Protein AF-0000000078075005 (afdb_homodimer)

Organism: Fusarium culmorum (NCBI:txid5516)

Solvent-accessible surface area (backbone atoms only — not comparable to full-atom values): 29921 Å² total; per-residue (Å²): 139,88,71,86,72,85,80,78,83,69,87,80,81,88,77,91,73,82,90,80,89,78,88,80,86,82,79,78,79,84,73,87,83,86,69,77,79,78,70,73,72,72,64,64,71,66,61,61,72,65,68,69,58,61,65,51,47,58,47,45,40,50,48,48,48,46,29,58,58,62,46,56,75,44,48,50,48,72,52,12,61,65,68,66,74,65,85,45,70,68,32,40,52,51,50,50,53,53,72,67,32,68,67,46,53,53,53,71,68,37,84,66,40,47,62,26,18,69,56,50,17,43,43,66,81,56,21,60,34,12,27,82,48,22,55,44,45,32,88,44,23,29,43,48,86,40,42,33,32,37,32,71,55,5,54,28,25,42,31,43,39,43,38,22,46,24,34,8,66,47,72,55,26,40,20,68,27,54,53,45,24,51,47,48,52,51,40,49,59,18,34,20,57,58,29,63,73,53,39,67,43,71,40,32,45,37,38,40,46,69,41,89,40,59,34,71,34,48,36,33,36,39,28,30,43,79,46,75,60,81,47,35,34,36,24,39,37,36,36,24,45,65,54,56,91,93,50,81,58,53,64,29,32,36,36,42,33,36,32,31,32,60,70,72,58,69,74,44,78,77,80,120,138,90,78,92,79,91,77,88,88,73,95,75,88,80,90,88,78,84,89,84,78,88,82,77,84,77,88,86,86,87,80,83,86,79,77,78,78,80,72,71,73,76,66,64,74,70,62,63,73,64,68,69,60,62,66,52,48,58,48,45,38,49,48,46,50,47,28,59,58,62,46,58,76,43,49,50,48,72,52,12,62,65,68,65,74,66,84,46,71,67,32,40,52,51,51,51,52,52,71,67,32,68,68,47,53,53,53,70,69,36,84,67,41,46,62,27,18,69,55,52,17,42,42,67,81,57,21,59,35,12,26,82,49,22,56,45,46,32,85,43,23,31,43,49,85,41,42,33,33,37,31,70,56,5,55,28,27,42,32,42,38,44,38,22,46,24,34,7,67,44,74,57,26,40,20,68,25,54,53,46,24,52,47,48,52,51,40,48,58,20,34,19,58,58,27,63,76,54,39,66,43,71,40,32,43,36,37,40,48,68,42,88,40,59,34,71,35,48,36,33,36,40,26,31,42,80,45,74,58,83,44,34,35,36,25,38,36,36,35,23,45,65,56,57,92,94,50,82,57,54,64,29,31,35,37,42,33,36,32,32,32,60,71,74,58,69,73,44,79,75,80,119

Nearest PDB structures (foldseek):
  4k02-assembly1_A  TM=8.778E-01  e=1.350E-07  Arabidopsis thaliana
  2h4u-assembly1_A  TM=8.210E-01  e=1.195E-07  Homo sapiens
  5hz4-assembly1_B  TM=8.860E-01  e=1.214E-06  Staphylococcus aureus subsp. aureus Mu50
  4ord-assembly1_A  TM=7.905E-01  e=2.641E-07  Danio rerio
  3f5o-assembly1_B  TM=7.876E-01  e=7.009E-07  Homo sapiens

Sequence (544 aa):
MFSQQVGRSGRIAAQSFRRFARSTQSRGYATGAASAAAGSAFKRAAGMLVAGVGASTAGGVGTWYTMHSNGMGFHSDEESLRRFVANHEEAKMVEETINNHPLIAELRANPELTESRPHMKMPASYRSRSLTGGALIGEGKVTVPPYAWVAPEGKQLVSVAYVGEDLCGHPGIVHGGFLATMLDEGLGRCSFGALPHNIAVTANLNVDYRKPTPAGSFLVLRAETYKVEGRKAWVRGHIELLANPGEKPTILAEAEALFISPKYAAAMPKIGMFSQQVGRSGRIAAQSFRRFARSTQSRGYATGAASAAAGSAFKRAAGMLVAGVGASTAGGVGTWYTMHSNGMGFHSDEESLRRFVANHEEAKMVEETINNHPLIAELRANPELTESRPHMKMPASYRSRSLTGGALIGEGKVTVPPYAWVAPEGKQLVSVAYVGEDLCGHPGIVHGGFLATMLDEGLGRCSFGALPHNIAVTANLNVDYRKPTPAGSFLVLRAETYKVEGRKAWVRGHIELLANPGEKPTILAEAEALFISPKYAAAMPKIG

Radius of gyration: 35.67 Å; Cα contacts (8 Å, |Δi|>4): 1037; chains: 2; bounding box: 64×106×126 Å

InterPro domains:
  IPR006683 Thioesterase domain [PF03061] (172-239)
  IPR029069 HotDog domain superfamily [SSF54637] (85-260)
  IPR052061 Post-transcriptional expression and antimicrobial biosynthesis protein [PTHR47260] (55-268)

pLDDT: mean 76.67, std 31.15, range [14.01, 98.94]

Structure (mmCIF, N/CA/C/O backbone):
data_AF-0000000078075005-model_v1
#
loop_
_entity.id
_entity.type
_entity.pdbx_description
1 polymer 'UPF0644 protein PB2B4.06'
#
loop_
_atom_site.group_PDB
_atom_site.id
_atom_site.type_symbol
_atom_site.label_atom_id
_atom_site.label_alt_id
_atom_site.label_comp_id
_atom_site.label_asym_id
_atom_site.label_entity_id
_atom_site.label_seq_id
_atom_site.pdbx_PDB_ins_code
_atom_site.Cartn_x
_atom_site.Cartn_y
_atom_site.Cartn_z
_atom_site.occupancy
_atom_site.B_iso_or_equiv
_atom_site.auth_seq_id
_atom_site.auth_comp_id
_atom_site.auth_asym_id
_atom_site.auth_atom_id
_atom_site.pdbx_PDB_model_num
ATOM 1 N N . MET A 1 1 ? 0.801 42 -72.125 1 18.59 1 MET A N 1
ATOM 2 C CA . MET A 1 1 ? 0.531 43.406 -72.375 1 18.59 1 MET A CA 1
ATOM 3 C C . MET A 1 1 ? 0.188 44.125 -71.062 1 18.59 1 MET A C 1
ATOM 5 O O . MET A 1 1 ? -0.645 43.625 -70.312 1 18.59 1 MET A O 1
ATOM 9 N N . PHE A 1 2 ? 1.109 45.031 -70.438 1 20.64 2 PHE A N 1
ATOM 10 C CA . PHE A 1 2 ? 1.596 45.5 -69.188 1 20.64 2 PHE A CA 1
ATOM 11 C C . PHE A 1 2 ? 0.56 46.406 -68.5 1 20.64 2 PHE A C 1
ATOM 13 O O . PHE A 1 2 ? 0.513 46.531 -67.312 1 20.64 2 PHE A O 1
ATOM 20 N N . SER A 1 3 ? -0.264 47.156 -69.312 1 16.5 3 SER A N 1
ATOM 21 C CA . SER A 1 3 ? -0.286 48.594 -69.062 1 16.5 3 SER A CA 1
ATOM 22 C C . SER A 1 3 ? -1.293 48.969 -68 1 16.5 3 SER A C 1
ATOM 24 O O . SER A 1 3 ? -1.152 50 -67.312 1 16.5 3 SER A O 1
ATOM 26 N N . GLN A 1 4 ? -2.428 48.375 -68 1 18.22 4 GLN A N 1
ATOM 27 C CA . GLN A 1 4 ? -3.551 49.312 -67.875 1 18.22 4 GLN A CA 1
ATOM 28 C C . GLN A 1 4 ? -3.629 49.875 -66.438 1 18.22 4 GLN A C 1
ATOM 30 O O . GLN A 1 4 ? -3.422 49.125 -65.5 1 18.22 4 GLN A O 1
ATOM 35 N N . GLN A 1 5 ? -3.896 51.188 -66.312 1 17.23 5 GLN A N 1
ATOM 36 C CA . GLN A 1 5 ? -3.668 52.406 -65.562 1 17.23 5 GLN A CA 1
ATOM 37 C C . GLN A 1 5 ? -4.664 52.562 -64.438 1 17.23 5 GLN A C 1
ATOM 39 O O . GLN A 1 5 ? -4.578 53.5 -63.625 1 17.23 5 GLN A O 1
ATOM 44 N N . VAL A 1 6 ? -5.559 51.625 -64.188 1 20.28 6 VAL A N 1
ATOM 45 C CA . VAL A 1 6 ? -6.855 52.188 -63.781 1 20.28 6 VAL A CA 1
ATOM 46 C C . VAL A 1 6 ? -6.723 53 -62.5 1 20.28 6 VAL A C 1
ATOM 48 O O . VAL A 1 6 ? -6.105 52.562 -61.531 1 20.28 6 VAL A O 1
ATOM 51 N N . GLY A 1 7 ? -7.199 54.25 -62.531 1 16.39 7 GLY A N 1
ATOM 52 C CA . GLY A 1 7 ? -7.195 55.562 -61.938 1 16.39 7 GLY A CA 1
ATOM 53 C C . GLY A 1 7 ? -7.746 55.562 -60.5 1 16.39 7 GLY A C 1
ATOM 54 O O . GLY A 1 7 ? -8.547 54.688 -60.156 1 16.39 7 GLY A O 1
ATOM 55 N N . ARG A 1 8 ? -7.109 56.375 -59.531 1 17.59 8 ARG A N 1
ATOM 56 C CA . ARG A 1 8 ? -6.785 56.719 -58.156 1 17.59 8 ARG A CA 1
ATOM 57 C C . ARG A 1 8 ? -7.918 57.5 -57.5 1 17.59 8 ARG A C 1
ATOM 59 O O . ARG A 1 8 ? -7.766 58.031 -56.406 1 17.59 8 ARG A O 1
ATOM 66 N N . SER A 1 9 ? -9.219 57.375 -58.094 1 16.38 9 SER A N 1
ATOM 67 C CA . SER A 1 9 ? -9.977 58.562 -57.781 1 16.38 9 SER A CA 1
ATOM 68 C C . SER A 1 9 ? -10.039 58.812 -56.281 1 16.38 9 SER A C 1
ATOM 70 O O . SER A 1 9 ? -10.117 57.875 -55.5 1 16.38 9 SER A O 1
ATOM 72 N N . GLY A 1 10 ? -9.875 60.156 -55.844 1 15.93 10 GLY A N 1
ATOM 73 C CA . GLY A 1 10 ? -9.5 61.125 -54.844 1 15.93 10 GLY A CA 1
ATOM 74 C C . GLY A 1 10 ? -10.594 61.375 -53.812 1 15.93 10 GLY A C 1
ATOM 75 O O . GLY A 1 10 ? -10.492 62.281 -53 1 15.93 10 GLY A O 1
ATOM 76 N N . ARG A 1 11 ? -11.68 60.562 -53.812 1 17.25 11 ARG A N 1
ATOM 77 C CA . ARG A 1 11 ? -12.82 61.25 -53.219 1 17.25 11 ARG A CA 1
ATOM 78 C C . ARG A 1 11 ? -12.469 61.844 -51.875 1 17.25 11 ARG A C 1
ATOM 80 O O . ARG A 1 11 ? -12.016 61.125 -50.969 1 17.25 11 ARG A O 1
ATOM 87 N N . ILE A 1 12 ? -12.508 63.188 -51.781 1 15.89 12 ILE A N 1
ATOM 88 C CA . ILE A 1 12 ? -12.102 64.312 -50.969 1 15.89 12 ILE A CA 1
ATOM 89 C C . ILE A 1 12 ? -12.75 64.25 -49.594 1 15.89 12 ILE A C 1
ATOM 91 O O . ILE A 1 12 ? -13.727 63.5 -49.406 1 15.89 12 ILE A O 1
ATOM 95 N N . ALA A 1 13 ? -13.172 65.5 -49.031 1 15.76 13 ALA A N 1
ATOM 96 C CA . ALA A 1 13 ? -12.688 66.375 -48 1 15.76 13 ALA A CA 1
ATOM 97 C C . ALA A 1 13 ? -13.617 66.375 -46.781 1 15.76 13 ALA A C 1
ATOM 99 O O . ALA A 1 13 ? -13.148 66.375 -45.625 1 15.76 13 ALA A O 1
ATOM 100 N N . ALA A 1 14 ? -15.023 66.562 -46.969 1 15.59 14 ALA A N 1
ATOM 101 C CA . ALA A 1 14 ? -15.492 67.75 -46.312 1 15.59 14 ALA A CA 1
ATOM 102 C C . ALA A 1 14 ? -15.523 67.562 -44.781 1 15.59 14 ALA A C 1
ATOM 104 O O . ALA A 1 14 ? -15.633 66.438 -44.312 1 15.59 14 ALA A O 1
ATOM 105 N N . GLN A 1 15 ? -15.891 68.812 -44 1 15.19 15 GLN A N 1
ATOM 106 C CA . GLN A 1 15 ? -15.445 69.688 -42.938 1 15.19 15 GLN A CA 1
ATOM 107 C C . GLN A 1 15 ? -16.141 69.375 -41.625 1 15.19 15 GLN A C 1
ATOM 109 O O . GLN A 1 15 ? -15.523 69.375 -40.562 1 15.19 15 GLN A O 1
ATOM 114 N N . SER A 1 16 ? -17.547 69.188 -41.562 1 16.09 16 SER A N 1
ATOM 115 C CA . SER A 1 16 ? -18.156 70.188 -40.656 1 16.09 16 SER A CA 1
ATOM 116 C C . SER A 1 16 ? -17.969 69.75 -39.219 1 16.09 16 SER A C 1
ATOM 118 O O . SER A 1 16 ? -18.188 68.625 -38.844 1 16.09 16 SER A O 1
ATOM 120 N N . PHE A 1 17 ? -17.375 70.625 -38.344 1 15.95 17 PHE A N 1
ATOM 121 C CA . PHE A 1 17 ? -16.734 70.75 -37.031 1 15.95 17 PHE A CA 1
ATOM 122 C C . PHE A 1 17 ? -17.766 70.688 -35.938 1 15.95 17 PHE A C 1
ATOM 124 O O . PHE A 1 17 ? -17.438 70.438 -34.781 1 15.95 17 PHE A O 1
ATOM 131 N N . ARG A 1 18 ? -19.031 71.25 -36.156 1 16.08 18 ARG A N 1
ATOM 132 C CA . ARG A 1 18 ? -19.344 72.188 -35.125 1 16.08 18 ARG A CA 1
ATOM 133 C C . ARG A 1 18 ? -19.25 71.625 -33.719 1 16.08 18 ARG A C 1
ATOM 135 O O . ARG A 1 18 ? -19.375 70.375 -33.562 1 16.08 18 ARG A O 1
ATOM 142 N N . ARG A 1 19 ? -19.594 72.5 -32.625 1 16.06 19 ARG A N 1
ATOM 143 C CA . ARG A 1 19 ? -19.125 73.062 -31.359 1 16.06 19 ARG A CA 1
ATOM 144 C C . ARG A 1 19 ? -19.594 72.188 -30.188 1 16.06 19 ARG A C 1
ATOM 146 O O . ARG A 1 19 ? -20.453 71.375 -30.328 1 16.06 19 ARG A O 1
ATOM 153 N N . PHE A 1 20 ? -20.031 73 -29.047 1 16.3 20 PHE A N 1
ATOM 154 C CA . PHE A 1 20 ? -19.516 73.312 -27.734 1 16.3 20 PHE A CA 1
ATOM 155 C C . PHE A 1 20 ? -20.25 72.5 -26.656 1 16.3 20 PHE A C 1
ATOM 157 O O . PHE A 1 20 ? -19.609 71.938 -25.766 1 16.3 20 PHE A O 1
ATOM 164 N N . ALA A 1 21 ? -21.641 72.75 -26.438 1 18.16 21 ALA A N 1
ATOM 165 C CA . ALA A 1 21 ? -22 73.312 -25.156 1 18.16 21 ALA A CA 1
ATOM 166 C C . ALA A 1 21 ? -22.047 72.25 -24.062 1 18.16 21 ALA A C 1
ATOM 168 O O . ALA A 1 21 ? -22.359 71.125 -24.312 1 18.16 21 ALA A O 1
ATOM 169 N N . ARG A 1 22 ? -21.906 72.75 -22.75 1 17.3 22 ARG A N 1
ATOM 170 C CA . ARG A 1 22 ? -21.344 72.562 -21.422 1 17.3 22 ARG A CA 1
ATOM 171 C C . ARG A 1 22 ? -22.266 71.688 -20.562 1 17.3 22 ARG A C 1
ATOM 173 O O . ARG A 1 22 ? -21.797 70.938 -19.719 1 17.3 22 ARG A O 1
ATOM 180 N N . SER A 1 23 ? -23.656 71.812 -20.531 1 18.45 23 SER A N 1
ATOM 181 C CA . SER A 1 23 ? -24.156 72.125 -19.188 1 18.45 23 SER A CA 1
ATOM 182 C C . SER A 1 23 ? -24.125 70.875 -18.297 1 18.45 23 SER A C 1
ATOM 184 O O . SER A 1 23 ? -24.156 69.75 -18.781 1 18.45 23 SER A O 1
ATOM 186 N N . THR A 1 24 ? -24.141 71.125 -16.891 1 18 24 THR A N 1
ATOM 187 C CA . THR A 1 24 ? -23.672 70.688 -15.578 1 18 24 THR A CA 1
ATOM 188 C C . THR A 1 24 ? -24.562 69.562 -15.016 1 18 24 THR A C 1
ATOM 190 O O . THR A 1 24 ? -24.078 68.625 -14.352 1 18 24 THR A O 1
ATOM 193 N N . GLN A 1 25 ? -25.969 69.625 -15.047 1 18.25 25 GLN A N 1
ATOM 194 C CA . GLN A 1 25 ? -26.578 69.625 -13.727 1 18.25 25 GLN A CA 1
ATOM 195 C C . GLN A 1 25 ? -26.469 68.25 -13.07 1 18.25 25 GLN A C 1
ATOM 197 O O . GLN A 1 25 ? -26.188 67.25 -13.742 1 18.25 25 GLN A O 1
ATOM 202 N N . SER A 1 26 ? -27.562 68 -12.055 1 19.61 26 SER A N 1
ATOM 203 C CA . SER A 1 26 ? -27.844 67.688 -10.656 1 19.61 26 SER A CA 1
ATOM 204 C C . SER A 1 26 ? -28.094 66.188 -10.469 1 19.61 26 SER A C 1
ATOM 206 O O . SER A 1 26 ? -29.031 65.625 -11.047 1 19.61 26 SER A O 1
ATOM 208 N N . ARG A 1 27 ? -27.188 65.438 -10.391 1 20.86 27 ARG A N 1
ATOM 209 C CA . ARG A 1 27 ? -27.328 63.969 -10.336 1 20.86 27 ARG A CA 1
ATOM 210 C C . ARG A 1 27 ? -28.016 63.531 -9.047 1 20.86 27 ARG A C 1
ATOM 212 O O . ARG A 1 27 ? -27.5 63.75 -7.949 1 20.86 27 ARG A O 1
ATOM 219 N N . GLY A 1 28 ? -29.359 63.562 -9.016 1 20.48 28 GLY A N 1
ATOM 220 C CA . GLY A 1 28 ? -30.125 63.156 -7.848 1 20.48 28 GLY A CA 1
ATOM 221 C C . GLY A 1 28 ? -29.75 61.781 -7.34 1 20.48 28 GLY A C 1
ATOM 222 O O . GLY A 1 28 ? -29.453 60.875 -8.125 1 20.48 28 GLY A O 1
ATOM 223 N N . TYR A 1 29 ? -29.25 61.719 -6.031 1 19.3 29 TYR A N 1
ATOM 224 C CA . TYR A 1 29 ? -28.688 60.719 -5.133 1 19.3 29 TYR A CA 1
ATOM 225 C C . TYR A 1 29 ? -29.672 59.594 -4.879 1 19.3 29 TYR A C 1
ATOM 227 O O . TYR A 1 29 ? -30.703 59.781 -4.219 1 19.3 29 TYR A O 1
ATOM 235 N N . ALA A 1 30 ? -30 58.75 -5.871 1 19.36 30 ALA A N 1
ATOM 236 C CA . ALA A 1 30 ? -30.906 57.594 -5.672 1 19.36 30 ALA A CA 1
ATOM 237 C C . ALA A 1 30 ? -30.438 56.719 -4.504 1 19.36 30 ALA A C 1
ATOM 239 O O . ALA A 1 30 ? -29.359 56.156 -4.543 1 19.36 30 ALA A O 1
ATOM 240 N N . THR A 1 31 ? -30.953 56.906 -3.291 1 20.19 31 THR A N 1
ATOM 241 C CA . THR A 1 31 ? -30.734 56.438 -1.934 1 20.19 31 THR A CA 1
ATOM 242 C C . THR A 1 31 ? -31 54.938 -1.837 1 20.19 31 THR A C 1
ATOM 244 O O . THR A 1 31 ? -30.547 54.281 -0.899 1 20.19 31 THR A O 1
ATOM 247 N N . GLY A 1 32 ? -32 54.25 -2.523 1 21.48 32 GLY A N 1
ATOM 248 C CA . GLY A 1 32 ? -32.75 53.281 -1.733 1 21.48 32 GLY A CA 1
ATOM 249 C C . GLY A 1 32 ? -31.969 52.031 -1.398 1 21.48 32 GLY A C 1
ATOM 250 O O . GLY A 1 32 ? -31.094 51.625 -2.164 1 21.48 32 GLY A O 1
ATOM 251 N N . ALA A 1 33 ? -31.969 51.531 -0.013 1 21.91 33 ALA A N 1
ATOM 252 C CA . ALA A 1 33 ? -31.344 50.594 0.927 1 21.91 33 ALA A CA 1
ATOM 253 C C . ALA A 1 33 ? -31.562 49.156 0.496 1 21.91 33 ALA A C 1
ATOM 255 O O . ALA A 1 33 ? -32.688 48.688 0.432 1 21.91 33 ALA A O 1
ATOM 256 N N . ALA A 1 34 ? -30.672 48.469 -0.288 1 21.52 34 ALA A N 1
ATOM 257 C CA . ALA A 1 34 ? -30.531 47.094 -0.745 1 21.52 34 ALA A CA 1
ATOM 258 C C . ALA A 1 34 ? -30.297 46.125 0.431 1 21.52 34 ALA A C 1
ATOM 260 O O . ALA A 1 34 ? -29.172 45.688 0.658 1 21.52 34 ALA A O 1
ATOM 261 N N . SER A 1 35 ? -30.781 46.375 1.625 1 20.78 35 SER A N 1
ATOM 262 C CA . SER A 1 35 ? -30.25 45.594 2.752 1 20.78 35 SER A CA 1
ATOM 263 C C . SER A 1 35 ? -30.594 44.125 2.625 1 20.78 35 SER A C 1
ATOM 265 O O . SER A 1 35 ? -29.891 43.25 3.16 1 20.78 35 SER A O 1
ATOM 267 N N . ALA A 1 36 ? -31.922 43.688 2.549 1 23.86 36 ALA A N 1
ATOM 268 C CA . ALA A 1 36 ? -32.438 42.562 3.318 1 23.86 36 ALA A CA 1
ATOM 269 C C . ALA A 1 36 ? -31.891 41.219 2.822 1 23.86 36 ALA A C 1
ATOM 271 O O . ALA A 1 36 ? -32.125 40.188 3.426 1 23.86 36 ALA A O 1
ATOM 272 N N . ALA A 1 37 ? -31.719 40.938 1.554 1 23.03 37 ALA A N 1
ATOM 273 C CA . ALA A 1 37 ? -32.062 39.594 1.053 1 23.03 37 ALA A CA 1
ATOM 274 C C . ALA A 1 37 ? -30.938 38.594 1.297 1 23.03 37 ALA A C 1
ATOM 276 O O . ALA A 1 37 ? -30.812 37.625 0.565 1 23.03 37 ALA A O 1
ATOM 277 N N . ALA A 1 38 ? -29.844 38.875 1.973 1 25.58 38 ALA A N 1
ATOM 278 C CA . ALA A 1 38 ? -28.781 37.906 1.835 1 25.58 38 ALA A CA 1
ATOM 279 C C . ALA A 1 38 ? -29.062 36.656 2.684 1 25.58 38 ALA A C 1
ATOM 281 O O . ALA A 1 38 ? -28.172 35.844 2.902 1 25.58 38 ALA A O 1
ATOM 282 N N . GLY A 1 39 ? -30.219 36.594 3.4 1 24.41 39 GLY A N 1
ATOM 283 C CA . GLY A 1 39 ? -30.156 35.625 4.477 1 24.41 39 GLY A CA 1
ATOM 284 C C . GLY A 1 39 ? -30.094 34.188 3.979 1 24.41 39 GLY A C 1
ATOM 285 O O . GLY A 1 39 ? -29.391 33.344 4.559 1 24.41 39 GLY A O 1
ATOM 286 N N . SER A 1 40 ? -31.078 33.688 3.203 1 25.02 40 SER A N 1
ATOM 287 C CA . SER A 1 40 ? -31.641 32.344 3.297 1 25.02 40 SER A CA 1
ATOM 288 C C . SER A 1 40 ? -30.781 31.328 2.568 1 25.02 40 SER A C 1
ATOM 290 O O . SER A 1 40 ? -31.109 30.141 2.527 1 25.02 40 SER A O 1
ATOM 292 N N . ALA A 1 41 ? -29.906 31.656 1.733 1 26.12 41 ALA A N 1
ATOM 293 C CA . ALA A 1 41 ? -29.5 30.609 0.798 1 26.12 41 ALA A CA 1
ATOM 294 C C . ALA A 1 41 ? -28.578 29.594 1.477 1 26.12 41 ALA A C 1
ATOM 296 O O . ALA A 1 41 ? -28.094 28.656 0.833 1 26.12 41 ALA A O 1
ATOM 297 N N . PHE A 1 42 ? -28.062 29.844 2.67 1 25.92 42 PHE A N 1
ATOM 298 C CA . PHE A 1 42 ? -27.062 28.891 3.127 1 25.92 42 PHE A CA 1
ATOM 299 C C . PHE A 1 42 ? -27.703 27.562 3.496 1 25.92 42 PHE A C 1
ATOM 301 O O . PHE A 1 42 ? -27 26.594 3.834 1 25.92 42 PHE A O 1
ATOM 308 N N . LYS A 1 43 ? -29.094 27.484 3.744 1 29.19 43 LYS A N 1
ATOM 309 C CA . LYS A 1 43 ? -29.562 26.203 4.277 1 29.19 43 LYS A CA 1
ATOM 310 C C . LYS A 1 43 ? -29.375 25.078 3.258 1 29.19 43 LYS A C 1
ATOM 312 O O . LYS A 1 43 ? -29.484 23.906 3.602 1 29.19 43 LYS A O 1
ATOM 317 N N . ARG A 1 44 ? -29.688 25.312 2.055 1 28.28 44 ARG A N 1
ATOM 318 C CA . ARG A 1 44 ? -30.062 24.188 1.204 1 28.28 44 ARG A CA 1
ATOM 319 C C . ARG A 1 44 ? -28.828 23.359 0.843 1 28.28 44 ARG A C 1
ATOM 321 O O . ARG A 1 44 ? -28.953 22.203 0.423 1 28.28 44 ARG A O 1
ATOM 328 N N . ALA A 1 45 ? -27.672 24.078 0.604 1 28.61 45 ALA A N 1
ATOM 329 C CA . ALA A 1 45 ? -26.734 23.188 -0.089 1 28.61 45 ALA A CA 1
ATOM 330 C C . ALA A 1 45 ? -26.203 22.109 0.851 1 28.61 45 ALA A C 1
ATOM 332 O O . ALA A 1 45 ? -25.578 21.141 0.407 1 28.61 45 ALA A O 1
ATOM 333 N N . ALA A 1 46 ? -26.328 22.438 2.184 1 30.23 46 ALA A N 1
ATOM 334 C CA . ALA A 1 46 ? -25.562 21.453 2.961 1 30.23 46 ALA A CA 1
ATOM 335 C C . ALA A 1 46 ? -26.297 20.109 3.016 1 30.23 46 ALA A C 1
ATOM 337 O O . ALA A 1 46 ? -25.734 19.109 3.449 1 30.23 46 ALA A O 1
ATOM 338 N N . GLY A 1 47 ? -27.656 20.188 2.975 1 28.77 47 GLY A N 1
ATOM 339 C CA . GLY A 1 47 ? -28.328 18.969 3.371 1 28.77 47 GLY A CA 1
ATOM 340 C C . GLY A 1 47 ? -28.109 17.812 2.402 1 28.77 47 GLY A C 1
ATOM 341 O O . GLY A 1 47 ? -28.453 16.672 2.693 1 28.77 47 GLY A O 1
ATOM 342 N N . MET A 1 48 ? -28.047 18.125 1.111 1 28.11 48 MET A N 1
ATOM 343 C CA . MET A 1 48 ? -28.344 17.016 0.212 1 28.11 48 MET A CA 1
ATOM 344 C C . MET A 1 48 ? -27.266 15.93 0.306 1 28.11 48 MET A C 1
ATOM 346 O O . MET A 1 48 ? -27.531 14.758 0.05 1 28.11 48 MET A O 1
ATOM 350 N N . LEU A 1 49 ? -25.969 16.391 0.382 1 29.33 49 LEU A N 1
ATOM 351 C CA . LEU A 1 49 ? -25.078 15.344 -0.11 1 29.33 49 LEU A CA 1
ATOM 352 C C . LEU A 1 49 ? -24.953 14.203 0.9 1 29.33 49 LEU A C 1
ATOM 354 O O . LEU A 1 49 ? -24.359 13.172 0.611 1 29.33 49 LEU A O 1
ATOM 358 N N . VAL A 1 50 ? -25.344 14.477 2.143 1 31.17 50 VAL A N 1
ATOM 359 C CA . VAL A 1 50 ? -24.922 13.422 3.057 1 31.17 50 VAL A CA 1
ATOM 360 C C . VAL A 1 50 ? -25.844 12.211 2.922 1 31.17 50 VAL A C 1
ATOM 362 O O . VAL A 1 50 ? -25.469 11.102 3.312 1 31.17 50 VAL A O 1
ATOM 365 N N . ALA A 1 51 ? -27.156 12.383 2.73 1 31.25 51 ALA A N 1
ATOM 366 C CA . ALA A 1 51 ? -28.078 11.297 3.047 1 31.25 51 ALA A CA 1
ATOM 367 C C . ALA A 1 51 ? -27.922 10.133 2.074 1 31.25 51 ALA A C 1
ATOM 369 O O . ALA A 1 51 ? -28.297 9 2.377 1 31.25 51 ALA A O 1
ATOM 370 N N . GLY A 1 52 ? -27.812 10.375 0.757 1 31.7 52 GLY A N 1
ATOM 371 C CA . GLY A 1 52 ? -27.906 9.289 -0.207 1 31.7 52 GLY A CA 1
ATOM 372 C C . GLY A 1 52 ? -26.703 8.352 -0.166 1 31.7 52 GLY A C 1
ATOM 373 O O . GLY A 1 52 ? -26.672 7.352 -0.891 1 31.7 52 GLY A O 1
ATOM 374 N N . VAL A 1 53 ? -25.609 8.742 0.412 1 31.7 53 VAL A N 1
ATOM 375 C CA . VAL A 1 53 ? -24.359 7.98 0.302 1 31.7 53 VAL A CA 1
ATOM 376 C C . VAL A 1 53 ? -24.391 6.793 1.262 1 31.7 53 VAL A C 1
ATOM 378 O O . VAL A 1 53 ? -23.5 5.938 1.229 1 31.7 53 VAL A O 1
ATOM 381 N N . GLY A 1 54 ? -25.203 6.75 2.279 1 35.12 54 GLY A N 1
ATOM 382 C CA . GLY A 1 54 ? -25.172 5.613 3.188 1 35.12 54 GLY A CA 1
ATOM 383 C C . GLY A 1 54 ? -25.562 4.309 2.525 1 35.12 54 GLY A C 1
ATOM 384 O O . GLY A 1 54 ? -24.969 3.26 2.809 1 35.12 54 GLY A O 1
ATOM 385 N N . ALA A 1 55 ? -26.812 4.164 1.93 1 35.78 55 ALA A N 1
ATOM 386 C CA . ALA A 1 55 ? -27.438 2.963 1.39 1 35.78 55 ALA A CA 1
ATOM 387 C C . ALA A 1 55 ? -26.75 2.506 0.111 1 35.78 55 ALA A C 1
ATOM 389 O O . ALA A 1 55 ? -26.734 1.315 -0.208 1 35.78 55 ALA A O 1
ATOM 390 N N . SER A 1 56 ? -26.172 3.348 -0.698 1 38.47 56 SER A N 1
ATOM 391 C CA . SER A 1 56 ? -25.625 2.951 -1.993 1 38.47 56 SER A CA 1
ATOM 392 C C . SER A 1 56 ? -24.281 2.264 -1.84 1 38.47 56 SER A C 1
ATOM 394 O O . SER A 1 56 ? -23.953 1.347 -2.598 1 38.47 56 SER A O 1
ATOM 396 N N . THR A 1 57 ? -23.469 2.662 -0.835 1 42.41 57 THR A N 1
ATOM 397 C CA . THR A 1 57 ? -22.172 2.01 -0.741 1 42.41 57 THR A CA 1
ATOM 398 C C . THR A 1 57 ? -22.312 0.586 -0.21 1 42.41 57 THR A C 1
ATOM 400 O O . THR A 1 57 ? -21.688 -0.34 -0.719 1 42.41 57 THR A O 1
ATOM 403 N N . ALA A 1 58 ? -23.219 0.472 0.872 1 44.22 58 ALA A N 1
ATOM 404 C CA . ALA A 1 58 ? -23.438 -0.881 1.375 1 44.22 58 ALA A CA 1
ATOM 405 C C . ALA A 1 58 ? -24.078 -1.766 0.305 1 44.22 58 ALA A C 1
ATOM 407 O O . ALA A 1 58 ? -23.703 -2.934 0.159 1 44.22 58 ALA A O 1
ATOM 408 N N . GLY A 1 59 ? -24.953 -1.091 -0.446 1 47.66 59 GLY A N 1
ATOM 409 C CA . GLY A 1 59 ? -25.594 -1.845 -1.515 1 47.66 59 GLY A CA 1
ATOM 410 C C . GLY A 1 59 ? -24.625 -2.244 -2.617 1 47.66 59 GLY A C 1
ATOM 411 O O . GLY A 1 59 ? -24.672 -3.369 -3.117 1 47.66 59 GLY A O 1
ATOM 412 N N . GLY A 1 60 ? -23.703 -1.354 -3 1 50.06 60 GLY A N 1
ATOM 413 C CA . GLY A 1 60 ? -22.75 -1.648 -4.055 1 50.06 60 GLY A CA 1
ATOM 414 C C . GLY A 1 60 ? -21.75 -2.725 -3.67 1 50.06 60 GLY A C 1
ATOM 415 O O . GLY A 1 60 ? -21.5 -3.65 -4.445 1 50.06 60 GLY A O 1
ATOM 416 N N . VAL A 1 61 ? -21.344 -2.584 -2.369 1 56.44 61 VAL A N 1
ATOM 417 C CA . VAL A 1 61 ? -20.406 -3.57 -1.851 1 56.44 61 VAL A CA 1
ATOM 418 C C . VAL A 1 61 ? -21.078 -4.938 -1.772 1 56.44 61 VAL A C 1
ATOM 420 O O . VAL A 1 61 ? -20.484 -5.953 -2.152 1 56.44 61 VAL A O 1
ATOM 423 N N . GLY A 1 62 ? -22.312 -4.816 -1.372 1 57.16 62 GLY A N 1
ATOM 424 C CA . GLY A 1 62 ? -23.047 -6.066 -1.323 1 57.16 62 GLY A CA 1
ATOM 425 C C . GLY A 1 62 ? -23.25 -6.699 -2.689 1 57.16 62 GLY A C 1
ATOM 426 O O . GLY A 1 62 ? -23.047 -7.902 -2.857 1 57.16 62 GLY A O 1
ATOM 427 N N . THR A 1 63 ? -23.578 -5.824 -3.674 1 54.09 63 THR A N 1
ATOM 428 C CA . THR A 1 63 ? -23.781 -6.312 -5.035 1 54.09 63 THR A CA 1
ATOM 429 C C . THR A 1 63 ? -22.484 -6.852 -5.617 1 54.09 63 THR A C 1
ATOM 431 O O . THR A 1 63 ? -22.469 -7.922 -6.23 1 54.09 63 THR A O 1
ATOM 434 N N . TRP A 1 64 ? -21.422 -6.199 -5.332 1 59.22 64 TRP A N 1
ATOM 435 C CA . TRP A 1 64 ? -20.109 -6.648 -5.824 1 59.22 64 TRP A CA 1
ATOM 436 C C . TRP A 1 64 ? -19.75 -8.008 -5.242 1 59.22 64 TRP A C 1
ATOM 438 O O . TRP A 1 64 ? -19.328 -8.906 -5.969 1 59.22 64 TRP A O 1
ATOM 448 N N . TYR A 1 65 ? -20 -8.016 -4.043 1 61.44 65 TYR A N 1
ATOM 449 C CA . TYR A 1 65 ? -19.672 -9.289 -3.393 1 61.44 65 TYR A CA 1
ATOM 450 C C . TYR A 1 65 ? -20.547 -10.414 -3.939 1 61.44 65 TYR A C 1
ATOM 452 O O . TYR A 1 65 ? -20.062 -11.523 -4.168 1 61.44 65 TYR A O 1
ATOM 460 N N . THR A 1 66 ? -21.734 -9.914 -4.215 1 56.5 66 THR A N 1
ATOM 461 C CA . THR A 1 66 ? -22.641 -10.906 -4.793 1 56.5 66 THR A CA 1
ATOM 462 C C . THR A 1 66 ? -22.172 -11.312 -6.188 1 56.5 66 THR A C 1
ATOM 464 O O . THR A 1 66 ? -22.156 -12.5 -6.52 1 56.5 66 THR A O 1
ATOM 467 N N . MET A 1 67 ? -21.844 -10.367 -6.902 1 58.91 67 MET A N 1
ATOM 468 C CA . MET A 1 67 ? -21.391 -10.656 -8.258 1 58.91 67 MET A CA 1
ATOM 469 C C . MET A 1 67 ? -20.094 -11.469 -8.234 1 58.91 67 MET A C 1
ATOM 471 O O . MET A 1 67 ? -19.953 -12.438 -8.984 1 58.91 67 MET A O 1
ATOM 475 N N . HIS A 1 68 ? -19.281 -11.117 -7.391 1 59.97 68 HIS A N 1
ATOM 476 C CA . HIS A 1 68 ? -18 -11.812 -7.25 1 59.97 68 HIS A CA 1
ATOM 477 C C . HIS A 1 68 ? -18.203 -13.25 -6.781 1 59.97 68 HIS A C 1
ATOM 479 O O . HIS A 1 68 ? -17.609 -14.18 -7.344 1 59.97 68 HIS A O 1
ATOM 485 N N . SER A 1 69 ? -19.047 -13.305 -5.824 1 57.06 69 SER A N 1
ATOM 486 C CA . SER A 1 69 ? -19.281 -14.625 -5.254 1 57.06 69 SER A CA 1
ATOM 487 C C . SER A 1 69 ? -19.984 -15.539 -6.246 1 57.06 69 SER A C 1
ATOM 489 O O . SER A 1 69 ? -19.797 -16.766 -6.207 1 57.06 69 SER A O 1
ATOM 491 N N . ASN A 1 70 ? -20.672 -14.805 -7.113 1 53.56 70 ASN A N 1
ATOM 492 C CA . ASN A 1 70 ? -21.422 -15.617 -8.07 1 53.56 70 ASN A CA 1
ATOM 493 C C . ASN A 1 70 ? -20.719 -15.672 -9.422 1 53.56 70 ASN A C 1
ATOM 495 O O . ASN A 1 70 ? -21.281 -16.188 -10.391 1 53.56 70 ASN A O 1
ATOM 499 N N . GLY A 1 71 ? -19.594 -15.227 -9.422 1 54.88 71 GLY A N 1
ATOM 500 C CA . GLY A 1 71 ? -18.812 -15.219 -10.648 1 54.88 71 GLY A CA 1
ATOM 501 C C . GLY A 1 71 ? -19.453 -14.406 -11.758 1 54.88 71 GLY A C 1
ATOM 502 O O . GLY A 1 71 ? -19.094 -14.547 -12.93 1 54.88 71 GLY A O 1
ATOM 503 N N . MET A 1 72 ? -20.484 -13.766 -11.492 1 59.16 72 MET A N 1
ATOM 504 C CA . MET A 1 72 ? -21.172 -13.031 -12.555 1 59.16 72 ME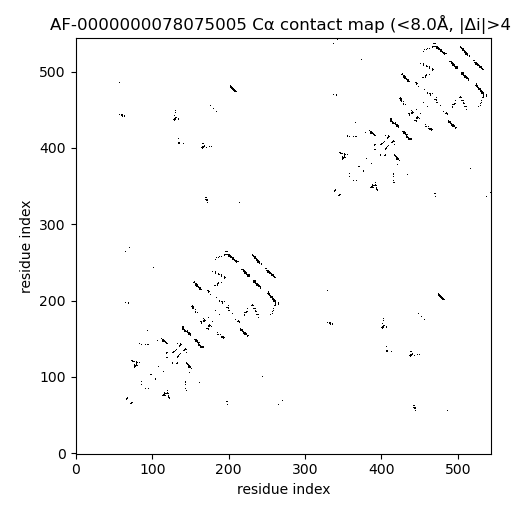T A CA 1
ATOM 505 C C . MET A 1 72 ? -20.344 -11.828 -12.992 1 59.16 72 MET A C 1
ATOM 507 O O . MET A 1 72 ? -19.953 -11 -12.164 1 59.16 72 MET A O 1
ATOM 511 N N . GLY A 1 73 ? -19.875 -11.984 -14.25 1 71.25 73 GLY A N 1
ATOM 512 C CA . GLY A 1 73 ? -19.141 -10.922 -14.938 1 71.25 73 GLY A CA 1
ATOM 513 C C . GLY A 1 73 ? -17.641 -11.094 -14.875 1 71.25 73 GLY A C 1
ATOM 514 O O . GLY A 1 73 ? -16.906 -10.414 -15.594 1 71.25 73 GLY A O 1
ATOM 515 N N . PHE A 1 74 ? -17.297 -12.133 -14.039 1 84.12 74 PHE A N 1
ATOM 516 C CA . PHE A 1 74 ? -15.852 -12.359 -13.977 1 84.12 74 PHE A CA 1
ATOM 517 C C . PHE A 1 74 ? -15.43 -13.422 -14.984 1 84.12 74 PHE A C 1
ATOM 519 O O . PHE A 1 74 ? -16.203 -14.336 -15.297 1 84.12 74 PHE A O 1
ATOM 526 N N . HIS A 1 75 ? -14.258 -13.281 -15.484 1 91.88 75 HIS A N 1
ATOM 527 C CA . HIS A 1 75 ? -13.664 -14.242 -16.406 1 91.88 75 HIS A CA 1
ATOM 528 C C . HIS A 1 75 ? -13.086 -15.438 -15.648 1 91.88 75 HIS A C 1
ATOM 530 O O . HIS A 1 75 ? -12.758 -15.328 -14.469 1 91.88 75 HIS A O 1
ATOM 536 N N . SER A 1 76 ? -13.023 -16.516 -16.328 1 93.75 76 SER A N 1
ATOM 537 C CA . SER A 1 76 ? -12.469 -17.734 -15.742 1 93.75 76 SER A CA 1
ATOM 538 C C . SER A 1 76 ? -10.969 -17.609 -15.523 1 93.75 76 SER A C 1
ATOM 540 O O . SER A 1 76 ? -10.336 -16.672 -16.031 1 93.75 76 SER A O 1
ATOM 542 N N . ASP A 1 77 ? -10.422 -18.562 -14.727 1 95.5 77 ASP A N 1
ATOM 543 C CA . ASP A 1 77 ? -8.977 -18.625 -14.531 1 95.5 77 ASP A CA 1
ATOM 544 C C . ASP A 1 77 ? -8.242 -18.719 -15.867 1 95.5 77 ASP A C 1
ATOM 546 O O . ASP A 1 77 ? -7.293 -17.969 -16.125 1 95.5 77 ASP A O 1
ATOM 550 N N . GLU A 1 78 ? -8.703 -19.562 -16.734 1 96.06 78 GLU A N 1
ATOM 551 C CA . GLU A 1 78 ? -8.078 -19.781 -18.047 1 96.06 78 GLU A CA 1
ATOM 552 C C . GLU A 1 78 ? -8.164 -18.516 -18.906 1 96.06 78 GLU A C 1
ATOM 554 O O . GLU A 1 78 ? -7.188 -18.141 -19.547 1 96.06 78 GLU A O 1
ATOM 559 N N . GLU A 1 79 ? -9.281 -17.891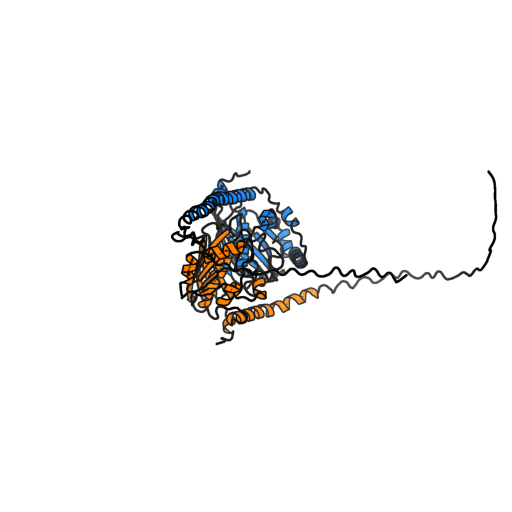 -18.891 1 95.88 79 GLU A N 1
ATOM 560 C CA . GLU A 1 79 ? -9.477 -16.672 -19.672 1 95.88 79 GLU A CA 1
ATOM 561 C C . GLU A 1 79 ? -8.57 -15.547 -19.188 1 95.88 79 GLU A C 1
ATOM 563 O O . GLU A 1 79 ? -8.07 -14.758 -19.984 1 95.88 79 GLU A O 1
ATOM 568 N N . SER A 1 80 ? -8.383 -15.484 -17.891 1 97 80 SER A N 1
ATOM 569 C CA . SER A 1 80 ? -7.57 -14.43 -17.312 1 97 80 SER A CA 1
ATOM 570 C C . SER A 1 80 ? -6.145 -14.453 -17.859 1 97 80 SER A C 1
ATOM 572 O O . SER A 1 80 ? -5.488 -13.414 -17.938 1 97 80 SER A O 1
ATOM 574 N N . LEU A 1 81 ? -5.668 -15.594 -18.266 1 97.06 81 LEU A N 1
ATOM 575 C CA . LEU A 1 81 ? -4.297 -15.781 -18.719 1 97.06 81 LEU A CA 1
ATOM 576 C C . LEU A 1 81 ? -4.117 -15.258 -20.141 1 97.06 81 LEU A C 1
ATOM 578 O O . LEU A 1 81 ? -2.998 -14.969 -20.562 1 97.06 81 LEU A O 1
ATOM 582 N N . ARG A 1 82 ? -5.195 -15.039 -20.828 1 95.25 82 ARG A N 1
ATOM 583 C CA . ARG A 1 82 ? -5.133 -14.664 -22.234 1 95.25 82 ARG A CA 1
ATOM 584 C C . ARG A 1 82 ? -5.523 -13.203 -22.438 1 95.25 82 ARG A C 1
ATOM 586 O O . ARG A 1 82 ? -5.336 -12.648 -23.516 1 95.25 82 ARG A O 1
ATOM 593 N N . ARG A 1 83 ? -5.984 -12.617 -21.406 1 94.56 83 ARG A N 1
ATOM 594 C CA . ARG A 1 83 ? -6.605 -11.305 -21.547 1 94.56 83 ARG A CA 1
ATOM 595 C C . ARG A 1 83 ? -5.559 -10.195 -21.516 1 94.56 83 ARG A C 1
ATOM 597 O O . ARG A 1 83 ? -5.836 -9.062 -21.906 1 94.56 83 ARG A O 1
ATOM 604 N N . PHE A 1 84 ? -4.426 -10.508 -21 1 94.75 84 PHE A N 1
ATOM 605 C CA . PHE A 1 84 ? -3.354 -9.516 -21.016 1 94.75 84 PHE A CA 1
ATOM 606 C C . PHE A 1 84 ? -2.439 -9.742 -22.219 1 94.75 84 PHE A C 1
ATOM 608 O O . PHE A 1 84 ? -2.006 -10.867 -22.484 1 94.75 84 PHE A O 1
ATOM 615 N N . VAL A 1 85 ? -2.213 -8.617 -22.891 1 92.56 85 VAL A N 1
ATOM 616 C CA . VAL 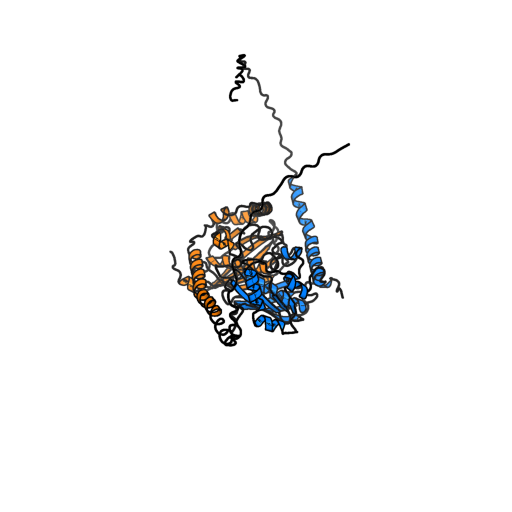A 1 85 ? -1.278 -8.633 -24.016 1 92.56 85 VAL A CA 1
ATOM 617 C C . VAL A 1 85 ? -0.12 -7.676 -23.734 1 92.56 85 VAL A C 1
ATOM 619 O O . VAL A 1 85 ? -0.332 -6.48 -23.516 1 92.56 85 VAL A O 1
ATOM 622 N N . ALA A 1 86 ? 1.074 -8.203 -23.734 1 93.56 86 ALA A N 1
ATOM 623 C CA . ALA A 1 86 ? 2.271 -7.391 -23.547 1 93.56 86 ALA A CA 1
ATOM 624 C C . ALA A 1 86 ? 2.592 -6.59 -24.812 1 93.56 86 ALA A C 1
ATOM 626 O O . ALA A 1 86 ? 3.217 -7.105 -25.734 1 93.56 86 ALA A O 1
ATOM 627 N N . ASN A 1 87 ? 2.32 -5.316 -24.75 1 90.56 87 ASN A N 1
ATOM 628 C CA . ASN A 1 87 ? 2.385 -4.539 -25.984 1 90.56 87 ASN A CA 1
ATOM 629 C C . ASN A 1 87 ? 3.588 -3.604 -26 1 90.56 87 ASN A C 1
ATOM 631 O O . ASN A 1 87 ? 3.76 -2.816 -26.938 1 90.56 87 ASN A O 1
ATOM 635 N N . HIS A 1 88 ? 4.402 -3.572 -24.984 1 91.88 88 HIS A N 1
ATOM 636 C CA . HIS A 1 88 ? 5.625 -2.775 -24.969 1 91.88 88 HIS A CA 1
ATOM 637 C C . HIS A 1 88 ? 6.816 -3.609 -24.516 1 91.88 88 HIS A C 1
ATOM 639 O O . HIS A 1 88 ? 6.648 -4.699 -23.969 1 91.88 88 HIS A O 1
ATOM 645 N N . GLU A 1 89 ? 7.969 -3.098 -24.797 1 93.94 89 GLU A N 1
ATOM 646 C CA . GLU A 1 89 ? 9.211 -3.855 -24.672 1 93.94 89 GLU A CA 1
ATOM 647 C C . GLU A 1 89 ? 9.406 -4.375 -23.25 1 93.94 89 GLU A C 1
ATOM 649 O O . GLU A 1 89 ? 9.75 -5.543 -23.062 1 93.94 89 GLU A O 1
ATOM 654 N N . GLU A 1 90 ? 9.18 -3.553 -22.297 1 94.81 90 GLU A N 1
ATOM 655 C CA . GLU A 1 90 ? 9.383 -3.971 -20.906 1 94.81 90 GLU A CA 1
ATOM 656 C C . GLU A 1 90 ? 8.422 -5.098 -20.531 1 94.81 90 GLU A C 1
ATOM 658 O O . GLU A 1 90 ? 8.828 -6.074 -19.891 1 94.81 90 GLU A O 1
ATOM 663 N N . ALA A 1 91 ? 7.25 -4.957 -20.922 1 97.31 91 ALA A N 1
ATOM 664 C CA . ALA A 1 91 ? 6.25 -5.977 -20.625 1 97.31 91 ALA A CA 1
ATOM 665 C C . ALA A 1 91 ? 6.602 -7.309 -21.281 1 97.31 91 ALA A C 1
ATOM 667 O O . ALA A 1 91 ? 6.445 -8.367 -20.672 1 97.31 91 ALA A O 1
ATOM 668 N N . LYS A 1 92 ? 7.031 -7.262 -22.484 1 97.38 92 LYS A N 1
ATOM 669 C CA . LYS A 1 92 ? 7.434 -8.477 -23.188 1 97.38 92 LYS A CA 1
ATOM 670 C C . LYS A 1 92 ? 8.594 -9.164 -22.469 1 97.38 92 LYS A C 1
ATOM 672 O O . LYS A 1 92 ? 8.586 -10.383 -22.297 1 97.38 92 LYS A O 1
ATOM 677 N N . MET A 1 93 ? 9.555 -8.312 -22.125 1 97.25 93 MET A N 1
ATOM 678 C CA . MET A 1 93 ? 10.703 -8.852 -21.406 1 97.25 93 MET A CA 1
ATOM 679 C C . MET A 1 93 ? 10.266 -9.531 -20.109 1 97.25 93 MET A C 1
ATOM 681 O O . MET A 1 93 ? 10.719 -10.641 -19.812 1 97.25 93 MET A O 1
ATOM 685 N N . VAL A 1 94 ? 9.391 -8.891 -19.375 1 98.12 94 VAL A N 1
ATOM 686 C CA . VAL A 1 94 ? 8.914 -9.398 -18.094 1 98.12 94 VAL A CA 1
ATOM 687 C C . VAL A 1 94 ? 8.156 -10.711 -18.312 1 98.12 94 VAL A C 1
ATOM 689 O O . VAL A 1 94 ? 8.398 -11.695 -17.625 1 98.12 94 VAL A O 1
ATOM 692 N N . GLU A 1 95 ? 7.266 -10.727 -19.297 1 98 95 GLU A N 1
ATOM 693 C CA . GLU A 1 95 ? 6.5 -11.93 -19.609 1 98 95 GLU A CA 1
ATOM 694 C C . GLU A 1 95 ? 7.422 -13.094 -19.969 1 98 95 GLU A C 1
ATOM 696 O O . GLU A 1 95 ? 7.25 -14.203 -19.453 1 98 95 GLU A O 1
ATOM 701 N N . GLU A 1 96 ? 8.328 -12.828 -20.781 1 97.75 96 GLU A N 1
ATOM 702 C CA . GLU A 1 96 ? 9.25 -13.867 -21.234 1 97.75 96 GLU A CA 1
ATOM 703 C C . GLU A 1 96 ? 10.07 -14.414 -20.062 1 97.75 96 GLU A C 1
ATOM 705 O O . GLU A 1 96 ? 10.242 -15.625 -19.938 1 97.75 96 GLU A O 1
ATOM 710 N N . THR A 1 97 ? 10.555 -13.492 -19.266 1 97.94 97 THR A N 1
ATOM 711 C CA . THR A 1 97 ? 11.375 -13.898 -18.125 1 97.94 97 THR A CA 1
ATOM 712 C C . THR A 1 97 ? 10.57 -14.773 -17.172 1 97.94 97 THR A C 1
ATOM 714 O O . THR A 1 97 ? 11.039 -15.828 -16.734 1 97.94 97 THR A O 1
ATOM 717 N N . ILE A 1 98 ? 9.328 -14.367 -16.844 1 98.12 98 ILE A N 1
ATOM 718 C CA . ILE A 1 98 ? 8.484 -15.141 -15.93 1 98.12 98 ILE A CA 1
ATOM 719 C C . ILE A 1 98 ? 8.188 -16.5 -16.547 1 98.12 98 ILE A C 1
ATOM 721 O O . ILE A 1 98 ? 8.383 -17.531 -15.898 1 98.12 98 ILE A O 1
ATOM 725 N N . ASN A 1 99 ? 7.789 -16.578 -17.797 1 97.75 99 ASN A N 1
ATOM 726 C CA . ASN A 1 99 ? 7.316 -17.797 -18.438 1 97.75 99 ASN A CA 1
ATOM 727 C C . ASN A 1 99 ? 8.453 -18.797 -18.641 1 97.75 99 ASN A C 1
ATOM 729 O O . ASN A 1 99 ? 8.219 -20 -18.719 1 97.75 99 ASN A O 1
ATOM 733 N N . ASN A 1 100 ? 9.656 -18.297 -18.641 1 97.88 100 ASN A N 1
ATOM 734 C CA . ASN A 1 100 ? 10.797 -19.172 -18.906 1 97.88 100 ASN A CA 1
ATOM 735 C C . ASN A 1 100 ? 11.484 -19.609 -17.609 1 97.88 100 ASN A C 1
ATOM 737 O O . ASN A 1 100 ? 12.406 -20.422 -17.641 1 97.88 100 ASN A O 1
ATOM 741 N N . HIS A 1 101 ? 11.102 -19.047 -16.531 1 98.19 101 HIS A N 1
ATOM 742 C CA . HIS A 1 101 ? 11.781 -19.359 -15.289 1 98.19 101 HIS A CA 1
ATOM 743 C C . HIS A 1 101 ? 11.422 -20.75 -14.805 1 98.19 101 HIS A C 1
ATOM 745 O O . HIS A 1 101 ? 10.258 -21.156 -14.828 1 98.19 101 HIS A O 1
ATOM 751 N N . PRO A 1 102 ? 12.375 -21.5 -14.242 1 98 102 PRO A N 1
ATOM 752 C CA . PRO A 1 102 ? 12.133 -22.875 -13.797 1 98 102 PRO A CA 1
ATOM 753 C C . PRO A 1 102 ? 11.078 -22.969 -12.695 1 98 102 PRO A C 1
ATOM 755 O O . PRO A 1 102 ? 10.32 -23.938 -12.648 1 98 102 PRO A O 1
ATOM 758 N N . LEU A 1 103 ? 10.992 -21.984 -11.859 1 97.94 103 LEU A N 1
ATOM 759 C CA . LEU A 1 103 ? 9.961 -21.984 -10.828 1 97.94 103 LEU A CA 1
ATOM 760 C C . LEU A 1 103 ? 8.57 -22.031 -11.445 1 97.94 103 LEU A C 1
ATOM 762 O O . LEU A 1 103 ? 7.691 -22.734 -10.93 1 97.94 103 LEU A O 1
ATOM 766 N N . ILE A 1 104 ? 8.398 -21.344 -12.492 1 98.5 104 ILE A N 1
ATOM 767 C CA . ILE A 1 104 ? 7.098 -21.281 -13.141 1 98.5 104 ILE A CA 1
ATOM 768 C C . ILE A 1 104 ? 6.758 -22.641 -13.75 1 98.5 104 ILE A C 1
ATOM 770 O O . ILE A 1 104 ? 5.621 -23.109 -13.648 1 98.5 104 ILE A O 1
ATOM 774 N N . ALA A 1 105 ? 7.688 -23.25 -14.352 1 98.12 105 ALA A N 1
ATOM 775 C CA . ALA A 1 105 ? 7.48 -24.609 -14.875 1 98.12 105 ALA A CA 1
ATOM 776 C C . ALA A 1 105 ? 7.074 -25.562 -13.766 1 98.12 105 ALA A C 1
ATOM 778 O O . ALA A 1 105 ? 6.184 -26.406 -13.945 1 98.12 105 ALA A O 1
ATOM 779 N N . GLU A 1 106 ? 7.727 -25.438 -12.664 1 97.62 106 GLU A N 1
ATOM 780 C CA . GLU A 1 106 ? 7.41 -26.281 -11.508 1 97.62 106 GLU A CA 1
ATOM 781 C C . GLU A 1 106 ? 5.984 -26.031 -11.023 1 97.62 106 GLU A C 1
ATOM 783 O O . GLU A 1 106 ? 5.254 -26.984 -10.734 1 97.62 106 GLU A O 1
ATOM 788 N N . LEU A 1 107 ? 5.598 -24.766 -10.906 1 98.25 107 LEU A N 1
ATOM 789 C CA . LEU A 1 107 ? 4.258 -24.406 -10.453 1 98.25 107 LEU A CA 1
ATOM 790 C C . LEU A 1 107 ? 3.201 -24.922 -11.422 1 98.25 107 LEU A C 1
ATOM 792 O O . LEU A 1 107 ? 2.16 -25.438 -11 1 98.25 107 LEU A O 1
ATOM 796 N N . ARG A 1 108 ? 3.488 -24.875 -12.695 1 98.44 108 ARG A N 1
ATOM 797 C CA . ARG A 1 108 ? 2.545 -25.281 -13.727 1 98.44 108 ARG A CA 1
ATOM 798 C C . ARG A 1 108 ? 2.455 -26.812 -13.797 1 98.44 108 ARG A C 1
ATOM 800 O O . ARG A 1 108 ? 1.438 -27.359 -14.227 1 98.44 108 ARG A O 1
ATOM 807 N N . ALA A 1 109 ? 3.441 -27.5 -13.344 1 98.19 109 ALA A N 1
ATOM 808 C CA . ALA A 1 109 ? 3.465 -28.969 -13.352 1 98.19 109 ALA A CA 1
ATOM 809 C C . ALA A 1 109 ? 2.709 -29.531 -12.156 1 98.19 109 ALA A C 1
ATOM 811 O O . ALA A 1 109 ? 2.4 -30.734 -12.117 1 98.19 109 ALA A O 1
ATOM 812 N N . ASN A 1 110 ? 2.41 -28.688 -11.148 1 97.5 110 ASN A N 1
ATOM 813 C CA . ASN A 1 110 ? 1.693 -29.141 -9.961 1 97.5 110 ASN A CA 1
ATOM 814 C C . ASN A 1 110 ? 0.184 -29.156 -10.188 1 97.5 110 ASN A C 1
ATOM 816 O O . ASN A 1 110 ? -0.443 -28.094 -10.273 1 97.5 110 ASN A O 1
ATOM 820 N N . PRO A 1 111 ? -0.454 -30.25 -10.234 1 96.81 111 PRO A N 1
ATOM 821 C CA . PRO A 1 111 ? -1.879 -30.328 -10.57 1 96.81 111 PRO A CA 1
ATOM 822 C C . PRO A 1 111 ? -2.773 -29.781 -9.461 1 96.81 111 PRO A C 1
ATOM 824 O O . PRO A 1 111 ? -3.965 -29.547 -9.68 1 96.81 111 PRO A O 1
ATOM 827 N N . GLU A 1 112 ? -2.281 -29.547 -8.344 1 96 112 GLU A N 1
ATOM 828 C CA . GLU A 1 112 ? -3.068 -29.016 -7.23 1 96 112 GLU A CA 1
ATOM 829 C C . GLU A 1 112 ? -3.225 -27.5 -7.332 1 96 112 GLU A C 1
ATOM 831 O O . GLU A 1 112 ? -4.051 -26.906 -6.637 1 96 112 GLU A O 1
ATOM 836 N N . LEU A 1 113 ? -2.395 -26.906 -8.117 1 97.94 113 LEU A N 1
ATOM 837 C CA . LEU A 1 113 ? -2.389 -25.453 -8.211 1 97.94 113 LEU A CA 1
ATOM 838 C C . LEU A 1 113 ? -3.137 -24.984 -9.453 1 97.94 113 LEU A C 1
ATOM 840 O O . LEU A 1 113 ? -3.01 -25.578 -10.523 1 97.94 113 LEU A O 1
ATOM 844 N N . THR A 1 114 ? -3.896 -23.984 -9.273 1 98 114 THR A N 1
ATOM 845 C CA . THR A 1 114 ? -4.598 -23.344 -10.383 1 98 114 THR A CA 1
ATOM 846 C C . THR A 1 114 ? -3.957 -22.016 -10.734 1 98 114 THR A C 1
ATOM 848 O O . THR A 1 114 ? -3.842 -21.125 -9.883 1 98 114 THR A O 1
ATOM 851 N N . GLU A 1 115 ? -3.574 -21.891 -11.961 1 98.5 115 GLU A N 1
ATOM 852 C CA . GLU A 1 115 ? -2.943 -20.672 -12.453 1 98.5 115 GLU A CA 1
ATOM 853 C C . GLU A 1 115 ? -3.986 -19.656 -12.914 1 98.5 115 GLU A C 1
ATOM 855 O O . GLU A 1 115 ? -4.977 -20.031 -13.555 1 98.5 115 GLU A O 1
ATOM 860 N N . SER A 1 116 ? -3.779 -18.453 -12.641 1 98.25 116 SER A N 1
ATOM 861 C CA . SER A 1 116 ? -4.59 -17.344 -13.148 1 98.25 116 SER A CA 1
ATOM 862 C C . SER A 1 116 ? -3.848 -16.016 -13.047 1 98.25 116 SER A C 1
ATOM 864 O O . SER A 1 116 ? -2.744 -15.961 -12.508 1 98.25 116 SER A O 1
ATOM 866 N N . ARG A 1 117 ? -4.32 -15.016 -13.688 1 98.06 117 ARG A N 1
ATOM 867 C CA . ARG A 1 117 ? -4.094 -13.609 -13.359 1 98.06 117 ARG A CA 1
ATOM 868 C C . ARG A 1 117 ? -5.312 -13.008 -12.68 1 98.06 117 ARG A C 1
ATOM 870 O O . ARG A 1 117 ? -6.215 -12.492 -13.352 1 98.06 117 ARG A O 1
ATOM 877 N N . PRO A 1 118 ? -5.266 -12.938 -11.422 1 96.25 118 PRO A N 1
ATOM 878 C CA . PRO A 1 118 ? -6.5 -12.633 -10.695 1 96.25 118 PRO A CA 1
ATOM 879 C C . PRO A 1 118 ? -7.125 -11.305 -11.117 1 96.25 118 PRO A C 1
ATOM 881 O O . PRO A 1 118 ? -8.344 -11.219 -11.273 1 96.25 118 PRO A O 1
ATOM 884 N N . HIS A 1 119 ? -6.383 -10.312 -11.367 1 95.19 119 HIS A N 1
ATOM 885 C CA . HIS A 1 119 ? -6.922 -9 -11.711 1 95.19 119 HIS A CA 1
ATOM 886 C C . HIS A 1 119 ? -7.539 -9.016 -13.109 1 95.19 119 HIS A C 1
ATOM 888 O O . HIS A 1 119 ? -8.43 -8.211 -13.406 1 95.19 119 HIS A O 1
ATOM 894 N N . MET A 1 120 ? -7.117 -9.914 -13.914 1 95.88 120 MET A N 1
ATOM 895 C CA . MET A 1 120 ? -7.633 -10.016 -15.273 1 95.88 120 MET A CA 1
ATOM 896 C C . MET A 1 120 ? -8.961 -10.766 -15.305 1 95.88 120 MET A C 1
ATOM 898 O O . MET A 1 120 ? -9.625 -10.82 -16.344 1 95.88 120 MET A O 1
ATOM 902 N N . LYS A 1 121 ? -9.305 -11.32 -14.18 1 94.38 121 LYS A N 1
ATOM 903 C CA . LYS A 1 121 ? -10.633 -11.93 -14.094 1 94.38 121 LYS A CA 1
ATOM 904 C C . LYS A 1 121 ? -11.719 -10.867 -13.945 1 94.38 121 LYS A C 1
ATOM 906 O O . LYS A 1 121 ? -12.891 -11.125 -14.219 1 94.38 121 LYS A O 1
ATOM 911 N N . MET A 1 122 ? -11.281 -9.734 -13.539 1 90.75 122 MET A N 1
ATOM 912 C CA . MET A 1 122 ? -12.219 -8.641 -13.312 1 90.75 122 MET A CA 1
ATOM 913 C C . MET A 1 122 ? -12.625 -7.984 -14.625 1 90.75 122 MET A C 1
ATOM 915 O O . MET A 1 122 ? -11.797 -7.805 -15.516 1 90.75 122 MET A O 1
ATOM 919 N N . PRO A 1 123 ? -13.891 -7.562 -14.695 1 89.25 123 PRO A N 1
ATOM 920 C CA . PRO A 1 123 ? -14.234 -6.688 -15.82 1 89.25 123 PRO A CA 1
ATOM 921 C C . PRO A 1 123 ? -13.398 -5.406 -15.852 1 89.25 123 PRO A C 1
ATOM 923 O O . PRO A 1 123 ? -13.031 -4.883 -14.797 1 89.25 123 PRO A O 1
ATOM 926 N N . ALA A 1 124 ? -13.172 -4.914 -17.078 1 88.62 124 ALA A N 1
ATOM 927 C CA . ALA A 1 124 ? -12.266 -3.785 -17.266 1 88.62 124 ALA A CA 1
ATOM 928 C C . ALA A 1 124 ? -12.75 -2.559 -16.5 1 88.62 124 ALA A C 1
ATOM 930 O O . ALA A 1 124 ? -11.938 -1.808 -15.953 1 88.62 124 ALA A O 1
ATOM 931 N N . SER A 1 125 ? -14.016 -2.299 -16.516 1 86.38 125 SER A N 1
ATOM 932 C CA . SER A 1 125 ? -14.578 -1.132 -15.844 1 86.38 125 SER A CA 1
ATOM 933 C C . SER A 1 125 ? -14.297 -1.166 -14.344 1 86.38 125 SER A C 1
ATOM 935 O O . SER A 1 125 ? -14.047 -0.126 -13.734 1 86.38 125 SER A O 1
ATOM 937 N N . TYR A 1 126 ? -14.266 -2.354 -13.797 1 87.56 126 TYR A N 1
ATOM 938 C CA . TYR A 1 126 ? -13.977 -2.535 -12.383 1 87.56 126 TYR A CA 1
ATOM 939 C C . TYR A 1 126 ? -12.477 -2.477 -12.117 1 87.56 126 TYR A C 1
ATOM 941 O O . TYR A 1 126 ? -12.023 -1.797 -11.195 1 87.56 126 TYR A O 1
ATOM 949 N N . ARG A 1 127 ? -11.781 -3.098 -12.922 1 90.25 127 ARG A N 1
ATOM 950 C CA . ARG A 1 127 ? -10.336 -3.195 -12.758 1 90.25 127 ARG A CA 1
ATOM 951 C C . ARG A 1 127 ? -9.688 -1.816 -12.805 1 90.25 127 ARG A C 1
ATOM 953 O O . ARG A 1 127 ? -8.781 -1.524 -12.016 1 90.25 127 ARG A O 1
ATOM 960 N N . SER A 1 128 ? -10.211 -0.966 -13.641 1 90.56 128 SER A N 1
ATOM 961 C CA . SER A 1 128 ? -9.617 0.349 -13.844 1 90.56 128 SER A CA 1
ATOM 962 C C . SER A 1 128 ? -9.805 1.241 -12.625 1 90.56 128 SER A C 1
ATOM 964 O O . SER A 1 128 ? -9.117 2.252 -12.469 1 90.56 128 SER A O 1
ATOM 966 N N . ARG A 1 129 ? -10.695 0.84 -11.781 1 92.5 129 ARG A N 1
ATOM 967 C CA . ARG A 1 129 ? -10.992 1.64 -10.602 1 92.5 129 ARG A CA 1
ATOM 968 C C . ARG A 1 129 ? -10.516 0.936 -9.328 1 92.5 129 ARG A C 1
ATOM 970 O O . ARG A 1 129 ? -11.18 1.007 -8.289 1 92.5 129 ARG A O 1
ATOM 977 N N . SER A 1 130 ? -9.484 0.206 -9.477 1 96.19 130 SER A N 1
ATOM 978 C CA . SER A 1 130 ? -8.945 -0.522 -8.336 1 96.19 130 SER A CA 1
ATOM 979 C C . SER A 1 130 ? -7.469 -0.21 -8.133 1 96.19 130 SER A C 1
ATOM 981 O O . SER A 1 130 ? -6.766 0.151 -9.078 1 96.19 130 SER A O 1
ATOM 983 N N . LEU A 1 131 ? -7.016 -0.358 -6.934 1 98.31 131 LEU A N 1
ATOM 984 C CA . LEU A 1 131 ? -5.621 -0.097 -6.582 1 98.31 131 LEU A CA 1
ATOM 985 C C . LEU A 1 131 ? -4.691 -1.088 -7.273 1 98.31 131 LEU A C 1
ATOM 987 O O . LEU A 1 131 ? -3.877 -0.699 -8.109 1 98.31 131 LEU A O 1
ATOM 991 N N . THR A 1 132 ? -4.879 -2.395 -7.062 1 97.94 132 THR A N 1
ATOM 992 C CA . THR A 1 132 ? -3.912 -3.402 -7.477 1 97.94 132 THR A CA 1
ATOM 993 C C . THR A 1 132 ? -4.184 -3.859 -8.906 1 97.94 132 THR A C 1
ATOM 995 O O . THR A 1 132 ? -3.309 -4.426 -9.562 1 97.94 132 THR A O 1
ATOM 998 N N . GLY A 1 133 ? -5.371 -3.607 -9.391 1 96.75 133 GLY A N 1
ATOM 999 C CA . GLY A 1 133 ? -5.695 -3.996 -10.758 1 96.75 133 GLY A CA 1
ATOM 1000 C C . GLY A 1 133 ? -5.609 -2.846 -11.742 1 96.75 133 GLY A C 1
ATOM 1001 O O . GLY A 1 133 ? -5.672 -3.053 -12.953 1 96.75 133 GLY A O 1
ATOM 1002 N N . GLY A 1 134 ? -5.434 -1.629 -11.242 1 96.62 134 GLY A N 1
ATOM 1003 C CA . GLY A 1 134 ? -5.441 -0.452 -12.094 1 96.62 134 GLY A CA 1
ATOM 1004 C C . GLY A 1 134 ? -4.348 0.542 -11.75 1 96.62 134 GLY A C 1
ATOM 1005 O O . GLY A 1 134 ? -3.326 0.611 -12.438 1 96.62 134 GLY A O 1
ATOM 1006 N N . ALA A 1 135 ? -4.449 1.158 -10.641 1 98 135 ALA A N 1
ATOM 1007 C CA . ALA A 1 135 ? -3.598 2.283 -10.258 1 98 135 ALA A CA 1
ATOM 1008 C C . ALA A 1 135 ? -2.129 1.874 -10.234 1 98 135 ALA A C 1
ATOM 1010 O O . ALA A 1 135 ? -1.25 2.672 -10.57 1 98 135 ALA A O 1
ATOM 1011 N N . LEU A 1 136 ? -1.879 0.608 -9.828 1 98.5 136 LEU A N 1
ATOM 1012 C CA . LEU A 1 136 ? -0.5 0.187 -9.609 1 98.5 136 LEU A CA 1
ATOM 1013 C C . LEU A 1 136 ? 0.018 -0.621 -10.797 1 98.5 136 LEU A C 1
ATOM 1015 O O . LEU A 1 136 ? 1.163 -1.077 -10.789 1 98.5 136 LEU A O 1
ATOM 1019 N N . ILE A 1 137 ? -0.786 -0.802 -11.812 1 97.31 137 ILE A N 1
ATOM 1020 C CA . ILE A 1 137 ? -0.396 -1.599 -12.969 1 97.31 137 ILE A CA 1
ATOM 1021 C C . ILE A 1 137 ? 0.09 -0.679 -14.086 1 97.31 137 ILE A C 1
ATOM 1023 O O . ILE A 1 137 ? -0.523 0.357 -14.359 1 97.31 137 ILE A O 1
ATOM 1027 N N . GLY A 1 138 ? 1.237 -1.04 -14.742 1 95.56 138 GLY A N 1
ATOM 1028 C CA . GLY A 1 138 ? 1.729 -0.301 -15.898 1 95.56 138 GLY A CA 1
ATOM 1029 C C . GLY A 1 138 ? 3.24 -0.191 -15.93 1 95.56 138 GLY A C 1
ATOM 1030 O O . GLY A 1 138 ? 3.926 -0.658 -15.023 1 95.56 138 GLY A O 1
ATOM 1031 N N . GLU A 1 139 ? 3.701 0.488 -16.969 1 95.06 139 GLU A N 1
ATOM 1032 C CA . GLU A 1 139 ? 5.141 0.695 -17.125 1 95.06 139 GLU A CA 1
ATOM 1033 C C . GLU A 1 139 ? 5.719 1.422 -15.906 1 95.06 139 GLU A C 1
ATOM 1035 O O . GLU A 1 139 ? 5.133 2.393 -15.422 1 95.06 139 GLU A O 1
ATOM 1040 N N . GLY A 1 140 ? 6.824 0.903 -15.367 1 96.25 140 GLY A N 1
ATOM 1041 C CA . GLY A 1 140 ? 7.484 1.495 -14.211 1 96.25 140 GLY A CA 1
ATOM 1042 C C . GLY A 1 140 ? 6.871 1.073 -12.891 1 96.25 140 GLY A C 1
ATOM 1043 O O . GLY A 1 140 ? 7.422 1.36 -11.828 1 96.25 140 GLY A O 1
ATOM 1044 N N . LYS A 1 141 ? 5.738 0.45 -12.914 1 98.12 141 LYS A N 1
ATOM 1045 C CA . LYS A 1 141 ? 5.043 -0.053 -11.734 1 98.12 141 LYS A CA 1
ATOM 1046 C C . LYS A 1 141 ? 4.984 -1.578 -11.742 1 98.12 141 LYS A C 1
ATOM 1048 O O . LYS A 1 141 ? 6.008 -2.242 -11.922 1 98.12 141 LYS A O 1
ATOM 1053 N N . VAL A 1 142 ? 3.848 -2.145 -11.438 1 98.56 142 VAL A N 1
ATOM 1054 C CA . VAL A 1 142 ? 3.66 -3.561 -11.742 1 98.56 142 VAL A CA 1
ATOM 1055 C C . VAL A 1 142 ? 3.418 -3.742 -13.234 1 98.56 142 VAL A C 1
ATOM 1057 O O . VAL A 1 142 ? 2.289 -3.588 -13.711 1 98.56 142 VAL A O 1
ATOM 1060 N N . THR A 1 143 ? 4.441 -4.059 -13.938 1 97.75 143 THR A N 1
ATOM 1061 C CA . THR A 1 143 ? 4.527 -3.896 -15.391 1 97.75 143 THR A CA 1
ATOM 1062 C C . THR A 1 143 ? 3.527 -4.805 -16.094 1 97.75 143 THR A C 1
ATOM 1064 O O . THR A 1 143 ? 2.992 -4.449 -17.141 1 97.75 143 THR A O 1
ATOM 1067 N N . VAL A 1 144 ? 3.338 -5.941 -15.562 1 97.88 144 VAL A N 1
ATOM 1068 C CA . VAL A 1 144 ? 2.371 -6.91 -16.062 1 97.88 144 VAL A CA 1
ATOM 1069 C C . VAL A 1 144 ? 1.484 -7.398 -14.922 1 97.88 144 VAL A C 1
ATOM 1071 O O . VAL A 1 144 ? 1.947 -7.551 -13.789 1 97.88 144 VAL A O 1
ATOM 1074 N N . PRO A 1 145 ? 0.176 -7.602 -15.242 1 98 145 PRO A N 1
ATOM 1075 C CA . PRO A 1 145 ? -0.63 -8.18 -14.164 1 98 145 PRO A CA 1
ATOM 1076 C C . PRO A 1 145 ? -0.021 -9.461 -13.586 1 98 145 PRO A C 1
ATOM 1078 O O . PRO A 1 145 ? 0.327 -10.375 -14.344 1 98 145 PRO A O 1
ATOM 1081 N N . PRO A 1 146 ? 0.102 -9.57 -12.312 1 98.62 146 PRO A N 1
ATOM 1082 C CA . PRO A 1 146 ? 0.795 -10.695 -11.688 1 98.62 146 PRO A CA 1
ATOM 1083 C C . PRO A 1 146 ? 0.11 -12.039 -11.953 1 98.62 146 PRO A C 1
ATOM 1085 O O . PRO A 1 146 ? -1.112 -12.086 -12.117 1 98.62 146 PRO A O 1
ATOM 1088 N N . TYR A 1 147 ? 0.917 -13.109 -11.992 1 98.69 147 TYR A N 1
ATOM 1089 C CA . TYR A 1 147 ? 0.429 -14.477 -11.961 1 98.69 147 TYR A CA 1
ATOM 1090 C C . TYR A 1 147 ? 0.163 -14.93 -10.531 1 98.69 147 TYR A C 1
ATOM 1092 O O . TYR A 1 147 ? 0.833 -14.484 -9.594 1 98.69 147 TYR A O 1
ATOM 1100 N N . ALA A 1 148 ? -0.763 -15.828 -10.438 1 98.75 148 ALA A N 1
ATOM 1101 C CA . ALA A 1 148 ? -0.997 -16.5 -9.164 1 98.75 148 ALA A CA 1
ATOM 1102 C C . ALA A 1 148 ? -1.3 -17.984 -9.375 1 98.75 148 ALA A C 1
ATOM 1104 O O . ALA A 1 148 ? -1.989 -18.344 -10.328 1 98.75 148 ALA A O 1
ATOM 1105 N N . TRP A 1 149 ? -0.78 -18.781 -8.57 1 98.81 149 TRP A N 1
ATOM 1106 C CA . TRP A 1 149 ? -1.101 -20.188 -8.422 1 98.81 149 TRP A CA 1
ATOM 1107 C C . TRP A 1 149 ? -1.706 -20.469 -7.051 1 98.81 149 TRP A C 1
ATOM 1109 O O . TRP A 1 149 ? -1.073 -20.219 -6.023 1 98.81 149 TRP A O 1
ATOM 1119 N N . VAL A 1 150 ? -2.891 -20.969 -7.055 1 98 150 VAL A N 1
ATOM 1120 C CA . VAL A 1 150 ? -3.629 -21.094 -5.801 1 98 150 VAL A CA 1
ATOM 1121 C C . VAL A 1 150 ? -4.059 -22.547 -5.602 1 98 150 VAL A C 1
ATOM 1123 O O . VAL A 1 150 ? -4.562 -23.188 -6.531 1 98 150 VAL A O 1
ATOM 1126 N N . ALA A 1 151 ? -3.844 -23.062 -4.402 1 97.75 151 ALA A N 1
ATOM 1127 C CA . ALA A 1 151 ? -4.34 -24.375 -4.012 1 97.75 151 ALA A CA 1
ATOM 1128 C C . ALA A 1 151 ? -5.758 -24.281 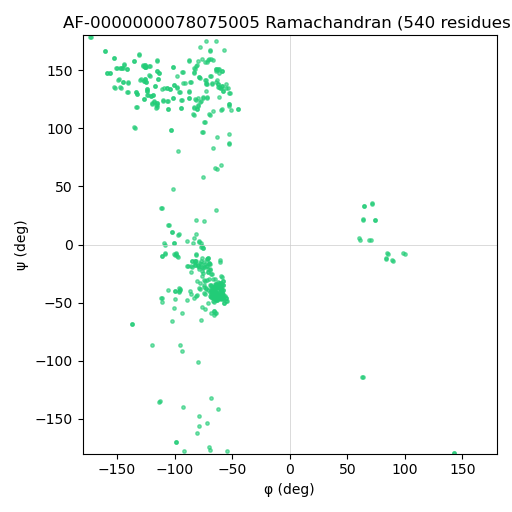-3.457 1 97.75 151 ALA A C 1
ATOM 1130 O O . ALA A 1 151 ? -6.195 -23.219 -3.029 1 97.75 151 ALA A O 1
ATOM 1131 N N . PRO A 1 152 ? -6.422 -25.391 -3.502 1 93.81 152 PRO A N 1
ATOM 1132 C CA . PRO A 1 152 ? -7.762 -25.391 -2.91 1 93.81 152 PRO A CA 1
ATOM 1133 C C . PRO A 1 152 ? -7.746 -25.094 -1.412 1 93.81 152 PRO A C 1
ATOM 1135 O O . PRO A 1 152 ? -6.734 -25.312 -0.745 1 93.81 152 PRO A O 1
ATOM 1138 N N . GLU A 1 153 ? -8.805 -24.516 -0.908 1 90.5 153 GLU A N 1
ATOM 1139 C CA . GLU A 1 153 ? -9.07 -24.312 0.511 1 90.5 153 GLU A CA 1
ATOM 1140 C C . GLU A 1 153 ? -8.031 -23.391 1.137 1 90.5 153 GLU A C 1
ATOM 1142 O O . GLU A 1 153 ? -7.77 -23.453 2.34 1 90.5 153 GLU A O 1
ATOM 1147 N N . GLY A 1 154 ? -7.391 -22.609 0.292 1 88.56 154 GLY A N 1
ATOM 1148 C CA . GLY A 1 154 ? -6.465 -21.625 0.826 1 88.56 154 GLY A CA 1
ATOM 1149 C C . GLY A 1 154 ? -5.172 -22.234 1.328 1 88.56 154 GLY A C 1
ATOM 1150 O O . GLY A 1 154 ? -4.441 -21.609 2.098 1 88.56 154 GLY A O 1
ATOM 1151 N N . LYS A 1 155 ? -4.828 -23.359 0.913 1 92.75 155 LYS A N 1
ATOM 1152 C CA . LYS A 1 155 ? -3.672 -24.078 1.441 1 92.75 155 LYS A CA 1
ATOM 1153 C C . LYS A 1 155 ? -2.369 -23.391 1.041 1 92.75 155 LYS A C 1
ATOM 1155 O O . LYS A 1 155 ? -1.382 -23.438 1.779 1 92.75 155 LYS A O 1
ATOM 1160 N N . GLN A 1 156 ? -2.465 -22.875 -0.125 1 97.69 156 GLN A N 1
ATOM 1161 C CA . GLN A 1 156 ? -1.245 -22.25 -0.624 1 97.69 156 GLN A CA 1
ATOM 1162 C C . GLN A 1 156 ? -1.556 -21.25 -1.729 1 97.69 156 GLN A C 1
ATOM 1164 O O . GLN A 1 156 ? -2.486 -21.438 -2.512 1 97.69 156 GLN A O 1
ATOM 1169 N N . LEU A 1 157 ? -0.767 -20.219 -1.785 1 98.69 157 LEU A N 1
ATOM 1170 C CA . LEU A 1 157 ? -0.746 -19.281 -2.904 1 98.69 157 LEU A CA 1
ATOM 1171 C C . LEU A 1 157 ? 0.682 -18.859 -3.232 1 98.69 157 LEU A C 1
ATOM 1173 O O . LEU A 1 157 ? 1.475 -18.578 -2.328 1 98.69 157 LEU A O 1
ATOM 1177 N N . VAL A 1 158 ? 1.047 -18.906 -4.473 1 98.88 158 VAL A N 1
ATOM 1178 C CA . VAL A 1 158 ? 2.279 -18.328 -4.992 1 98.88 158 VAL A CA 1
ATOM 1179 C C . VAL A 1 158 ? 1.951 -17.297 -6.066 1 98.88 158 VAL A C 1
ATOM 1181 O O . VAL A 1 158 ? 1.184 -17.578 -6.992 1 98.88 158 VAL A O 1
ATOM 1184 N N . SER A 1 159 ? 2.455 -16.156 -5.934 1 98.88 159 SER A N 1
ATOM 1185 C CA . SER A 1 159 ? 2.27 -15.102 -6.926 1 98.88 159 SER A CA 1
ATOM 1186 C C . SER A 1 159 ? 3.607 -14.539 -7.391 1 98.88 159 SER A C 1
ATOM 1188 O O . SER A 1 159 ? 4.539 -14.398 -6.598 1 98.88 159 SER A O 1
ATOM 1190 N N . VAL A 1 160 ? 3.742 -14.211 -8.641 1 98.88 160 VAL A N 1
ATOM 1191 C CA . VAL A 1 160 ? 4.969 -13.672 -9.227 1 98.88 160 VAL A CA 1
ATOM 1192 C C . VAL A 1 160 ? 4.676 -12.336 -9.906 1 98.88 160 VAL A C 1
ATOM 1194 O O . VAL A 1 160 ? 3.729 -12.219 -10.688 1 98.88 160 VAL A O 1
ATOM 1197 N N . ALA A 1 161 ? 5.492 -11.352 -9.625 1 98.81 161 ALA A N 1
ATOM 1198 C CA . ALA A 1 161 ? 5.336 -10.008 -10.172 1 98.81 161 ALA A CA 1
ATOM 1199 C C . ALA A 1 161 ? 6.695 -9.359 -10.43 1 98.81 161 ALA A C 1
ATOM 1201 O O . ALA A 1 161 ? 7.691 -9.719 -9.797 1 98.81 161 ALA A O 1
ATOM 1202 N N . TYR A 1 162 ? 6.715 -8.492 -11.383 1 98.81 162 TYR A N 1
ATOM 1203 C CA . TYR A 1 162 ? 7.824 -7.566 -11.594 1 98.81 162 TYR A CA 1
ATOM 1204 C C . TYR A 1 162 ? 7.465 -6.164 -11.125 1 98.81 162 TYR A C 1
ATOM 1206 O O . TYR A 1 162 ? 6.383 -5.66 -11.422 1 98.81 162 TYR A O 1
ATOM 1214 N N . VAL A 1 163 ? 8.383 -5.531 -10.383 1 98.75 163 VAL A N 1
ATOM 1215 C CA . VAL A 1 163 ? 8.07 -4.234 -9.797 1 98.75 163 VAL A CA 1
ATOM 1216 C C . VAL A 1 163 ? 9.109 -3.205 -10.242 1 98.75 163 VAL A C 1
ATOM 1218 O O . VAL A 1 163 ? 10.312 -3.42 -10.094 1 98.75 163 VAL A O 1
ATOM 1221 N N . GLY A 1 164 ? 8.617 -2.088 -10.75 1 97.94 164 GLY A N 1
ATOM 1222 C CA . GLY A 1 164 ? 9.477 -1.077 -11.344 1 97.94 164 GLY A CA 1
ATOM 1223 C C . GLY A 1 164 ? 9.781 0.074 -10.406 1 97.94 164 GLY A C 1
ATOM 1224 O O . GLY A 1 164 ? 9.461 0.013 -9.219 1 97.94 164 GLY A O 1
ATOM 1225 N N . GLU A 1 165 ? 10.375 1.095 -10.953 1 97.19 165 GLU A N 1
ATOM 1226 C CA . GLU A 1 165 ? 10.977 2.18 -10.188 1 97.19 165 GLU A CA 1
ATOM 1227 C C . GLU A 1 165 ? 9.922 3.168 -9.703 1 97.19 165 GLU A C 1
ATOM 1229 O O . GLU A 1 165 ? 10.172 3.955 -8.789 1 97.19 165 GLU A O 1
ATOM 1234 N N . ASP A 1 166 ? 8.773 3.139 -10.297 1 97.62 166 ASP A N 1
ATOM 1235 C CA . ASP A 1 166 ? 7.75 4.109 -9.922 1 97.62 166 ASP A CA 1
ATOM 1236 C C . ASP A 1 166 ? 7.086 3.725 -8.609 1 97.62 166 ASP A C 1
ATOM 1238 O O . ASP A 1 166 ? 6.238 4.461 -8.094 1 97.62 166 ASP A O 1
ATOM 1242 N N . LEU A 1 167 ? 7.488 2.58 -8.039 1 98.44 167 LEU A N 1
ATOM 1243 C CA . LEU A 1 167 ? 6.906 2.08 -6.797 1 98.44 167 LEU A CA 1
ATOM 1244 C C . LEU A 1 167 ? 7.859 2.295 -5.625 1 98.44 167 LEU A C 1
ATOM 1246 O O . LEU A 1 167 ? 7.68 1.707 -4.555 1 98.44 167 LEU A O 1
ATOM 1250 N N . CYS A 1 168 ? 8.836 3.158 -5.797 1 96.75 168 CYS A N 1
ATOM 1251 C CA . CYS A 1 168 ? 9.914 3.338 -4.836 1 96.75 168 CYS A CA 1
ATOM 1252 C C . CYS A 1 168 ? 9.492 4.273 -3.709 1 96.75 168 CYS A C 1
ATOM 1254 O O . CYS A 1 168 ? 8.633 5.133 -3.902 1 96.75 168 CYS A O 1
ATOM 1256 N N . GLY A 1 169 ? 10.023 4.016 -2.545 1 93.38 169 GLY A N 1
ATOM 1257 C CA . GLY A 1 169 ? 10.008 4.961 -1.439 1 93.38 169 GLY A CA 1
ATOM 1258 C C . GLY A 1 169 ? 11.273 5.797 -1.348 1 93.38 169 GLY A C 1
ATOM 1259 O O . GLY A 1 169 ? 11.227 6.965 -0.96 1 93.38 169 GLY A O 1
ATOM 1260 N N . HIS A 1 170 ? 12.312 5.191 -1.598 1 88.5 170 HIS A N 1
ATOM 1261 C CA . HIS A 1 170 ? 13.633 5.75 -1.835 1 88.5 170 HIS A CA 1
ATOM 1262 C C . HIS A 1 170 ? 14.164 5.352 -3.209 1 88.5 170 HIS A C 1
ATOM 1264 O O . HIS A 1 170 ? 13.727 4.352 -3.781 1 88.5 170 HIS A O 1
ATOM 1270 N N . PRO A 1 171 ? 14.992 6.125 -3.725 1 88.25 171 PRO A N 1
ATOM 1271 C CA . PRO A 1 171 ? 15.492 5.746 -5.047 1 88.25 171 PRO A CA 1
ATOM 1272 C C . PRO A 1 171 ? 16.047 4.32 -5.086 1 88.25 171 PRO A C 1
ATOM 1274 O O . PRO A 1 171 ? 16.938 3.98 -4.312 1 88.25 171 PRO A O 1
ATOM 1277 N N . GLY A 1 172 ? 15.414 3.566 -5.953 1 93.06 172 GLY A N 1
ATOM 1278 C CA . GLY A 1 172 ? 15.891 2.217 -6.195 1 93.06 172 GLY A CA 1
ATOM 1279 C C . GLY A 1 172 ? 15.352 1.202 -5.207 1 93.06 172 GLY A C 1
ATOM 1280 O O . GLY A 1 172 ? 15.586 0 -5.348 1 93.06 172 GLY A O 1
ATOM 1281 N N . ILE A 1 173 ? 14.68 1.685 -4.199 1 95.75 173 ILE A N 1
ATOM 1282 C CA . ILE A 1 173 ? 14.148 0.795 -3.176 1 95.75 173 ILE A CA 1
ATOM 1283 C C . ILE A 1 173 ? 12.625 0.898 -3.15 1 95.75 173 ILE A C 1
ATOM 1285 O O . ILE A 1 173 ? 12.07 1.978 -2.926 1 95.75 173 ILE A O 1
ATOM 1289 N N . VAL A 1 174 ? 11.977 -0.193 -3.326 1 97.94 174 VAL A N 1
ATOM 1290 C CA . VAL A 1 174 ? 10.523 -0.252 -3.354 1 97.94 174 VAL A CA 1
ATOM 1291 C C . VAL A 1 174 ? 9.961 0.186 -2.002 1 97.94 174 VAL A C 1
ATOM 1293 O O . VAL A 1 174 ? 10.5 -0.174 -0.953 1 97.94 174 VAL A O 1
ATOM 1296 N N . HIS A 1 175 ? 8.945 0.94 -2.043 1 98.19 175 HIS A N 1
ATOM 1297 C CA . HIS A 1 175 ? 8.312 1.464 -0.842 1 98.19 175 HIS A CA 1
ATOM 1298 C C . HIS A 1 175 ? 7.766 0.337 0.03 1 98.19 175 HIS A C 1
ATOM 1300 O O . HIS A 1 175 ? 7.117 -0.584 -0.471 1 98.19 175 HIS A O 1
ATOM 1306 N N . GLY A 1 176 ? 7.98 0.409 1.317 1 98.5 176 GLY A N 1
ATOM 1307 C CA . GLY A 1 176 ? 7.438 -0.59 2.225 1 98.5 176 GLY A CA 1
ATOM 1308 C C . GLY A 1 176 ? 5.926 -0.699 2.154 1 98.5 176 GLY A C 1
ATOM 1309 O O . GLY A 1 176 ? 5.367 -1.778 2.359 1 98.5 176 GLY A O 1
ATOM 1310 N N . GLY A 1 177 ? 5.262 0.374 1.947 1 98.81 177 GLY A N 1
ATOM 1311 C CA . GLY A 1 177 ? 3.818 0.37 1.78 1 98.81 177 GLY A CA 1
ATOM 1312 C C . GLY A 1 177 ? 3.357 -0.47 0.604 1 98.81 177 GLY A C 1
ATOM 1313 O O . GLY A 1 177 ? 2.305 -1.11 0.667 1 98.81 177 GLY A O 1
ATOM 1314 N N . PHE A 1 178 ? 4.121 -0.438 -0.491 1 98.88 178 PHE A N 1
ATOM 1315 C CA . PHE A 1 178 ? 3.787 -1.299 -1.619 1 98.88 178 PHE A CA 1
ATOM 1316 C C . PHE A 1 178 ? 3.885 -2.768 -1.227 1 98.88 178 PHE A C 1
ATOM 1318 O O . PHE A 1 178 ? 3.02 -3.57 -1.584 1 98.88 178 PHE A O 1
ATOM 1325 N N . LEU A 1 179 ? 4.926 -3.098 -0.49 1 98.94 179 LEU A N 1
ATOM 1326 C CA . LEU A 1 179 ? 5.082 -4.473 -0.033 1 98.94 179 LEU A CA 1
ATOM 1327 C C . LEU A 1 179 ? 3.922 -4.879 0.871 1 98.94 179 LEU A C 1
ATOM 1329 O O . LEU A 1 179 ? 3.42 -6.004 0.779 1 98.94 179 LEU A O 1
ATOM 1333 N N . ALA A 1 180 ? 3.52 -3.969 1.76 1 98.94 180 ALA A N 1
ATOM 1334 C CA . ALA A 1 180 ? 2.346 -4.234 2.586 1 98.94 180 ALA A CA 1
ATOM 1335 C C . ALA A 1 180 ? 1.111 -4.48 1.724 1 98.94 180 ALA A C 1
ATOM 1337 O O . ALA A 1 180 ? 0.3 -5.359 2.027 1 98.94 180 ALA A O 1
ATOM 1338 N N . THR A 1 181 ? 0.949 -3.701 0.682 1 98.88 181 THR A N 1
ATOM 1339 C CA . THR A 1 181 ? -0.167 -3.857 -0.245 1 98.88 181 THR A CA 1
ATOM 1340 C C . THR A 1 181 ? -0.135 -5.234 -0.903 1 98.88 181 THR A C 1
ATOM 1342 O O . THR A 1 181 ? -1.16 -5.914 -0.979 1 98.88 181 THR A O 1
ATOM 1345 N N . MET A 1 182 ? 1.065 -5.617 -1.36 1 98.81 182 MET A N 1
ATOM 1346 C CA . MET A 1 182 ? 1.224 -6.934 -1.979 1 98.81 182 MET A CA 1
ATOM 1347 C C . MET A 1 182 ? 0.847 -8.039 -1.002 1 98.81 182 MET A C 1
ATOM 1349 O O . MET A 1 182 ? 0.139 -8.984 -1.368 1 98.81 182 MET A O 1
ATOM 1353 N N . LEU A 1 183 ? 1.32 -7.898 0.186 1 98.94 183 LEU A N 1
ATOM 1354 C CA . LEU A 1 183 ? 1.056 -8.914 1.203 1 98.94 183 LEU A CA 1
ATOM 1355 C C . LEU A 1 183 ? -0.423 -8.93 1.575 1 98.94 183 LEU A C 1
ATOM 1357 O O . LEU A 1 183 ? -1.021 -10.008 1.696 1 98.94 183 LEU A O 1
ATOM 1361 N N . ASP A 1 184 ? -1.024 -7.789 1.758 1 98.88 184 ASP A N 1
ATOM 1362 C CA . ASP A 1 184 ? -2.455 -7.711 2.037 1 98.88 184 ASP A CA 1
ATOM 1363 C C . ASP A 1 184 ? -3.264 -8.43 0.963 1 98.88 184 ASP A C 1
ATOM 1365 O O . ASP A 1 184 ? -4.113 -9.273 1.276 1 98.88 184 ASP A O 1
ATOM 1369 N N . GLU A 1 185 ? -2.955 -8.133 -0.273 1 97.88 185 GLU A N 1
ATOM 1370 C CA . GLU A 1 185 ? -3.666 -8.703 -1.413 1 97.88 185 GLU A CA 1
ATOM 1371 C C . GLU A 1 185 ? -3.436 -10.211 -1.512 1 97.88 185 GLU A C 1
ATOM 1373 O O . GLU A 1 185 ? -4.387 -10.977 -1.655 1 97.88 185 GLU A O 1
ATOM 1378 N N . GLY A 1 186 ? -2.178 -10.617 -1.438 1 98.38 186 GLY A N 1
ATOM 1379 C CA . GLY A 1 186 ? -1.837 -12.016 -1.607 1 98.38 186 GLY A CA 1
ATOM 1380 C C . GLY A 1 186 ? -2.363 -12.898 -0.49 1 98.38 186 GLY A C 1
ATOM 1381 O O . GLY A 1 186 ? -2.924 -13.969 -0.748 1 98.38 186 GLY A O 1
ATOM 1382 N N . LEU A 1 187 ? -2.162 -12.438 0.753 1 98.75 187 LEU A N 1
ATOM 1383 C CA . LEU A 1 187 ? -2.654 -13.203 1.889 1 98.75 187 LEU A CA 1
ATOM 1384 C C . LEU A 1 187 ? -4.18 -13.258 1.893 1 98.75 187 LEU A C 1
ATOM 1386 O O . LEU A 1 187 ? -4.77 -14.281 2.227 1 98.75 187 LEU A O 1
ATOM 1390 N N . GLY A 1 188 ? -4.797 -12.133 1.57 1 97.69 188 GLY A N 1
ATOM 1391 C CA . GLY A 1 188 ? -6.246 -12.141 1.439 1 97.69 188 GLY A CA 1
ATOM 1392 C C . GLY A 1 188 ? -6.75 -13.148 0.427 1 97.69 188 GLY A C 1
ATOM 1393 O O . GLY A 1 188 ? -7.617 -13.969 0.74 1 97.69 188 GLY A O 1
ATOM 1394 N N . ARG A 1 189 ? -6.199 -13.133 -0.752 1 96.62 189 ARG A N 1
ATOM 1395 C CA . ARG A 1 189 ? -6.598 -14.055 -1.808 1 96.62 189 ARG A CA 1
ATOM 1396 C C . ARG A 1 189 ? -6.383 -15.5 -1.379 1 96.62 189 ARG A C 1
ATOM 1398 O O . ARG A 1 189 ? -7.191 -16.375 -1.692 1 96.62 189 ARG A O 1
ATOM 1405 N N . CYS A 1 190 ? -5.316 -15.742 -0.704 1 97.94 190 CYS A N 1
ATOM 1406 C CA . CYS A 1 190 ? -5.023 -17.094 -0.221 1 97.94 190 CYS A CA 1
ATOM 1407 C C . CYS A 1 190 ? -6.145 -17.609 0.674 1 97.94 190 CYS A C 1
ATOM 1409 O O . CYS A 1 190 ? -6.445 -18.797 0.674 1 97.94 190 CYS A O 1
ATOM 1411 N N . SER A 1 191 ? -6.777 -16.734 1.354 1 97.19 191 SER A N 1
ATOM 1412 C CA . SER A 1 191 ? -7.75 -17.141 2.365 1 97.19 191 SER A CA 1
ATOM 1413 C C . SER A 1 191 ? -9.117 -17.391 1.746 1 97.19 191 SER A C 1
ATOM 1415 O O . SER A 1 191 ? -10 -17.984 2.387 1 97.19 191 SER A O 1
ATOM 1417 N N . PHE A 1 192 ? -9.344 -16.969 0.523 1 92.94 192 PHE A N 1
ATOM 1418 C CA . PHE A 1 192 ? -10.672 -16.984 -0.076 1 92.94 192 PHE A CA 1
ATOM 1419 C C . PHE A 1 192 ? -11.258 -18.391 -0.05 1 92.94 192 PHE A C 1
ATOM 1421 O O . PHE A 1 192 ? -12.398 -18.594 0.376 1 92.94 192 PHE A O 1
ATOM 1428 N N . GLY A 1 193 ? -10.445 -19.359 -0.406 1 91.38 193 GLY A N 1
ATOM 1429 C CA . GLY A 1 193 ? -10.938 -20.719 -0.507 1 91.38 193 GLY A CA 1
ATOM 1430 C C . GLY A 1 193 ? -11.227 -21.359 0.842 1 91.38 193 GLY A C 1
ATOM 1431 O O . GLY A 1 193 ? -11.898 -22.391 0.921 1 91.38 193 GLY A O 1
ATOM 1432 N N . ALA A 1 194 ? -10.766 -20.734 1.881 1 94.12 194 ALA A N 1
ATOM 1433 C CA . ALA A 1 194 ? -10.914 -21.297 3.225 1 94.12 194 ALA A CA 1
ATOM 1434 C C . ALA A 1 194 ? -12.109 -20.672 3.941 1 94.12 194 ALA A C 1
ATOM 1436 O O . ALA A 1 194 ? -12.516 -21.141 5.004 1 94.12 194 ALA A O 1
ATOM 1437 N N . LEU A 1 195 ? -12.656 -19.641 3.369 1 93.31 195 LEU A N 1
ATOM 1438 C CA . LEU A 1 195 ? -13.688 -18.875 4.062 1 93.31 195 LEU A CA 1
ATOM 1439 C C . LEU A 1 195 ? -15.023 -18.969 3.334 1 93.31 195 LEU A C 1
ATOM 1441 O O . LEU A 1 195 ? -15.062 -19.234 2.131 1 93.31 195 LEU A O 1
ATOM 1445 N N . PRO A 1 196 ? -16.062 -18.703 4.086 1 86.75 196 PRO A N 1
ATOM 1446 C CA . PRO A 1 196 ? -17.375 -18.734 3.434 1 86.75 196 PRO A CA 1
ATOM 1447 C C . PRO A 1 196 ? -17.5 -17.719 2.295 1 86.75 196 PRO A C 1
ATOM 1449 O O . PRO A 1 196 ? -16.969 -16.609 2.398 1 86.75 196 PRO A O 1
ATOM 1452 N N . HIS A 1 197 ? -18.031 -18.109 1.161 1 81.5 197 HIS A N 1
ATOM 1453 C CA . HIS A 1 197 ? -18.406 -17.297 0.018 1 81.5 197 HIS A CA 1
ATOM 1454 C C . HIS A 1 197 ? -17.172 -16.734 -0.689 1 81.5 197 HIS A C 1
ATOM 1456 O O . HIS A 1 197 ? -17.297 -15.797 -1.489 1 81.5 197 HIS A O 1
ATOM 1462 N N . ASN A 1 198 ? -16.016 -17.094 -0.262 1 83.25 198 ASN A N 1
ATOM 1463 C CA . ASN A 1 198 ? -14.766 -16.719 -0.904 1 83.25 198 ASN A CA 1
ATOM 1464 C C . ASN A 1 198 ? -14.539 -15.211 -0.846 1 83.25 198 ASN A C 1
ATOM 1466 O O . ASN A 1 198 ? -14.109 -14.602 -1.829 1 83.25 198 ASN A O 1
ATOM 1470 N N . ILE A 1 199 ? -15 -14.633 0.224 1 83.88 199 ILE A N 1
ATOM 1471 C CA . ILE A 1 199 ? -14.812 -13.203 0.445 1 83.88 199 ILE A CA 1
ATOM 1472 C C . ILE A 1 199 ? -14.172 -12.969 1.812 1 83.88 199 ILE A C 1
ATOM 1474 O O . ILE A 1 199 ? -14.516 -13.641 2.789 1 83.88 199 ILE A O 1
ATOM 1478 N N . ALA A 1 200 ? -13.305 -12.062 1.845 1 91.38 200 ALA A N 1
ATOM 1479 C CA . ALA A 1 200 ? -12.609 -11.758 3.092 1 91.38 200 ALA A CA 1
ATOM 1480 C C . ALA A 1 200 ? -12.242 -10.281 3.172 1 91.38 200 ALA A C 1
ATOM 1482 O O . ALA A 1 200 ? -11.938 -9.656 2.154 1 91.38 200 ALA A O 1
ATOM 1483 N N . VAL A 1 201 ? -12.344 -9.742 4.316 1 93.62 201 VAL A N 1
ATOM 1484 C CA . VAL A 1 201 ? -11.812 -8.422 4.609 1 93.62 201 VAL A CA 1
ATOM 1485 C C . VAL A 1 201 ? -10.672 -8.531 5.613 1 93.62 201 VAL A C 1
ATOM 1487 O O . VAL A 1 201 ? -10.672 -9.422 6.469 1 93.62 201 VAL A O 1
ATOM 1490 N N . THR A 1 202 ? -9.742 -7.656 5.492 1 97.69 202 THR A N 1
ATOM 1491 C CA . THR A 1 202 ? -8.586 -7.68 6.387 1 97.69 202 THR A CA 1
ATOM 1492 C C . THR A 1 202 ? -8.953 -7.098 7.75 1 97.69 202 THR A C 1
ATOM 1494 O O . THR A 1 202 ? -9.453 -5.977 7.84 1 97.69 202 THR A O 1
ATOM 1497 N N . ALA A 1 203 ? -8.742 -7.871 8.758 1 98.62 203 ALA A N 1
ATOM 1498 C CA . ALA A 1 203 ? -8.938 -7.395 10.117 1 98.62 203 ALA A CA 1
ATOM 1499 C C . ALA A 1 203 ? -7.613 -6.934 10.734 1 98.62 203 ALA A C 1
ATOM 1501 O O . ALA A 1 203 ? -7.574 -5.934 11.453 1 98.62 203 ALA A O 1
ATOM 1502 N N . ASN A 1 204 ? -6.59 -7.66 10.469 1 98.88 204 ASN A N 1
ATOM 1503 C CA . ASN A 1 204 ? -5.25 -7.328 10.945 1 98.88 204 ASN A CA 1
ATOM 1504 C C . ASN A 1 204 ? -4.184 -7.719 9.922 1 98.88 204 ASN A C 1
ATOM 1506 O O . ASN A 1 204 ? -4.289 -8.766 9.273 1 98.88 204 ASN A O 1
ATOM 1510 N N . LEU A 1 205 ? -3.197 -6.91 9.75 1 98.94 205 LEU A N 1
ATOM 1511 C CA . LEU A 1 205 ? -2.01 -7.172 8.938 1 98.94 205 LEU A CA 1
ATOM 1512 C C . LEU A 1 205 ? -0.743 -6.793 9.703 1 98.94 205 LEU A C 1
ATOM 1514 O O . LEU A 1 205 ? -0.565 -5.633 10.086 1 98.94 205 LEU A O 1
ATOM 1518 N N . ASN A 1 206 ? 0.11 -7.754 9.953 1 98.94 206 ASN A N 1
ATOM 1519 C CA . ASN A 1 206 ? 1.394 -7.559 10.617 1 98.94 206 ASN A CA 1
ATOM 1520 C C . ASN A 1 206 ? 2.561 -7.891 9.695 1 98.94 206 ASN A C 1
ATOM 1522 O O . ASN A 1 206 ? 2.713 -9.031 9.258 1 98.94 206 ASN A O 1
ATOM 1526 N N . VAL A 1 207 ? 3.383 -6.906 9.406 1 98.94 207 VAL A N 1
ATOM 1527 C CA . VAL A 1 207 ? 4.457 -7.074 8.43 1 98.94 207 VAL A CA 1
ATOM 1528 C C . VAL A 1 207 ? 5.809 -6.855 9.109 1 98.94 207 VAL A C 1
ATOM 1530 O O . VAL A 1 207 ? 6.02 -5.84 9.773 1 98.94 207 VAL A O 1
ATOM 1533 N N . ASP A 1 208 ? 6.711 -7.785 8.93 1 98.94 208 ASP A N 1
ATOM 1534 C CA . ASP A 1 208 ? 8.117 -7.648 9.289 1 98.94 208 ASP A CA 1
ATOM 1535 C C . ASP A 1 208 ? 8.984 -7.453 8.055 1 98.94 208 ASP A C 1
ATOM 1537 O O . ASP A 1 208 ? 9.094 -8.352 7.215 1 98.94 208 ASP A O 1
ATOM 1541 N N . TYR A 1 209 ? 9.594 -6.305 8.008 1 98.75 209 TYR A N 1
ATOM 1542 C CA . TYR A 1 209 ? 10.484 -6.012 6.891 1 98.75 209 TYR A CA 1
ATOM 1543 C C . TYR A 1 209 ? 11.898 -6.508 7.176 1 98.75 209 TYR A C 1
ATOM 1545 O O . TYR A 1 209 ? 12.469 -6.207 8.227 1 98.75 209 TYR A O 1
ATOM 1553 N N . ARG A 1 210 ? 12.461 -7.207 6.199 1 98.44 210 ARG A N 1
ATOM 1554 C CA . ARG A 1 210 ? 13.711 -7.918 6.469 1 98.44 210 ARG A CA 1
ATOM 1555 C C . ARG A 1 210 ? 14.867 -7.297 5.707 1 98.44 210 ARG A C 1
ATOM 1557 O O . ARG A 1 210 ? 15.945 -7.086 6.266 1 98.44 210 ARG A O 1
ATOM 1564 N N . LYS A 1 211 ? 14.672 -7.012 4.426 1 97.31 211 LYS A N 1
ATOM 1565 C CA . LYS A 1 211 ? 15.695 -6.426 3.572 1 97.31 211 LYS A CA 1
ATOM 1566 C C . LYS A 1 211 ? 15.102 -5.395 2.623 1 97.31 211 LYS A C 1
ATOM 1568 O O . LYS A 1 211 ? 13.938 -5.496 2.238 1 97.31 211 LYS A O 1
ATOM 1573 N N . PRO A 1 212 ? 15.969 -4.387 2.258 1 96.12 212 PRO A N 1
ATOM 1574 C CA . PRO A 1 212 ? 15.477 -3.486 1.21 1 96.12 212 PRO A CA 1
ATOM 1575 C C . PRO A 1 212 ? 15.133 -4.219 -0.084 1 96.12 212 PRO A C 1
ATOM 1577 O O . PRO A 1 212 ? 15.852 -5.133 -0.492 1 96.12 212 PRO A O 1
ATOM 1580 N N . THR A 1 213 ? 14.023 -3.85 -0.644 1 97.94 213 THR A N 1
ATOM 1581 C CA . THR A 1 213 ? 13.586 -4.453 -1.897 1 97.94 213 THR A CA 1
ATOM 1582 C C . THR A 1 213 ? 14.031 -3.609 -3.088 1 97.94 213 THR A C 1
ATOM 1584 O O . THR A 1 213 ? 13.578 -2.477 -3.26 1 97.94 213 THR A O 1
ATOM 1587 N N . PRO A 1 214 ? 14.867 -4.156 -3.951 1 97.5 214 PRO A N 1
ATOM 1588 C CA . PRO A 1 214 ? 15.289 -3.371 -5.113 1 97.5 214 PRO A CA 1
ATOM 1589 C C . PRO A 1 214 ? 14.188 -3.205 -6.148 1 97.5 214 PRO A C 1
ATOM 1591 O O . PRO A 1 214 ? 13.43 -4.145 -6.406 1 97.5 214 PRO A O 1
ATOM 1594 N N . ALA A 1 215 ? 14.086 -2.039 -6.672 1 97.62 215 ALA A N 1
ATOM 1595 C CA . ALA A 1 215 ? 13.258 -1.868 -7.859 1 97.62 215 ALA A CA 1
ATOM 1596 C C . ALA A 1 215 ? 13.852 -2.598 -9.062 1 97.62 215 ALA A C 1
ATOM 1598 O O . ALA A 1 215 ? 15.039 -2.934 -9.062 1 97.62 215 ALA A O 1
ATOM 1599 N N . GLY A 1 216 ? 12.969 -2.844 -9.992 1 97.88 216 GLY A N 1
ATOM 1600 C CA . GLY A 1 216 ? 13.445 -3.609 -11.133 1 97.88 216 GLY A CA 1
ATOM 1601 C C . GLY A 1 216 ? 13.703 -5.066 -10.805 1 97.88 216 GLY A C 1
ATOM 1602 O O . GLY A 1 216 ? 14.688 -5.648 -11.273 1 97.88 216 GLY A O 1
ATOM 1603 N N . SER A 1 217 ? 12.898 -5.613 -9.961 1 98.19 217 SER A N 1
ATOM 1604 C CA . SER A 1 217 ? 13.102 -6.992 -9.531 1 98.19 217 SER A CA 1
ATOM 1605 C C . SER A 1 217 ? 11.844 -7.828 -9.742 1 98.19 217 SER A C 1
ATOM 1607 O O . SER A 1 217 ? 10.734 -7.293 -9.781 1 98.19 217 SER A O 1
ATOM 1609 N N . PHE A 1 218 ? 12.055 -9.086 -9.93 1 98.75 218 PHE A N 1
ATOM 1610 C CA . PHE A 1 218 ? 10.992 -10.086 -9.883 1 98.75 218 PHE A CA 1
ATOM 1611 C C . PHE A 1 218 ? 10.773 -10.586 -8.461 1 98.75 218 PHE A C 1
ATOM 1613 O O . PHE A 1 218 ? 11.719 -11.023 -7.797 1 98.75 218 PHE A O 1
ATOM 1620 N N . LEU A 1 219 ? 9.531 -10.5 -8.039 1 98.94 219 LEU A N 1
ATOM 1621 C CA . LEU A 1 219 ? 9.18 -10.883 -6.68 1 98.94 219 LEU A CA 1
ATOM 1622 C C . LEU A 1 219 ? 8.266 -12.109 -6.676 1 98.94 219 LEU A C 1
ATOM 1624 O O . LEU A 1 219 ? 7.395 -12.234 -7.535 1 98.94 219 LEU A O 1
ATOM 1628 N N . VAL A 1 220 ? 8.508 -12.961 -5.695 1 98.94 220 VAL A N 1
ATOM 1629 C CA . VAL A 1 220 ? 7.637 -14.102 -5.438 1 98.94 220 VAL A CA 1
ATOM 1630 C C . VAL A 1 220 ? 6.969 -13.938 -4.074 1 98.94 220 VAL A C 1
ATOM 1632 O O . VAL A 1 220 ? 7.648 -13.742 -3.061 1 98.94 220 VAL A O 1
ATOM 1635 N N . LEU A 1 221 ? 5.652 -13.938 -4.07 1 98.94 221 LEU A N 1
ATOM 1636 C CA . LEU A 1 221 ? 4.887 -13.961 -2.828 1 98.94 221 LEU A CA 1
ATOM 1637 C C . LEU A 1 221 ? 4.367 -15.367 -2.537 1 98.94 221 LEU A C 1
ATOM 1639 O O . LEU A 1 221 ? 3.736 -15.992 -3.393 1 98.94 221 LEU A O 1
ATOM 1643 N N . ARG A 1 222 ? 4.66 -15.867 -1.381 1 98.88 222 ARG A N 1
ATOM 1644 C CA . ARG A 1 222 ? 4.152 -17.156 -0.923 1 98.88 222 ARG A CA 1
ATOM 1645 C C . ARG A 1 222 ? 3.277 -16.984 0.316 1 98.88 222 ARG A C 1
ATOM 1647 O O . ARG A 1 222 ? 3.627 -16.25 1.234 1 98.88 222 ARG A O 1
ATOM 1654 N N . ALA A 1 223 ? 2.16 -17.688 0.303 1 98.88 223 ALA A N 1
ATOM 1655 C CA . ALA A 1 223 ? 1.227 -17.562 1.42 1 98.88 223 ALA A CA 1
ATOM 1656 C C . ALA A 1 223 ? 0.565 -18.906 1.734 1 98.88 223 ALA A C 1
ATOM 1658 O O . ALA A 1 223 ? 0.474 -19.766 0.867 1 98.88 223 ALA A O 1
ATOM 1659 N N . GLU A 1 224 ? 0.135 -19.047 2.969 1 98.75 224 GLU A N 1
ATOM 1660 C CA . GLU A 1 224 ? -0.631 -20.203 3.416 1 98.75 224 GLU A CA 1
ATOM 1661 C C . GLU A 1 224 ? -1.636 -19.828 4.5 1 98.75 224 GLU A C 1
ATOM 1663 O O . GLU A 1 224 ? -1.312 -19.062 5.41 1 98.75 224 GLU A O 1
ATOM 1668 N N . THR A 1 225 ? -2.832 -20.328 4.367 1 98.62 225 THR A N 1
ATOM 1669 C CA . THR A 1 225 ? -3.797 -20.266 5.457 1 98.62 225 THR A CA 1
ATOM 1670 C C . THR A 1 225 ? -3.535 -21.375 6.473 1 98.62 225 THR A C 1
ATOM 1672 O O . THR A 1 225 ? -3.742 -22.562 6.176 1 98.62 225 THR A O 1
ATOM 1675 N N . TYR A 1 226 ? -3.199 -21 7.695 1 98.31 226 TYR A N 1
ATOM 1676 C CA . TYR A 1 226 ? -2.713 -22.047 8.594 1 98.31 226 TYR A CA 1
ATOM 1677 C C . TYR A 1 226 ? -3.717 -22.312 9.711 1 98.31 226 TYR A C 1
ATOM 1679 O O . TYR A 1 226 ? -3.557 -23.266 10.477 1 98.31 226 TYR A O 1
ATOM 1687 N N . LYS A 1 227 ? -4.754 -21.453 9.844 1 98.31 227 LYS A N 1
ATOM 1688 C CA . LYS A 1 227 ? -5.797 -21.641 10.844 1 98.31 227 LYS A CA 1
ATOM 1689 C C . LYS A 1 227 ? -7.117 -21.016 10.383 1 98.31 227 LYS A C 1
ATOM 1691 O O . LYS A 1 227 ? -7.129 -19.938 9.797 1 98.31 227 LYS A O 1
ATOM 1696 N N . VAL A 1 228 ? -8.227 -21.766 10.578 1 97.69 228 VAL A N 1
ATOM 1697 C CA . VAL A 1 228 ? -9.562 -21.281 10.266 1 97.69 228 VAL A CA 1
ATOM 1698 C C . VAL A 1 228 ? -10.5 -21.562 11.43 1 97.69 228 VAL A C 1
ATOM 1700 O O . VAL A 1 228 ? -10.523 -22.688 11.961 1 97.69 228 VAL A O 1
ATOM 1703 N N . GLU A 1 229 ? -11.18 -20.609 11.852 1 97.62 229 GLU A N 1
ATOM 1704 C CA . GLU A 1 229 ? -12.219 -20.719 12.867 1 97.62 229 GLU A CA 1
ATOM 1705 C C . GLU A 1 229 ? -13.477 -19.953 12.461 1 97.62 229 GLU A C 1
ATOM 1707 O O . GLU A 1 229 ? -13.555 -18.734 12.648 1 97.62 229 GLU A O 1
ATOM 1712 N N . GLY A 1 230 ? -14.469 -20.688 11.961 1 94.69 230 GLY A N 1
ATOM 1713 C CA . GLY A 1 230 ? -15.664 -20.031 11.477 1 94.69 230 GLY A CA 1
ATOM 1714 C C . GLY A 1 230 ? -15.406 -19.109 10.297 1 94.69 230 GLY A C 1
ATOM 1715 O O . GLY A 1 230 ? -14.945 -19.562 9.25 1 94.69 230 GLY A O 1
ATOM 1716 N N . ARG A 1 231 ? -15.617 -17.844 10.562 1 95.75 231 ARG A N 1
ATOM 1717 C CA . ARG A 1 231 ? -15.469 -16.859 9.484 1 95.75 231 ARG A CA 1
ATOM 1718 C C . ARG A 1 231 ? -14.086 -16.219 9.516 1 95.75 231 ARG A C 1
ATOM 1720 O O . ARG A 1 231 ? -13.836 -15.234 8.82 1 95.75 231 ARG A O 1
ATOM 1727 N N . LYS A 1 232 ? -13.234 -16.766 10.344 1 97.56 232 LYS A N 1
ATOM 1728 C CA . LYS A 1 232 ? -11.906 -16.172 10.516 1 97.56 232 LYS A CA 1
ATOM 1729 C C . LYS A 1 232 ? -10.828 -17.078 9.922 1 97.56 232 LYS A C 1
ATOM 1731 O O . LYS A 1 232 ? -10.852 -18.297 10.125 1 97.56 232 LYS A O 1
ATOM 1736 N N . ALA A 1 233 ? -9.93 -16.469 9.18 1 98.38 233 ALA A N 1
ATOM 1737 C CA . ALA A 1 233 ? -8.781 -17.188 8.633 1 98.38 233 ALA A CA 1
ATOM 1738 C C . ALA A 1 233 ? -7.477 -16.484 9 1 98.38 233 ALA A C 1
ATOM 1740 O O . ALA A 1 233 ? -7.332 -15.281 8.789 1 98.38 233 ALA A O 1
ATOM 1741 N N . TRP A 1 234 ? -6.574 -17.234 9.617 1 98.81 234 TRP A N 1
ATOM 1742 C CA . TRP A 1 234 ? -5.215 -16.766 9.852 1 98.81 234 TRP A CA 1
ATOM 1743 C C . TRP A 1 234 ? -4.281 -17.219 8.727 1 98.81 234 TRP A C 1
ATOM 1745 O O . TRP A 1 234 ? -4.195 -18.406 8.422 1 98.81 234 TRP A O 1
ATOM 1755 N N . VAL A 1 235 ? -3.625 -16.234 8.141 1 98.88 235 VAL A N 1
ATOM 1756 C CA . VAL A 1 235 ? -2.785 -16.453 6.969 1 98.88 235 VAL A CA 1
ATOM 1757 C C . VAL A 1 235 ? -1.377 -15.93 7.23 1 98.88 235 VAL A C 1
ATOM 1759 O O . VAL A 1 235 ? -1.207 -14.891 7.867 1 98.88 235 VAL A O 1
ATOM 1762 N N . ARG A 1 236 ? -0.372 -16.609 6.816 1 98.88 236 ARG A N 1
ATOM 1763 C CA . ARG A 1 236 ? 1.005 -16.125 6.863 1 98.88 236 ARG A CA 1
ATOM 1764 C C . ARG A 1 236 ? 1.67 -16.25 5.496 1 98.88 236 ARG A C 1
ATOM 1766 O O . ARG A 1 236 ? 1.229 -17.016 4.645 1 98.88 236 ARG A O 1
ATOM 1773 N N . GLY A 1 237 ? 2.668 -15.414 5.234 1 98.88 237 GLY A N 1
ATOM 1774 C CA . GLY A 1 237 ? 3.383 -15.422 3.967 1 98.88 237 GLY A CA 1
ATOM 1775 C C . GLY A 1 237 ? 4.582 -14.492 3.951 1 98.88 237 GLY A C 1
ATOM 1776 O O . GLY A 1 237 ? 4.93 -13.906 4.977 1 98.88 237 GLY A O 1
ATOM 1777 N N . HIS A 1 238 ? 5.242 -14.516 2.826 1 98.94 238 HIS A N 1
ATOM 1778 C CA . HIS A 1 238 ? 6.406 -13.656 2.658 1 98.94 238 HIS A CA 1
ATOM 1779 C C . HIS A 1 238 ? 6.625 -13.305 1.19 1 98.94 238 HIS A C 1
ATOM 1781 O O . HIS A 1 238 ? 6.031 -13.93 0.305 1 98.94 238 HIS A O 1
ATOM 1787 N N . ILE A 1 239 ? 7.367 -12.258 0.991 1 98.94 239 ILE A N 1
ATOM 1788 C CA . ILE A 1 239 ? 7.863 -11.852 -0.32 1 98.94 239 ILE A CA 1
ATOM 1789 C C . ILE A 1 239 ? 9.359 -12.156 -0.422 1 98.94 239 ILE A C 1
ATOM 1791 O O . ILE A 1 239 ? 10.117 -11.859 0.5 1 98.94 239 ILE A O 1
ATOM 1795 N N . GLU A 1 240 ? 9.758 -12.719 -1.533 1 98.94 240 GLU A N 1
ATOM 1796 C CA . GLU A 1 240 ? 11.164 -13.023 -1.805 1 98.94 240 GLU A CA 1
ATOM 1797 C C . GLU A 1 240 ? 11.547 -12.609 -3.223 1 98.94 240 GLU A C 1
ATOM 1799 O O . GLU A 1 240 ? 10.688 -12.43 -4.082 1 98.94 240 GLU A O 1
ATOM 1804 N N . LEU A 1 241 ? 12.828 -12.414 -3.414 1 98.75 241 LEU A N 1
ATOM 1805 C CA . LEU A 1 241 ? 13.336 -12.258 -4.773 1 98.75 241 LEU A CA 1
ATOM 1806 C C . LEU A 1 241 ? 13.211 -13.57 -5.551 1 98.75 241 LEU A C 1
ATOM 1808 O O . LEU A 1 241 ? 13.445 -14.648 -4.996 1 98.75 241 LEU A O 1
ATOM 1812 N N . LEU A 1 242 ? 12.82 -13.477 -6.785 1 98.44 242 LEU A N 1
ATOM 1813 C CA . LEU A 1 242 ? 12.875 -14.656 -7.645 1 98.44 242 LEU A CA 1
ATOM 1814 C C . LEU A 1 242 ? 14.297 -15.172 -7.766 1 98.44 242 LEU A C 1
ATOM 1816 O O . LEU A 1 242 ? 15.164 -14.492 -8.32 1 98.44 242 LEU A O 1
ATOM 1820 N N . ALA A 1 243 ? 14.516 -16.344 -7.293 1 97.06 243 ALA A N 1
ATOM 1821 C CA . ALA A 1 243 ? 15.859 -16.906 -7.27 1 97.06 243 ALA A CA 1
ATOM 1822 C C . ALA A 1 243 ? 16.047 -17.891 -8.414 1 97.06 243 ALA A C 1
ATOM 1824 O O . ALA A 1 243 ? 15.086 -18.5 -8.898 1 97.06 243 ALA A O 1
ATOM 1825 N N . ASN A 1 244 ? 17.266 -17.984 -8.781 1 92.94 244 ASN A N 1
ATOM 1826 C CA . ASN A 1 244 ? 17.594 -19.047 -9.711 1 92.94 244 ASN A CA 1
ATOM 1827 C C . ASN A 1 244 ? 17.531 -20.422 -9.047 1 92.94 244 ASN A C 1
ATOM 1829 O O . ASN A 1 244 ? 17.641 -20.516 -7.824 1 92.94 244 ASN A O 1
ATOM 1833 N N . PRO A 1 245 ? 17.375 -21.359 -9.953 1 90.69 245 PRO A N 1
ATOM 1834 C CA . PRO A 1 245 ? 17.344 -22.703 -9.383 1 90.69 245 PRO A CA 1
ATOM 1835 C C . PRO A 1 245 ? 18.578 -23.016 -8.531 1 90.69 245 PRO A C 1
ATOM 1837 O O . PRO A 1 245 ? 19.688 -22.703 -8.93 1 90.69 245 PRO A O 1
ATOM 1840 N N . GLY A 1 246 ? 18.344 -23.594 -7.371 1 92.12 246 GLY A N 1
ATOM 1841 C CA . GLY A 1 246 ? 19.422 -24 -6.496 1 92.12 246 GLY A CA 1
ATOM 1842 C C . GLY A 1 246 ? 19.844 -22.906 -5.531 1 92.12 246 GLY A C 1
ATOM 1843 O O . GLY A 1 246 ? 20.578 -23.156 -4.578 1 92.12 246 GLY A O 1
ATOM 1844 N N . GLU A 1 247 ? 19.438 -21.672 -5.758 1 94.75 247 GLU A N 1
ATOM 1845 C CA . GLU A 1 247 ? 19.766 -20.562 -4.875 1 94.75 247 GLU A CA 1
ATOM 1846 C C . GLU A 1 247 ? 18.703 -20.359 -3.805 1 94.75 247 GLU A C 1
ATOM 1848 O O . GLU A 1 247 ? 17.516 -20.5 -4.078 1 94.75 247 GLU A O 1
ATOM 1853 N N . LYS A 1 248 ? 19.234 -20.094 -2.66 1 95.75 248 LYS A N 1
ATOM 1854 C CA . LYS A 1 248 ? 18.281 -19.734 -1.604 1 95.75 248 LYS A CA 1
ATOM 1855 C C . LYS A 1 248 ? 17.688 -18.344 -1.841 1 95.75 248 LYS A C 1
ATOM 1857 O O . LYS A 1 248 ? 18.438 -17.375 -2.01 1 95.75 248 LYS A O 1
ATOM 1862 N N . PRO A 1 249 ? 16.438 -18.219 -1.853 1 96.81 249 PRO A N 1
ATOM 1863 C CA . PRO A 1 249 ? 15.836 -16.922 -2.115 1 96.81 249 PRO A CA 1
ATOM 1864 C C . PRO A 1 249 ? 16.062 -15.922 -0.981 1 96.81 249 PRO A C 1
ATOM 1866 O O . PRO A 1 249 ? 16.109 -16.312 0.188 1 96.81 249 PRO A O 1
ATOM 1869 N N . THR A 1 250 ? 16.234 -14.664 -1.282 1 98.31 250 THR A N 1
ATOM 1870 C CA . THR A 1 250 ? 16.297 -13.57 -0.316 1 98.31 250 THR A CA 1
ATOM 1871 C C . THR A 1 250 ? 14.898 -13.164 0.139 1 98.31 250 THR A C 1
ATOM 1873 O O . THR A 1 250 ? 14.078 -12.742 -0.674 1 98.31 250 THR A O 1
ATOM 1876 N N . ILE A 1 251 ? 14.641 -13.297 1.474 1 98.81 251 ILE A N 1
ATOM 1877 C CA . ILE A 1 251 ? 13.359 -12.891 2.033 1 98.81 251 ILE A CA 1
ATOM 1878 C C . ILE A 1 251 ? 13.359 -11.383 2.271 1 98.81 251 ILE A C 1
ATOM 1880 O O . ILE A 1 251 ? 14.258 -10.852 2.932 1 98.81 251 ILE A O 1
ATOM 1884 N N . LEU A 1 252 ? 12.406 -10.703 1.719 1 98.88 252 LEU A N 1
ATOM 1885 C CA . LEU A 1 252 ? 12.352 -9.25 1.769 1 98.88 252 LEU A CA 1
ATOM 1886 C C . LEU A 1 252 ? 11.398 -8.773 2.857 1 98.88 252 LEU A C 1
ATOM 1888 O O . LEU A 1 252 ? 11.672 -7.785 3.541 1 98.88 252 LEU A O 1
ATOM 1892 N N . ALA A 1 253 ? 10.281 -9.398 3.037 1 98.94 253 ALA A N 1
ATOM 1893 C CA . ALA A 1 253 ? 9.273 -9.094 4.047 1 98.94 253 ALA A CA 1
ATOM 1894 C C . ALA A 1 253 ? 8.422 -10.32 4.359 1 98.94 253 ALA A C 1
ATOM 1896 O O . ALA A 1 253 ? 8.18 -11.156 3.486 1 98.94 253 ALA A O 1
ATOM 1897 N N . GLU A 1 254 ? 7.977 -10.422 5.609 1 98.88 254 GLU A N 1
ATOM 1898 C CA . GLU A 1 254 ? 7.09 -11.477 6.098 1 98.88 254 GLU A CA 1
ATOM 1899 C C . GLU A 1 254 ? 5.848 -10.883 6.762 1 98.88 254 GLU A C 1
ATOM 1901 O O . GLU A 1 254 ? 5.895 -9.789 7.32 1 98.88 254 GLU A O 1
ATOM 1906 N N . ALA A 1 255 ? 4.785 -11.688 6.707 1 98.94 255 ALA A N 1
ATOM 1907 C CA . ALA A 1 255 ? 3.57 -11.125 7.293 1 98.94 255 ALA A CA 1
ATOM 1908 C C . ALA A 1 255 ? 2.672 -12.227 7.848 1 98.94 255 ALA A C 1
ATOM 1910 O O . ALA A 1 255 ? 2.727 -13.375 7.391 1 98.94 255 ALA A O 1
ATOM 1911 N N . GLU A 1 256 ? 1.923 -11.898 8.82 1 98.94 256 GLU A N 1
ATOM 1912 C CA . GLU A 1 256 ? 0.734 -12.602 9.289 1 98.94 256 GLU A CA 1
ATOM 1913 C C . GLU A 1 256 ? -0.494 -11.695 9.258 1 98.94 256 GLU A C 1
ATOM 1915 O O . GLU A 1 256 ? -0.392 -10.492 9.516 1 98.94 256 GLU A O 1
ATOM 1920 N N . ALA A 1 257 ? -1.588 -12.312 8.969 1 98.94 257 ALA A N 1
ATOM 1921 C CA . ALA A 1 257 ? -2.805 -11.508 8.859 1 98.94 257 ALA A CA 1
ATOM 1922 C C . ALA A 1 257 ? -4.027 -12.305 9.32 1 98.94 257 ALA A C 1
ATOM 1924 O O . ALA A 1 257 ? -4.02 -13.539 9.289 1 98.94 257 ALA A O 1
ATOM 1925 N N . LEU A 1 258 ? -4.973 -11.586 9.781 1 98.88 258 LEU A N 1
ATOM 1926 C CA . LEU A 1 258 ? -6.297 -12.117 10.078 1 98.88 258 LEU A CA 1
ATOM 1927 C C . LEU A 1 258 ? -7.332 -11.586 9.094 1 98.88 258 LEU A C 1
ATOM 1929 O O . LEU A 1 258 ? -7.469 -10.375 8.922 1 98.88 258 LEU A O 1
ATOM 1933 N N . PHE A 1 259 ? -8.008 -12.461 8.453 1 98.06 259 PHE A N 1
ATOM 1934 C CA . PHE A 1 259 ? -9.086 -12.117 7.531 1 98.06 259 PHE A CA 1
ATOM 1935 C C . PHE A 1 259 ? -10.422 -12.641 8.039 1 98.06 259 PHE A C 1
ATOM 1937 O O . PHE A 1 259 ? -10.484 -13.703 8.664 1 98.06 259 PHE A O 1
ATOM 1944 N N . ILE A 1 260 ? -11.492 -11.898 7.695 1 96.81 260 ILE A N 1
ATOM 1945 C CA . ILE A 1 260 ? -12.82 -12.273 8.172 1 96.81 260 ILE A CA 1
ATOM 1946 C C . ILE A 1 260 ? -13.82 -12.219 7.012 1 96.81 260 ILE A C 1
ATOM 1948 O O . ILE A 1 260 ? -13.859 -11.234 6.266 1 96.81 260 ILE A O 1
ATOM 1952 N N . SER A 1 261 ? -14.562 -13.258 6.895 1 93.06 261 SER A N 1
ATOM 1953 C CA . SER A 1 261 ? -15.703 -13.195 5.98 1 93.06 261 SER A CA 1
ATOM 1954 C C . SER A 1 261 ? -16.844 -12.375 6.566 1 93.06 261 SER A C 1
ATOM 1956 O O . SER A 1 261 ? -17.281 -12.625 7.691 1 93.06 261 SER A O 1
ATOM 1958 N N . PRO A 1 262 ? -17.281 -11.391 5.812 1 86.12 262 PRO A N 1
ATOM 1959 C CA . PRO A 1 262 ? -18.344 -10.547 6.363 1 86.12 262 PRO A CA 1
ATOM 1960 C C . PRO A 1 262 ? -19.641 -11.32 6.602 1 86.12 262 PRO A C 1
ATOM 1962 O O . PRO A 1 262 ? -19.953 -12.258 5.855 1 86.12 262 PRO A O 1
ATOM 1965 N N . LYS A 1 263 ? -20.422 -10.852 7.617 1 76.75 263 LYS A N 1
ATOM 1966 C CA . LYS A 1 263 ? -21.656 -11.516 7.98 1 76.75 263 LYS A CA 1
ATOM 1967 C C . LYS A 1 263 ? -22.688 -11.422 6.855 1 76.75 263 LYS A C 1
ATOM 1969 O O . LYS A 1 263 ? -23.453 -12.367 6.613 1 76.75 263 LYS A O 1
ATOM 1974 N N . TYR A 1 264 ? -22.828 -10.219 6.258 1 63.94 264 TYR A N 1
ATOM 1975 C CA . TYR A 1 264 ? -23.828 -10.023 5.223 1 63.94 264 TYR A CA 1
ATOM 1976 C C . TYR A 1 264 ? -23.578 -10.953 4.039 1 63.94 264 TYR A C 1
ATOM 1978 O O . TYR A 1 264 ? -24.469 -11.156 3.213 1 63.94 264 TYR A O 1
ATOM 1986 N N . ALA A 1 265 ? -22.484 -11.516 4 1 57.81 265 ALA A N 1
ATOM 1987 C CA . ALA A 1 265 ? -22.172 -12.461 2.93 1 57.81 265 ALA A CA 1
ATOM 1988 C C . ALA A 1 265 ? -23.047 -13.703 3.029 1 57.81 265 ALA A C 1
ATOM 1990 O O . ALA A 1 265 ? -23.344 -14.336 2.016 1 57.81 265 ALA A O 1
ATOM 1991 N N . ALA A 1 266 ? -23.406 -13.984 4.312 1 52.06 266 ALA A N 1
ATOM 1992 C CA . ALA A 1 266 ? -24.281 -15.125 4.562 1 52.06 266 ALA A CA 1
ATOM 1993 C C . ALA A 1 266 ? -25.656 -14.914 3.924 1 52.06 266 ALA A C 1
ATOM 1995 O O . ALA A 1 266 ? -26.359 -15.875 3.615 1 52.06 266 ALA A O 1
ATOM 1996 N N . ALA A 1 267 ? -26.016 -13.719 3.943 1 49.47 267 ALA A N 1
ATOM 1997 C CA . ALA A 1 267 ? -27.344 -13.438 3.406 1 49.47 267 ALA A CA 1
ATOM 1998 C C . ALA A 1 267 ? -27.344 -13.5 1.881 1 49.47 267 ALA A C 1
ATOM 2000 O O . ALA A 1 267 ? -28.406 -13.414 1.249 1 49.47 267 ALA A O 1
ATOM 2001 N N . MET A 1 268 ? -26.25 -13.711 1.386 1 50.09 268 MET A N 1
ATOM 2002 C CA . MET A 1 268 ? -26.156 -13.758 -0.071 1 50.09 268 MET A CA 1
ATOM 2003 C C . MET A 1 268 ? -26.547 -15.133 -0.599 1 50.09 268 MET A C 1
ATOM 2005 O O . MET A 1 268 ? -26.266 -16.156 0.04 1 50.09 268 MET A O 1
ATOM 2009 N N . PRO A 1 269 ? -27.562 -15.227 -1.388 1 42.97 269 PRO A N 1
ATOM 2010 C CA . PRO A 1 269 ? -28 -16.531 -1.891 1 42.97 269 PRO A CA 1
ATOM 2011 C C . PRO A 1 269 ? -26.828 -17.391 -2.377 1 42.97 269 PRO A C 1
ATOM 2013 O O . PRO A 1 269 ? -25.875 -16.875 -2.961 1 42.97 269 PRO A O 1
ATOM 2016 N N . LYS A 1 270 ? -26.656 -18.578 -1.638 1 39.22 270 LYS A N 1
ATOM 2017 C CA . LYS A 1 270 ? -25.766 -19.594 -2.209 1 39.22 270 LYS A CA 1
ATOM 2018 C C . LYS A 1 270 ? -26.172 -19.922 -3.645 1 39.22 270 LYS A C 1
ATOM 2020 O O . LYS A 1 270 ? -27.328 -20.234 -3.916 1 39.22 270 LYS A O 1
ATOM 2025 N N . ILE A 1 271 ? -25.766 -19.281 -4.586 1 32.38 271 ILE A N 1
ATOM 2026 C CA . ILE A 1 271 ? -26.203 -19.859 -5.852 1 32.38 271 ILE A CA 1
ATOM 2027 C C . ILE A 1 271 ? -25.609 -21.25 -6.031 1 32.38 271 ILE A C 1
ATOM 2029 O O . ILE A 1 271 ? -24.391 -21.391 -6.172 1 32.38 271 ILE A O 1
ATOM 2033 N N . GLY A 1 272 ? -25.953 -22.172 -5.227 1 27.55 272 GLY A N 1
ATOM 2034 C CA . GLY A 1 272 ? -25.859 -23.547 -5.688 1 27.55 272 GLY A CA 1
ATOM 2035 C C . GLY A 1 272 ? -26.453 -23.766 -7.066 1 27.55 272 GLY A C 1
ATOM 2036 O O . GLY A 1 272 ? -27.328 -23 -7.496 1 27.55 272 GLY A O 1
ATOM 2037 N N . MET B 1 1 ? -20.844 6.809 -100.875 1 18.27 1 MET B N 1
ATOM 2038 C CA . MET B 1 1 ? -20.031 6.492 -102.062 1 18.27 1 MET B CA 1
ATOM 2039 C C . MET B 1 1 ? -18.641 6.012 -101.688 1 18.27 1 MET B C 1
ATOM 2041 O O . MET B 1 1 ? -18.234 6.199 -100.5 1 18.27 1 MET B O 1
ATOM 2045 N N . PHE B 1 2 ? -17.641 6.387 -102.688 1 17.25 2 PHE B N 1
ATOM 2046 C CA . PHE B 1 2 ? -16.5 5.656 -103.188 1 17.25 2 PHE B CA 1
ATOM 2047 C C . PHE B 1 2 ? -15.43 5.488 -102.125 1 17.25 2 PHE B C 1
ATOM 2049 O O . PHE B 1 2 ? -15.5 6.102 -101.062 1 17.25 2 PHE B O 1
ATOM 2056 N N . SER B 1 3 ? -14.141 5.777 -102.438 1 15.12 3 SER B N 1
ATOM 2057 C CA . SER B 1 3 ? -13.031 5.059 -103.062 1 15.12 3 SER B CA 1
ATOM 2058 C C . SER B 1 3 ? -11.844 4.965 -102.062 1 15.12 3 SER B C 1
ATOM 2060 O O . SER B 1 3 ? -11.258 3.891 -101.938 1 15.12 3 SER B O 1
ATOM 2062 N N . GLN B 1 4 ? -11.016 6.012 -102.062 1 16.62 4 GLN B N 1
ATOM 2063 C CA . GLN B 1 4 ? -9.641 5.848 -102.5 1 16.62 4 GLN B CA 1
ATOM 2064 C C . GLN B 1 4 ? -8.789 5.117 -101.5 1 16.62 4 GLN B C 1
ATOM 2066 O O . GLN B 1 4 ? -9.055 5.191 -100.312 1 16.62 4 GLN B O 1
ATOM 2071 N N . GLN B 1 5 ? -7.609 4.457 -101.938 1 15.32 5 GLN B N 1
ATOM 2072 C CA . GLN B 1 5 ? -6.656 3.355 -102 1 15.32 5 GLN B CA 1
ATOM 2073 C C . GLN B 1 5 ? -5.539 3.541 -101 1 15.32 5 GLN B C 1
ATOM 2075 O O . GLN B 1 5 ? -5.145 2.59 -100.312 1 15.32 5 GLN B O 1
ATOM 2080 N N . VAL B 1 6 ? -4.688 4.645 -101 1 16.91 6 VAL B N 1
ATOM 2081 C CA . VAL B 1 6 ? -3.312 4.453 -101.5 1 16.91 6 VAL B CA 1
ATOM 2082 C C . VAL B 1 6 ? -2.498 3.762 -100.375 1 16.91 6 VAL B C 1
ATOM 2084 O O . VAL B 1 6 ? -2.842 3.838 -99.188 1 16.91 6 VAL B O 1
ATOM 2087 N N . GLY B 1 7 ? -1.103 3.24 -100.688 1 14.38 7 GLY B N 1
ATOM 2088 C CA . GLY B 1 7 ? -0.033 2.258 -100.812 1 14.38 7 GLY B CA 1
ATOM 2089 C C . GLY B 1 7 ? 1.001 2.422 -99.688 1 14.38 7 GLY B C 1
ATOM 2090 O O . GLY B 1 7 ? 1.81 1.521 -99.438 1 14.38 7 GLY B O 1
ATOM 2091 N N . ARG B 1 8 ? 1.395 3.613 -99.25 1 15.3 8 ARG B N 1
ATOM 2092 C CA . ARG B 1 8 ? 2.838 3.779 -99.375 1 15.3 8 ARG B CA 1
ATOM 2093 C C . ARG B 1 8 ? 3.59 2.693 -98.625 1 15.3 8 ARG B C 1
ATOM 2095 O O . ARG B 1 8 ? 3.105 2.191 -97.562 1 15.3 8 ARG B O 1
ATOM 2102 N N . SER B 1 9 ? 4.953 2.629 -98.938 1 15.08 9 SER B N 1
ATOM 2103 C CA . SER B 1 9 ? 6.148 1.861 -99.25 1 15.08 9 SER B CA 1
ATOM 2104 C C . SER B 1 9 ? 6.785 1.264 -98 1 15.08 9 SER B C 1
ATOM 2106 O O . SER B 1 9 ? 6.434 1.639 -96.875 1 15.08 9 SER B O 1
ATOM 2108 N N . GLY B 1 10 ? 8.219 1.179 -98.125 1 14.01 10 GLY B N 1
ATOM 2109 C CA . GLY B 1 10 ? 9.266 0.189 -98.25 1 14.01 10 GLY B CA 1
ATOM 2110 C C . GLY B 1 10 ? 10.016 -0.129 -97 1 14.01 10 GLY B C 1
ATOM 2111 O O . GLY B 1 10 ? 10.562 -1.221 -96.875 1 14.01 10 GLY B O 1
ATOM 2112 N N . ARG B 1 11 ? 10.609 0.918 -96.312 1 15.81 11 ARG B N 1
ATOM 2113 C CA . ARG B 1 11 ? 12.055 0.723 -96.188 1 15.81 11 ARG B CA 1
ATOM 2114 C C . ARG B 1 11 ? 12.367 -0.519 -95.375 1 15.81 11 ARG B C 1
ATOM 2116 O O . ARG B 1 11 ? 11.703 -0.786 -94.312 1 15.81 11 ARG B O 1
ATOM 2123 N N . ILE B 1 12 ? 13.438 -1.27 -95.812 1 14.51 12 ILE B N 1
ATOM 2124 C CA . ILE B 1 12 ? 14.172 -2.527 -95.938 1 14.51 12 ILE B CA 1
ATOM 2125 C C . ILE B 1 12 ? 14.875 -2.828 -94.625 1 14.51 12 ILE B C 1
ATOM 2127 O O . ILE B 1 12 ? 14.781 -3.943 -94.062 1 14.51 12 ILE B O 1
ATOM 2131 N N . ALA B 1 13 ? 15.883 -1.971 -94.188 1 15.98 13 ALA B N 1
ATOM 2132 C CA . ALA B 1 13 ? 17.203 -2.602 -94.25 1 15.98 13 ALA B CA 1
ATOM 2133 C C . ALA B 1 13 ? 17.328 -3.686 -93.188 1 15.98 13 ALA B C 1
ATOM 2135 O O . ALA B 1 13 ? 16.625 -3.654 -92.188 1 15.98 13 ALA B O 1
ATOM 2136 N N . ALA B 1 14 ? 18.641 -4.234 -93.125 1 14.3 14 ALA B N 1
ATOM 2137 C CA . ALA B 1 14 ? 19.453 -5.441 -93.188 1 14.3 14 ALA B CA 1
ATOM 2138 C C . ALA B 1 14 ? 19.703 -6.035 -91.812 1 14.3 14 ALA B C 1
ATOM 2140 O O . ALA B 1 14 ? 19.5 -7.227 -91.625 1 14.3 14 ALA B O 1
ATOM 2141 N N . GLN B 1 15 ? 20.906 -5.602 -91.125 1 15.02 15 GLN B N 1
ATOM 2142 C CA . GLN B 1 15 ? 22.062 -6.484 -91.062 1 15.02 15 GLN B CA 1
ATOM 2143 C C . GLN B 1 15 ? 21.906 -7.551 -90 1 15.02 15 GLN B C 1
ATOM 2145 O O . GLN B 1 15 ? 21.062 -7.41 -89.062 1 15.02 15 GLN B O 1
ATOM 2150 N N . SER B 1 16 ? 23.172 -8.109 -89.5 1 15.34 16 SER B N 1
ATOM 2151 C CA . SER B 1 16 ? 23.953 -9.344 -89.375 1 15.34 16 SER B CA 1
ATOM 2152 C C . SER B 1 16 ? 23.703 -10.078 -88.062 1 15.34 16 SER B C 1
ATOM 2154 O O . SER B 1 16 ? 23.219 -9.484 -87.125 1 15.34 16 SER B O 1
ATOM 2156 N N . PHE B 1 17 ? 24.516 -11.258 -87.938 1 14.76 17 PHE B N 1
ATOM 2157 C CA . PHE B 1 17 ? 24.594 -12.688 -87.688 1 14.76 17 PHE B CA 1
ATOM 2158 C C . PHE B 1 17 ? 24.938 -12.945 -86.188 1 14.76 17 PHE B C 1
ATOM 2160 O O . PHE B 1 17 ? 24.641 -14.008 -85.688 1 14.76 17 PHE B O 1
ATOM 2167 N N . ARG B 1 18 ? 25.828 -12.125 -85.5 1 15.57 18 ARG B N 1
ATOM 2168 C CA . ARG B 1 18 ? 26.953 -12.93 -85.062 1 15.57 18 ARG B CA 1
ATOM 2169 C C . ARG B 1 18 ? 26.484 -13.984 -84.062 1 15.57 18 ARG B C 1
ATOM 2171 O O . ARG B 1 18 ? 25.484 -13.805 -83.375 1 15.57 18 ARG B O 1
ATOM 2178 N N . ARG B 1 19 ? 27.516 -14.875 -83.688 1 15.59 19 ARG B N 1
ATOM 2179 C CA . ARG B 1 19 ? 27.844 -16.281 -83.438 1 15.59 19 ARG B CA 1
ATOM 2180 C C . ARG B 1 19 ? 27.406 -16.719 -82.062 1 15.59 19 ARG B C 1
ATOM 2182 O O . ARG B 1 19 ? 27.156 -15.875 -81.188 1 15.59 19 ARG B O 1
ATOM 2189 N N . PHE B 1 20 ? 28.062 -17.891 -81.688 1 15.31 20 PHE B N 1
ATOM 2190 C CA . PHE B 1 20 ? 27.875 -19.281 -81.312 1 15.31 20 PHE B CA 1
ATOM 2191 C C . PHE B 1 20 ? 27.844 -19.438 -79.75 1 15.31 20 PHE B C 1
ATOM 2193 O O . PHE B 1 20 ? 26.922 -20.047 -79.188 1 15.31 20 PHE B O 1
ATOM 2200 N N . ALA B 1 21 ? 29.156 -19.594 -79.188 1 15.43 21 ALA B N 1
ATOM 2201 C CA . ALA B 1 21 ? 29.625 -20.906 -78.75 1 15.43 21 ALA B CA 1
ATOM 2202 C C . ALA B 1 21 ? 29.266 -21.172 -77.312 1 15.43 21 ALA B C 1
ATOM 2204 O O . ALA B 1 21 ? 29.016 -22.312 -76.875 1 15.43 21 ALA B O 1
ATOM 2205 N N . ARG B 1 22 ? 29.531 -20.156 -76.312 1 15.9 22 ARG B N 1
ATOM 2206 C CA . ARG B 1 22 ? 30.438 -20.672 -75.25 1 15.9 22 ARG B CA 1
ATOM 2207 C C . ARG B 1 22 ? 29.75 -21.703 -74.375 1 15.9 22 ARG B C 1
ATOM 2209 O O . ARG B 1 22 ? 28.562 -21.562 -74.062 1 15.9 22 ARG B O 1
ATOM 2216 N N . SER B 1 23 ? 30.688 -22.594 -73.625 1 16.58 23 SER B N 1
ATOM 2217 C CA . SER B 1 23 ? 30.906 -23.922 -73.062 1 16.58 23 SER B CA 1
ATOM 2218 C C . SER B 1 23 ? 30.172 -24.094 -71.75 1 16.58 23 SER B C 1
ATOM 2220 O O . SER B 1 23 ? 29.969 -23.125 -71 1 16.58 23 SER B O 1
ATOM 2222 N N . THR B 1 24 ? 29.656 -25.281 -71.5 1 17.3 24 THR B N 1
ATOM 2223 C CA . THR B 1 24 ? 28.781 -26.094 -70.688 1 17.3 24 THR B CA 1
ATOM 2224 C C . THR B 1 24 ? 29.422 -26.359 -69.312 1 17.3 24 THR B C 1
ATOM 2226 O O . THR B 1 24 ? 28.875 -27.125 -68.5 1 17.3 24 THR B O 1
ATOM 2229 N N . GLN B 1 25 ? 30.469 -25.547 -68.75 1 17.48 25 GLN B N 1
ATOM 2230 C CA . GLN B 1 25 ? 31.25 -26.375 -67.875 1 17.48 25 GLN B CA 1
ATOM 2231 C C . GLN B 1 25 ? 30.375 -26.891 -66.75 1 17.48 25 GLN B C 1
ATOM 2233 O O . GLN B 1 25 ? 29.438 -26.219 -66.312 1 17.48 25 GLN B O 1
ATOM 2238 N N . SER B 1 26 ? 30.656 -28.219 -66.188 1 17.22 26 SER B N 1
ATOM 2239 C CA . SER B 1 26 ? 30.109 -29.375 -65.5 1 17.22 26 SER B CA 1
ATOM 2240 C C . SER B 1 26 ? 30.125 -29.172 -64 1 17.22 26 SER B C 1
ATOM 2242 O O . SER B 1 26 ? 29.375 -29.844 -63.281 1 17.22 26 SER B O 1
ATOM 2244 N N . ARG B 1 27 ? 30.953 -28.312 -63.281 1 19.27 27 ARG B N 1
ATOM 2245 C CA . ARG B 1 27 ? 31.641 -29 -62.188 1 19.27 27 ARG B CA 1
ATOM 2246 C C . ARG B 1 27 ? 30.656 -29.406 -61.094 1 19.27 27 ARG B C 1
ATOM 2248 O O . ARG B 1 27 ? 29.578 -28.828 -60.969 1 19.27 27 ARG B O 1
ATOM 2255 N N . GLY B 1 28 ? 31.297 -30.078 -59.844 1 18.62 28 GLY B N 1
ATOM 2256 C CA . GLY B 1 28 ? 31.312 -31.172 -58.875 1 18.62 28 GLY B CA 1
ATOM 2257 C C . GLY B 1 28 ? 30.625 -30.828 -57.562 1 18.62 28 GLY B C 1
ATOM 2258 O O . GLY B 1 28 ? 30.484 -29.641 -57.219 1 18.62 28 GLY B O 1
ATOM 2259 N N . TYR B 1 29 ? 29.906 -31.812 -56.875 1 18.5 29 TYR B N 1
ATOM 2260 C CA . TYR B 1 29 ? 28.922 -32.094 -55.844 1 18.5 29 TYR B CA 1
ATOM 2261 C C . TYR B 1 29 ? 29.516 -31.922 -54.438 1 18.5 29 TYR B C 1
ATOM 2263 O O . TYR B 1 29 ? 30.234 -32.781 -53.969 1 18.5 29 TYR B O 1
ATOM 2271 N N . ALA B 1 30 ? 30.078 -30.734 -53.969 1 18.08 30 ALA B N 1
ATOM 2272 C CA . ALA B 1 30 ? 30.828 -30.719 -52.719 1 18.08 30 ALA B CA 1
ATOM 2273 C C . ALA B 1 30 ? 29.906 -31.016 -51.531 1 18.08 30 ALA B C 1
ATOM 2275 O O . ALA B 1 30 ? 28.906 -30.328 -51.344 1 18.08 30 ALA B O 1
ATOM 2276 N N . THR B 1 31 ? 30.062 -32.125 -50.812 1 19.47 31 THR B N 1
ATOM 2277 C CA . THR B 1 31 ? 29.391 -32.938 -49.781 1 19.47 31 THR B CA 1
ATOM 2278 C C . THR B 1 31 ? 29.484 -32.25 -48.438 1 19.47 31 THR B C 1
ATOM 2280 O O . THR B 1 31 ? 28.531 -32.312 -47.625 1 19.47 31 THR B O 1
ATOM 2283 N N . GLY B 1 32 ? 30.719 -31.812 -47.781 1 18.66 32 GLY B N 1
ATOM 2284 C CA . GLY B 1 32 ? 31.094 -32.312 -46.469 1 18.66 32 GLY B CA 1
ATOM 2285 C C . GLY B 1 32 ? 30.375 -31.625 -45.344 1 18.66 32 GLY B C 1
ATOM 2286 O O . GLY B 1 32 ? 29.781 -32.281 -44.469 1 18.66 32 GLY B O 1
ATOM 2287 N N . ALA B 1 33 ? 31.031 -30.562 -44.531 1 19.95 33 ALA B N 1
ATOM 2288 C CA . ALA B 1 33 ? 31.516 -30.406 -43.156 1 19.95 33 ALA B CA 1
ATOM 2289 C C . ALA B 1 33 ? 30.531 -29.609 -42.312 1 19.95 33 ALA B C 1
ATOM 2291 O O . ALA B 1 33 ? 30.625 -28.391 -42.25 1 19.95 33 ALA B O 1
ATOM 2292 N N . ALA B 1 34 ? 29.266 -29.797 -42.25 1 20.89 34 ALA B N 1
ATOM 2293 C CA . ALA B 1 34 ? 28.438 -28.781 -41.594 1 20.89 34 ALA B CA 1
ATOM 2294 C C . ALA B 1 34 ? 28.516 -28.906 -40.062 1 20.89 34 ALA B C 1
ATOM 2296 O O . ALA B 1 34 ? 27.719 -28.312 -39.344 1 20.89 34 ALA B O 1
ATOM 2297 N N . SER B 1 35 ? 29.281 -29.781 -39.406 1 19.77 35 SER B N 1
ATOM 2298 C CA . SER B 1 35 ? 28.781 -30.219 -38.125 1 19.77 35 SER B CA 1
ATOM 2299 C C . SER B 1 35 ? 28.984 -29.141 -37.062 1 19.77 35 SER B C 1
ATOM 2301 O O . SER B 1 35 ? 28.281 -29.125 -36.031 1 19.77 35 SER B O 1
ATOM 2303 N N . ALA B 1 36 ? 30.219 -28.547 -36.781 1 22.78 36 ALA B N 1
ATOM 2304 C CA . ALA B 1 36 ? 30.781 -28.297 -35.469 1 22.78 36 ALA B CA 1
ATOM 2305 C C . ALA B 1 36 ? 30.094 -27.125 -34.781 1 22.78 36 ALA B C 1
ATOM 2307 O O . ALA B 1 36 ? 30.391 -26.797 -33.625 1 22.78 36 ALA B O 1
ATOM 2308 N N . ALA B 1 37 ? 29.656 -26.031 -35.344 1 21.2 37 ALA B N 1
ATOM 2309 C CA . ALA B 1 37 ? 29.875 -24.719 -34.75 1 21.2 37 ALA B CA 1
ATOM 2310 C C . ALA B 1 37 ? 28.812 -24.406 -33.688 1 21.2 37 ALA B C 1
ATOM 2312 O O . ALA B 1 37 ? 28.672 -23.266 -33.25 1 21.2 37 ALA B O 1
ATOM 2313 N N . ALA B 1 38 ? 27.844 -25.234 -33.344 1 24.86 38 ALA B N 1
ATOM 2314 C CA . ALA B 1 38 ? 26.734 -24.578 -32.656 1 24.86 38 ALA B CA 1
ATOM 2315 C C . ALA B 1 38 ? 27.078 -24.328 -31.203 1 24.86 38 ALA B C 1
ATOM 2317 O O . ALA B 1 38 ? 26.188 -24.031 -30.391 1 24.86 38 ALA B O 1
ATOM 2318 N N . GLY B 1 39 ? 28.328 -24.672 -30.688 1 23.88 39 GLY B N 1
ATOM 2319 C CA . GLY B 1 39 ? 28.375 -24.797 -29.234 1 23.88 39 GLY B CA 1
ATOM 2320 C C . GLY B 1 39 ? 28.266 -23.484 -28.516 1 23.88 39 GLY B C 1
ATOM 2321 O O . GLY B 1 39 ? 27.797 -23.438 -27.359 1 23.88 39 GLY B O 1
ATOM 2322 N N . SER B 1 40 ? 29.031 -22.406 -28.828 1 24.28 40 SER B N 1
ATOM 2323 C CA . SER B 1 40 ? 29.625 -21.469 -27.875 1 24.28 40 SER B CA 1
ATOM 2324 C C . SER B 1 40 ? 28.625 -20.406 -27.438 1 24.28 40 SER B C 1
ATOM 2326 O O . SER B 1 40 ? 28.984 -19.484 -26.703 1 24.28 40 SER B O 1
ATOM 2328 N N . ALA B 1 41 ? 27.531 -20.172 -28.016 1 26.23 41 ALA B N 1
ATOM 2329 C CA . ALA B 1 41 ? 26.953 -18.844 -27.797 1 26.23 41 ALA B CA 1
ATOM 2330 C C . ALA B 1 41 ? 26.297 -18.75 -26.438 1 26.23 41 ALA B C 1
ATOM 2332 O O . ALA B 1 41 ? 25.719 -17.703 -26.078 1 26.23 41 ALA B O 1
ATOM 2333 N N . PHE B 1 42 ? 26.031 -19.844 -25.688 1 25.44 42 PHE B N 1
ATOM 2334 C CA . PHE B 1 42 ? 25.188 -19.672 -24.516 1 25.44 42 PHE B CA 1
ATOM 2335 C C . PHE B 1 42 ? 25.953 -18.984 -23.391 1 25.44 42 PHE B C 1
ATOM 2337 O O . PHE B 1 42 ? 25.391 -18.656 -22.344 1 25.44 42 PHE B O 1
ATOM 2344 N N . LYS B 1 43 ? 27.391 -18.969 -23.391 1 28.67 43 LYS B N 1
ATOM 2345 C CA . LYS B 1 43 ? 28.031 -18.5 -22.172 1 28.67 43 LYS B CA 1
ATOM 2346 C C . LYS B 1 43 ? 27.75 -17.016 -21.922 1 28.67 43 LYS B C 1
ATOM 2348 O O . LYS B 1 43 ? 28.016 -16.5 -20.844 1 28.67 43 LYS B O 1
ATOM 2353 N N . ARG B 1 44 ? 27.844 -16.219 -22.922 1 27.73 44 ARG B N 1
ATOM 2354 C CA . ARG B 1 44 ? 28.172 -14.812 -22.672 1 27.73 44 ARG B CA 1
ATOM 2355 C C . ARG B 1 44 ? 27 -14.07 -22.062 1 27.73 44 ARG B C 1
ATOM 2357 O O . ARG B 1 44 ? 27.172 -12.992 -21.484 1 27.73 44 ARG B O 1
ATOM 2364 N N . ALA B 1 45 ? 25.75 -14.391 -22.5 1 28.27 45 ALA B N 1
ATOM 2365 C CA . ALA B 1 45 ? 24.828 -13.328 -22.125 1 28.27 45 ALA B CA 1
ATOM 2366 C C . ALA B 1 45 ? 24.547 -13.352 -20.625 1 28.27 45 ALA B C 1
ATOM 2368 O O . ALA B 1 45 ? 23.922 -12.43 -20.094 1 28.27 45 ALA B O 1
ATOM 2369 N N . ALA B 1 46 ? 24.844 -14.531 -19.984 1 30.34 46 ALA B N 1
ATOM 2370 C CA . ALA B 1 46 ? 24.312 -14.539 -18.625 1 30.34 46 ALA B CA 1
ATOM 2371 C C . ALA B 1 46 ? 25.172 -13.672 -17.703 1 30.34 46 ALA B C 1
ATOM 2373 O O . ALA B 1 46 ? 24.781 -13.391 -16.562 1 30.34 46 ALA B O 1
ATOM 2374 N N . GLY B 1 47 ? 26.484 -13.539 -18.062 1 28.28 47 GLY B N 1
ATOM 2375 C CA . GLY B 1 47 ? 27.328 -13 -17 1 28.28 47 GLY B CA 1
ATOM 2376 C C . GLY B 1 47 ? 27.031 -11.555 -16.672 1 28.28 47 GLY B C 1
ATOM 2377 O O . GLY B 1 47 ? 27.562 -11.008 -15.703 1 28.28 47 GLY B O 1
ATOM 2378 N N . MET B 1 48 ? 26.688 -10.758 -17.672 1 28.33 48 MET B N 1
ATOM 2379 C CA . MET B 1 48 ? 26.906 -9.336 -17.422 1 28.33 48 MET B CA 1
ATOM 2380 C C . MET B 1 48 ? 25.953 -8.812 -16.359 1 28.33 48 MET B C 1
ATOM 2382 O O . MET B 1 48 ? 26.234 -7.805 -15.703 1 28.33 48 MET B O 1
ATOM 2386 N N . LEU B 1 49 ? 24.688 -9.289 -16.359 1 29.56 49 LEU B N 1
ATOM 2387 C CA . LEU B 1 49 ? 23.781 -8.359 -15.703 1 29.56 49 LEU B CA 1
ATOM 2388 C C . LEU B 1 49 ? 23.969 -8.391 -14.188 1 29.56 49 LEU B C 1
ATOM 2390 O O . LEU B 1 49 ? 23.375 -7.594 -13.461 1 29.56 49 LEU B O 1
ATOM 2394 N N . VAL B 1 50 ? 24.641 -9.422 -13.703 1 30.53 50 VAL B N 1
ATOM 2395 C CA . VAL B 1 50 ? 24.516 -9.492 -12.25 1 30.53 50 VAL B CA 1
ATOM 2396 C C . VAL B 1 50 ? 25.453 -8.484 -11.602 1 30.53 50 VAL B C 1
ATOM 2398 O O . VAL B 1 50 ? 25.266 -8.109 -10.438 1 30.53 50 VAL B O 1
ATOM 2401 N N . ALA B 1 51 ? 26.641 -8.25 -12.117 1 31.53 51 ALA B N 1
ATOM 2402 C CA . ALA B 1 51 ? 27.672 -7.629 -11.273 1 31.53 51 ALA B CA 1
ATOM 2403 C C . ALA B 1 51 ? 27.297 -6.184 -10.945 1 31.53 51 ALA B C 1
ATOM 2405 O O . ALA B 1 51 ? 27.812 -5.613 -9.984 1 31.53 51 ALA B O 1
ATOM 2406 N N . GLY B 1 52 ? 26.844 -5.363 -11.914 1 31.89 52 GLY B N 1
ATOM 2407 C CA . GLY B 1 52 ? 26.75 -3.928 -11.695 1 31.89 52 GLY B CA 1
ATOM 2408 C C . GLY B 1 52 ? 25.656 -3.551 -10.703 1 31.89 52 GLY B C 1
ATOM 2409 O O . GLY B 1 52 ? 25.5 -2.373 -10.375 1 31.89 52 GLY B O 1
ATOM 2410 N N . VAL B 1 53 ? 24.734 -4.414 -10.422 1 32.09 53 VAL B N 1
ATOM 2411 C CA . VAL B 1 53 ? 23.547 -4.031 -9.648 1 32.09 53 VAL B CA 1
ATOM 2412 C C . VAL B 1 53 ? 23.891 -3.971 -8.164 1 32.09 53 VAL B C 1
ATOM 2414 O O . VAL B 1 53 ? 23.109 -3.48 -7.355 1 32.09 53 VAL B O 1
ATOM 2417 N N . GLY B 1 54 ? 24.922 -4.598 -7.656 1 35.5 54 GLY B N 1
ATOM 2418 C CA . GLY B 1 54 ? 25.172 -4.559 -6.223 1 35.5 54 GLY B CA 1
ATOM 2419 C C . GLY B 1 54 ? 25.531 -3.174 -5.715 1 35.5 54 GLY B C 1
ATOM 2420 O O . GLY B 1 54 ? 25.094 -2.766 -4.641 1 35.5 54 GLY B O 1
ATOM 2421 N N . ALA B 1 55 ? 26.656 -2.516 -6.195 1 36.59 55 ALA B N 1
ATOM 2422 C CA . ALA B 1 55 ? 27.312 -1.3 -5.703 1 36.59 55 ALA B CA 1
ATOM 2423 C C . ALA B 1 55 ? 26.453 -0.068 -6.008 1 36.59 55 ALA B C 1
ATOM 2425 O O . ALA B 1 55 ? 26.5 0.922 -5.273 1 36.59 55 ALA B O 1
ATOM 2426 N N . SER B 1 56 ? 25.656 -0.001 -7.055 1 38.94 56 SER B N 1
ATOM 2427 C CA . SER B 1 56 ? 24.984 1.23 -7.445 1 38.94 56 SER B CA 1
ATOM 2428 C C . SER B 1 56 ? 23.734 1.475 -6.594 1 38.94 56 SER B C 1
ATOM 2430 O O . SER B 1 56 ? 23.406 2.621 -6.301 1 38.94 56 SER B O 1
ATOM 2432 N N . THR B 1 57 ? 23.062 0.407 -6.141 1 42.19 57 THR B N 1
ATOM 2433 C CA . THR B 1 57 ? 21.859 0.692 -5.379 1 42.19 57 THR B CA 1
ATOM 2434 C C . THR B 1 57 ? 22.203 1.197 -3.982 1 42.19 57 THR B C 1
ATOM 2436 O O . THR B 1 57 ? 21.609 2.162 -3.5 1 42.19 57 THR B O 1
ATOM 2439 N N . ALA B 1 58 ? 23.25 0.515 -3.367 1 44.94 58 ALA B N 1
ATOM 2440 C CA . ALA B 1 58 ? 23.641 0.989 -2.043 1 44.94 58 ALA B CA 1
ATOM 2441 C C . ALA B 1 58 ? 24.188 2.416 -2.111 1 44.94 58 ALA B C 1
ATOM 2443 O O . ALA B 1 58 ? 23.891 3.238 -1.241 1 44.94 58 ALA B O 1
ATOM 2444 N N . GLY B 1 59 ? 24.906 2.623 -3.225 1 47.34 59 GLY B N 1
ATOM 2445 C CA . GLY B 1 59 ? 25.438 3.969 -3.393 1 47.34 59 GLY B CA 1
ATOM 2446 C C . GLY B 1 59 ? 24.359 5.008 -3.619 1 47.34 59 GLY B C 1
ATOM 2447 O O . GLY B 1 59 ? 24.422 6.105 -3.062 1 47.34 59 GLY B O 1
ATOM 2448 N N . GLY B 1 60 ? 23.344 4.688 -4.41 1 50.03 60 GLY B N 1
ATOM 2449 C CA . GLY B 1 60 ? 22.281 5.633 -4.691 1 50.03 60 GLY B CA 1
ATOM 2450 C C . GLY B 1 60 ? 21.422 5.949 -3.475 1 50.03 60 GLY B C 1
ATOM 2451 O O . GLY B 1 60 ? 21.141 7.117 -3.201 1 50.03 60 GLY B O 1
ATOM 2452 N N . VAL B 1 61 ? 21.219 4.844 -2.709 1 56.19 61 VAL B N 1
ATOM 2453 C CA . VAL B 1 61 ? 20.422 5 -1.491 1 56.19 61 VAL B CA 1
ATOM 2454 C C . VAL B 1 61 ? 21.203 5.852 -0.481 1 56.19 61 VAL B C 1
ATOM 2456 O O . VAL B 1 61 ? 20.625 6.738 0.152 1 56.19 61 VAL B O 1
ATOM 2459 N N . GLY B 1 62 ? 22.453 5.555 -0.487 1 57.19 62 GLY B N 1
ATOM 2460 C CA . GLY B 1 62 ? 23.266 6.363 0.402 1 57.19 62 GLY B CA 1
ATOM 2461 C C . GLY B 1 62 ? 23.312 7.828 0.008 1 57.19 62 GLY B C 1
ATOM 2462 O O . GLY B 1 62 ? 23.172 8.711 0.859 1 57.19 62 GLY B O 1
ATOM 2463 N N . THR B 1 63 ? 23.422 8.047 -1.32 1 54.34 63 THR B N 1
ATOM 2464 C CA . THR B 1 63 ? 23.469 9.414 -1.818 1 54.34 63 THR B CA 1
ATOM 2465 C C . THR B 1 63 ? 22.141 10.117 -1.576 1 54.34 63 THR B C 1
ATOM 2467 O O . THR B 1 63 ? 22.109 11.273 -1.135 1 54.34 63 THR B O 1
ATOM 2470 N N . TRP B 1 64 ? 21.094 9.422 -1.779 1 59.19 64 TRP B N 1
ATOM 2471 C CA . TRP B 1 64 ? 19.766 9.992 -1.554 1 59.19 64 TRP B CA 1
ATOM 2472 C C . TRP B 1 64 ? 19.578 10.383 -0.091 1 59.19 64 TRP B C 1
ATOM 2474 O O . TRP B 1 64 ? 19.109 11.484 0.211 1 59.19 64 TRP B O 1
ATOM 2484 N N . TYR B 1 65 ? 19.984 9.484 0.64 1 61.81 65 TYR B N 1
ATOM 2485 C CA . TYR B 1 65 ? 19.859 9.758 2.066 1 61.81 65 TYR B CA 1
ATOM 2486 C C . TYR B 1 65 ? 20.703 10.961 2.469 1 61.81 65 TYR B C 1
ATOM 2488 O O . TYR B 1 65 ? 20.281 11.805 3.256 1 61.81 65 TYR B O 1
ATOM 2496 N N . THR B 1 66 ? 21.812 10.945 1.75 1 56.81 66 THR B N 1
ATOM 2497 C CA . THR B 1 66 ? 22.672 12.078 2.021 1 56.81 66 THR B CA 1
ATOM 2498 C C . THR B 1 66 ? 22.047 13.375 1.535 1 56.81 66 THR B C 1
ATOM 2500 O O . THR B 1 66 ? 22.062 14.391 2.244 1 56.81 66 THR B O 1
ATOM 2503 N N . MET B 1 67 ? 21.547 13.297 0.412 1 59.22 67 MET B N 1
ATOM 2504 C CA . MET B 1 67 ? 20.922 14.492 -0.141 1 59.22 67 MET B CA 1
ATOM 2505 C C . MET B 1 67 ? 19.703 14.898 0.688 1 59.22 67 MET B C 1
ATOM 2507 O O . MET B 1 67 ? 19.516 16.078 0.991 1 59.22 67 MET B O 1
ATOM 2511 N N . HIS B 1 68 ? 19 13.969 1.067 1 60.12 68 HIS B N 1
ATOM 2512 C CA . HIS B 1 68 ? 17.812 14.203 1.878 1 60.12 68 HIS B CA 1
ATOM 2513 C C . HIS B 1 68 ? 18.188 14.773 3.244 1 60.12 68 HIS B C 1
ATOM 2515 O O . HIS B 1 68 ? 17.594 15.758 3.693 1 60.12 68 HIS B O 1
ATOM 2521 N N . SER B 1 69 ? 19.156 14.141 3.756 1 57.62 69 SER B N 1
ATOM 2522 C CA . SER B 1 69 ? 19.562 14.555 5.094 1 57.62 69 SER B CA 1
ATOM 2523 C C . SER B 1 69 ? 20.188 15.953 5.082 1 57.62 69 SER B C 1
ATOM 2525 O O . SER B 1 69 ? 20.094 16.688 6.07 1 57.62 69 SER B O 1
ATOM 2527 N N . ASN B 1 70 ? 20.688 16.203 3.889 1 54.03 70 ASN B N 1
ATOM 2528 C CA . ASN B 1 70 ? 21.344 17.5 3.812 1 54.03 70 ASN B CA 1
ATOM 2529 C C . ASN B 1 70 ? 20.469 18.531 3.119 1 54.03 70 ASN B C 1
ATOM 2531 O O . ASN B 1 70 ? 20.906 19.656 2.854 1 54.03 70 ASN B O 1
ATOM 2535 N N . GLY B 1 71 ? 19.328 18.156 2.941 1 55.56 71 GLY B N 1
ATOM 2536 C CA . GLY B 1 71 ? 18.375 19.047 2.297 1 55.56 71 GLY B CA 1
ATOM 2537 C C . GLY B 1 71 ? 18.781 19.438 0.89 1 55.56 71 GLY B C 1
ATOM 2538 O O . GLY B 1 71 ? 18.266 20.422 0.335 1 55.56 71 GLY B O 1
ATOM 2539 N N . MET B 1 72 ? 19.812 18.906 0.413 1 59.34 72 MET B N 1
ATOM 2540 C CA . MET B 1 72 ? 20.266 19.297 -0.913 1 59.34 72 MET B CA 1
ATOM 2541 C C . MET B 1 72 ? 19.312 18.812 -1.993 1 59.34 72 MET B C 1
ATOM 2543 O O . MET B 1 72 ? 18.984 17.625 -2.055 1 59.34 72 MET B O 1
ATOM 2547 N N . GLY B 1 73 ? 18.656 19.844 -2.574 1 71.94 73 GLY B N 1
ATOM 2548 C CA . GLY B 1 73 ? 17.766 19.641 -3.705 1 71.94 73 GLY B CA 1
ATOM 2549 C C . GLY B 1 73 ? 16.297 19.609 -3.312 1 71.94 73 GLY B C 1
ATOM 2550 O O . GLY B 1 73 ? 15.422 19.688 -4.172 1 71.94 73 GLY B O 1
ATOM 2551 N N . PHE B 1 74 ? 16.156 19.594 -1.946 1 84.06 74 PHE B N 1
ATOM 2552 C CA . PHE B 1 74 ? 14.758 19.594 -1.517 1 84.06 74 PHE B CA 1
ATOM 2553 C C . PHE B 1 74 ? 14.266 21.016 -1.267 1 84.06 74 PHE B C 1
ATOM 2555 O O . PHE B 1 74 ? 15.047 21.875 -0.865 1 84.06 74 PHE B O 1
ATOM 2562 N N . HIS B 1 75 ? 13.031 21.219 -1.497 1 91.81 75 HIS B N 1
ATOM 2563 C CA . HIS B 1 75 ? 12.375 22.5 -1.23 1 91.81 75 HIS B CA 1
ATOM 2564 C C . HIS B 1 75 ? 12 22.625 0.241 1 91.81 75 HIS B C 1
ATOM 2566 O O . HIS B 1 75 ? 11.852 21.625 0.939 1 91.81 75 HIS B O 1
ATOM 2572 N N . SER B 1 76 ? 11.922 23.844 0.659 1 93.69 76 SER B N 1
ATOM 2573 C CA . SER B 1 76 ? 11.547 24.109 2.045 1 93.69 76 SER B CA 1
ATOM 2574 C C . SER B 1 76 ? 10.094 23.75 2.307 1 93.69 76 SER B C 1
ATOM 2576 O O . SER B 1 76 ? 9.328 23.516 1.368 1 93.69 76 SER B O 1
ATOM 2578 N N . ASP B 1 77 ? 9.742 23.703 3.609 1 95.5 77 ASP B N 1
ATOM 2579 C CA . ASP B 1 77 ? 8.344 23.484 3.994 1 95.5 77 ASP B CA 1
ATOM 2580 C C . ASP B 1 77 ? 7.438 24.531 3.354 1 95.5 77 ASP B C 1
ATOM 2582 O O . ASP B 1 77 ? 6.406 24.188 2.768 1 95.5 77 ASP B O 1
ATOM 2586 N N . GLU B 1 78 ? 7.816 25.766 3.408 1 96.06 78 GLU B N 1
ATOM 2587 C CA . GLU B 1 78 ? 7.027 26.859 2.859 1 96.06 78 GLU B CA 1
ATOM 2588 C C . GLU B 1 78 ? 6.898 26.75 1.344 1 96.06 78 GLU B C 1
ATOM 2590 O O . GLU B 1 78 ? 5.809 26.938 0.794 1 96.06 78 GLU B O 1
ATOM 2595 N N . GLU B 1 79 ? 7.953 26.406 0.698 1 95.88 79 GLU B N 1
ATOM 2596 C CA . GLU B 1 79 ? 7.941 26.266 -0.755 1 95.88 79 GLU B CA 1
ATOM 2597 C C . GLU B 1 79 ? 7.039 25.109 -1.188 1 95.88 79 GLU B C 1
ATOM 2599 O O . GLU B 1 79 ? 6.367 25.203 -2.219 1 95.88 79 GLU B O 1
ATOM 2604 N N . SER B 1 80 ? 7.043 24.062 -0.413 1 97 80 SER B N 1
ATOM 2605 C CA . SER B 1 80 ? 6.254 22.891 -0.747 1 97 80 SER B CA 1
ATOM 2606 C C . SER B 1 80 ? 4.77 23.219 -0.847 1 97 80 SER B C 1
ATOM 2608 O O . SER B 1 80 ? 4.035 22.578 -1.607 1 97 80 SER B O 1
ATOM 2610 N N . LEU B 1 81 ? 4.332 24.219 -0.141 1 97.06 81 LEU B N 1
ATOM 2611 C CA . LEU B 1 81 ? 2.922 24.594 -0.072 1 97.06 81 LEU B CA 1
ATOM 2612 C C . LEU B 1 81 ? 2.498 25.344 -1.329 1 97.06 81 LEU B C 1
ATOM 2614 O O . LEU B 1 81 ? 1.308 25.406 -1.648 1 97.06 81 LEU B O 1
ATOM 2618 N N . ARG B 1 82 ? 3.441 25.828 -2.082 1 95.25 82 ARG B N 1
ATOM 2619 C CA . ARG B 1 82 ? 3.141 26.672 -3.232 1 95.25 82 ARG B CA 1
ATOM 2620 C C . ARG B 1 82 ? 3.387 25.938 -4.539 1 95.25 82 ARG B C 1
ATOM 2622 O O . ARG B 1 82 ? 2.994 26.406 -5.609 1 95.25 82 ARG B O 1
ATOM 2629 N N . ARG B 1 83 ? 3.951 24.781 -4.43 1 94.5 83 ARG B N 1
ATOM 2630 C CA . ARG B 1 83 ? 4.445 24.109 -5.625 1 94.5 83 ARG B CA 1
ATOM 2631 C C . ARG B 1 83 ? 3.334 23.312 -6.309 1 94.5 83 ARG B C 1
ATOM 2633 O O . ARG B 1 83 ? 3.465 22.922 -7.473 1 94.5 83 ARG B O 1
ATOM 2640 N N . PHE B 1 84 ? 2.318 23.047 -5.586 1 94.75 84 PHE B N 1
ATOM 2641 C CA . PHE B 1 84 ? 1.187 22.359 -6.203 1 94.75 84 PHE B CA 1
ATOM 2642 C C . PHE B 1 84 ? 0.121 23.359 -6.633 1 94.75 84 PHE B C 1
ATOM 2644 O O . PHE B 1 84 ? -0.263 24.234 -5.855 1 94.75 84 PHE B O 1
ATOM 2651 N N . VAL B 1 85 ? -0.282 23.156 -7.879 1 92.44 85 VAL B N 1
ATOM 2652 C CA . VAL B 1 85 ? -1.37 23.969 -8.414 1 92.44 85 VAL B CA 1
ATOM 2653 C C . VAL B 1 85 ? -2.539 23.078 -8.812 1 92.44 85 VAL B C 1
ATOM 2655 O O . VAL B 1 85 ? -2.381 22.172 -9.633 1 92.44 85 VAL B O 1
ATOM 2658 N N . ALA B 1 86 ? -3.676 23.312 -8.227 1 93.62 86 ALA B N 1
ATOM 2659 C CA . ALA B 1 86 ? -4.887 22.578 -8.562 1 93.62 86 ALA B CA 1
ATOM 2660 C C . ALA B 1 86 ? -5.445 23.016 -9.914 1 93.62 86 ALA B C 1
ATOM 2662 O O . ALA B 1 86 ? -6.164 24.016 -9.992 1 93.62 86 ALA B O 1
ATOM 2663 N N . ASN B 1 87 ? -5.27 22.188 -10.898 1 90.62 87 ASN B N 1
ATOM 2664 C CA . ASN B 1 87 ? -5.57 22.656 -12.25 1 90.62 87 ASN B CA 1
ATOM 2665 C C . ASN B 1 87 ? -6.824 21.984 -12.805 1 90.62 87 ASN B C 1
ATOM 2667 O O . ASN B 1 87 ? -7.184 22.188 -13.969 1 90.62 87 ASN B O 1
ATOM 2671 N N . HIS B 1 88 ? -7.48 21.141 -12.094 1 91.75 88 HIS B N 1
ATOM 2672 C CA . HIS B 1 88 ? -8.742 20.531 -12.516 1 91.75 88 HIS B CA 1
ATOM 2673 C C . HIS B 1 88 ? -9.789 20.625 -11.414 1 91.75 88 HIS B C 1
ATOM 2675 O O . HIS B 1 88 ? -9.461 20.906 -10.266 1 91.75 88 HIS B O 1
ATOM 2681 N N . GLU B 1 89 ? -11 20.422 -11.805 1 93.94 89 GLU B N 1
ATOM 2682 C CA . GLU B 1 89 ? -12.156 20.734 -10.961 1 93.94 89 GLU B CA 1
ATOM 2683 C C . GLU B 1 89 ? -12.102 19.938 -9.648 1 93.94 89 GLU B C 1
ATOM 2685 O O . GLU B 1 89 ? -12.328 20.5 -8.578 1 93.94 89 GLU B O 1
ATOM 2690 N N . GLU B 1 90 ? -11.797 18.688 -9.727 1 94.75 90 GLU B N 1
ATOM 2691 C CA . GLU B 1 90 ? -11.75 17.875 -8.523 1 94.75 90 GLU B CA 1
ATOM 2692 C C . GLU B 1 90 ? -10.672 18.359 -7.559 1 94.75 90 GLU B C 1
ATOM 2694 O O . GLU B 1 90 ? -10.906 18.453 -6.352 1 94.75 90 GLU B O 1
ATOM 2699 N N . ALA B 1 91 ? -9.578 18.656 -8.086 1 97.25 91 ALA B N 1
ATOM 2700 C CA . ALA B 1 91 ? -8.477 19.125 -7.254 1 97.25 91 ALA B CA 1
ATOM 2701 C C . ALA B 1 91 ? -8.828 20.453 -6.578 1 97.25 91 ALA B C 1
ATOM 2703 O O . ALA B 1 91 ? -8.508 20.656 -5.406 1 97.25 91 ALA B O 1
ATOM 2704 N N . LYS B 1 92 ? -9.438 21.328 -7.293 1 97.38 92 LYS B N 1
ATOM 2705 C CA . LYS B 1 92 ? -9.852 22.594 -6.727 1 97.38 92 LYS B CA 1
ATOM 2706 C C . LYS B 1 92 ? -10.844 22.406 -5.582 1 97.38 92 LYS B C 1
ATOM 2708 O O . LYS B 1 92 ? -10.719 23.031 -4.531 1 97.38 92 LYS B O 1
ATOM 2713 N N . MET B 1 93 ? -11.797 21.531 -5.879 1 97.25 93 MET B N 1
ATOM 2714 C CA . MET B 1 93 ? -12.789 21.219 -4.848 1 97.25 93 MET B CA 1
ATOM 2715 C C . MET B 1 93 ? -12.109 20.688 -3.59 1 97.25 93 MET B C 1
ATOM 2717 O O . MET B 1 93 ? -12.43 21.109 -2.479 1 97.25 93 MET B O 1
ATOM 2721 N N . VAL B 1 94 ? -11.18 19.781 -3.775 1 98.12 94 VAL B N 1
ATOM 2722 C CA . VAL B 1 94 ? -10.477 19.141 -2.66 1 98.12 94 VAL B CA 1
ATOM 2723 C C . VAL B 1 94 ? -9.672 20.203 -1.898 1 98.12 94 VAL B C 1
ATOM 2725 O O . VAL B 1 94 ? -9.742 20.281 -0.67 1 98.12 94 VAL B O 1
ATOM 2728 N N . GLU B 1 95 ? -8.938 21.016 -2.613 1 98.06 95 GLU B N 1
ATOM 2729 C CA . GLU B 1 95 ? -8.141 22.078 -1.997 1 98.06 95 GLU B CA 1
ATOM 2730 C C . GLU B 1 95 ? -9.023 23.031 -1.183 1 98.06 95 GLU B C 1
ATOM 2732 O O . GLU B 1 95 ? -8.703 23.344 -0.037 1 98.06 95 GLU B O 1
ATOM 2737 N N . GLU B 1 96 ? -10.062 23.422 -1.76 1 97.75 96 GLU B N 1
ATOM 2738 C CA . GLU B 1 96 ? -10.969 24.359 -1.097 1 97.75 96 GLU B CA 1
ATOM 2739 C C . GLU B 1 96 ? -11.57 23.75 0.167 1 97.75 96 GLU B C 1
ATOM 2741 O O . GLU B 1 96 ? -11.633 24.406 1.209 1 97.75 96 GLU B O 1
ATOM 2746 N N . THR B 1 97 ? -11.984 22.5 0.028 1 98 97 THR B N 1
ATOM 2747 C CA . THR B 1 97 ? -12.594 21.828 1.168 1 98 97 THR B CA 1
ATOM 2748 C C . THR B 1 97 ? -11.594 21.703 2.314 1 98 97 THR B C 1
ATOM 2750 O O . THR B 1 97 ? -11.922 22 3.465 1 98 97 THR B O 1
ATOM 2753 N N . ILE B 1 98 ? -10.352 21.281 2.021 1 98.12 98 ILE B N 1
ATOM 2754 C CA . ILE B 1 98 ? -9.328 21.125 3.049 1 98.12 98 ILE B CA 1
ATOM 2755 C C . ILE B 1 98 ? -9.023 22.484 3.684 1 98.12 98 ILE B C 1
ATOM 2757 O O . ILE B 1 98 ? -9.055 22.609 4.91 1 98.12 98 ILE B O 1
ATOM 2761 N N . ASN B 1 99 ? -8.812 23.516 2.904 1 97.75 99 ASN B N 1
ATOM 2762 C CA . ASN B 1 99 ? -8.359 24.812 3.389 1 97.75 99 ASN B CA 1
ATOM 2763 C C . ASN B 1 99 ? -9.438 25.516 4.203 1 97.75 99 ASN B C 1
ATOM 2765 O O . ASN B 1 99 ? -9.133 26.359 5.055 1 97.75 99 ASN B O 1
ATOM 2769 N N . ASN B 1 100 ? -10.664 25.125 3.986 1 97.94 100 ASN B N 1
ATOM 2770 C CA . ASN B 1 100 ? -11.758 25.812 4.668 1 97.94 100 ASN B CA 1
ATOM 2771 C C . ASN B 1 100 ? -12.219 25.031 5.902 1 97.94 100 ASN B C 1
ATOM 2773 O O . ASN B 1 100 ? -13.07 25.5 6.656 1 97.94 100 ASN B O 1
ATOM 2777 N N . HIS B 1 101 ? -11.711 23.875 6.078 1 98.19 101 HIS B N 1
ATOM 2778 C CA . HIS B 1 101 ? -12.18 23.047 7.195 1 98.19 101 HIS B CA 1
ATOM 2779 C C . HIS B 1 101 ? -11.656 23.578 8.523 1 98.19 101 HIS B C 1
ATOM 2781 O O . HIS B 1 101 ? -10.477 23.938 8.641 1 98.19 101 HIS B O 1
ATOM 2787 N N . PRO B 1 102 ? -12.461 23.547 9.586 1 98 102 PRO B N 1
ATOM 2788 C CA . PRO B 1 102 ? -12.062 24.094 10.891 1 98 102 PRO B CA 1
ATOM 2789 C C . PRO B 1 102 ? -10.844 23.375 11.477 1 98 102 PRO B C 1
ATOM 2791 O O . PRO B 1 102 ? -10.023 24 12.148 1 98 102 PRO B O 1
ATOM 2794 N N . LEU B 1 103 ? -10.711 22.109 11.219 1 97.94 103 LEU B N 1
ATOM 2795 C CA . LEU B 1 103 ? -9.539 21.391 11.703 1 97.94 103 LEU B CA 1
ATOM 2796 C C . LEU B 1 103 ? -8.25 22 11.156 1 97.94 103 LEU B C 1
ATOM 2798 O O . LEU B 1 103 ? -7.262 22.109 11.883 1 97.94 103 LEU B O 1
ATOM 2802 N N . ILE B 1 104 ? -8.289 22.391 9.953 1 98.56 104 ILE B N 1
ATOM 2803 C CA . ILE B 1 104 ? -7.102 22.938 9.312 1 98.56 104 ILE B CA 1
ATOM 2804 C C . ILE B 1 104 ? -6.762 24.297 9.93 1 98.56 104 ILE B C 1
ATOM 2806 O O . ILE B 1 104 ? -5.59 24.594 10.188 1 98.56 104 ILE B O 1
ATOM 2810 N N . ALA B 1 105 ? -7.73 25.078 10.18 1 98.12 105 ALA B N 1
ATOM 2811 C CA . ALA B 1 105 ? -7.512 26.359 10.867 1 98.12 105 ALA B CA 1
ATOM 2812 C C . ALA B 1 105 ? -6.875 26.125 12.234 1 98.12 105 ALA B C 1
ATOM 2814 O O . ALA B 1 105 ? -5.965 26.859 12.633 1 98.12 105 ALA B O 1
ATOM 2815 N N . GLU B 1 106 ? -7.359 25.141 12.906 1 97.62 106 GLU B N 1
ATOM 2816 C CA . GLU B 1 106 ? -6.816 24.812 14.219 1 97.62 106 GLU B CA 1
ATOM 2817 C C . GLU B 1 106 ? -5.355 24.375 14.125 1 97.62 106 GLU B C 1
ATOM 2819 O O . GLU B 1 106 ? -4.523 24.812 14.922 1 97.62 106 GLU B O 1
ATOM 2824 N N . LEU B 1 107 ? -5.039 23.516 13.164 1 98.25 107 LEU B N 1
ATOM 2825 C CA . LEU B 1 107 ? -3.676 23.047 12.969 1 98.25 107 LEU B CA 1
ATOM 2826 C C . LEU B 1 107 ? -2.742 24.188 12.609 1 98.25 107 LEU B C 1
ATOM 2828 O O . LEU B 1 107 ? -1.617 24.266 13.109 1 98.25 107 LEU B O 1
ATOM 2832 N N . ARG B 1 108 ? -3.213 25.109 11.828 1 98.44 108 ARG B N 1
ATOM 2833 C CA . ARG B 1 108 ? -2.408 26.234 11.375 1 98.44 108 ARG B CA 1
ATOM 2834 C C . ARG B 1 108 ? -2.219 27.25 12.492 1 98.44 108 ARG B C 1
ATOM 2836 O O . ARG B 1 108 ? -1.239 28 12.492 1 98.44 108 ARG B O 1
ATOM 2843 N N . ALA B 1 109 ? -3.084 27.297 13.445 1 98.19 109 ALA B N 1
ATOM 2844 C CA . ALA B 1 109 ? -3.006 28.219 14.57 1 98.19 109 ALA B CA 1
ATOM 2845 C C . ALA B 1 109 ? -2.041 27.703 15.641 1 98.19 109 ALA B C 1
ATOM 2847 O O . ALA B 1 109 ? -1.645 28.453 16.531 1 98.19 109 ALA B O 1
ATOM 2848 N N . ASN B 1 110 ? -1.654 26.406 15.555 1 97.5 110 ASN B N 1
ATOM 2849 C CA . ASN B 1 110 ? -0.737 25.828 16.531 1 97.5 110 ASN B CA 1
ATOM 2850 C C . ASN B 1 110 ? 0.718 26.125 16.172 1 97.5 110 ASN B C 1
ATOM 2852 O O . ASN B 1 110 ? 1.247 25.562 15.203 1 97.5 110 ASN B O 1
ATOM 2856 N N . PRO B 1 111 ? 1.418 26.891 16.891 1 96.81 111 PRO B N 1
ATOM 2857 C CA . PRO B 1 111 ? 2.777 27.297 16.531 1 96.81 111 PRO B CA 1
ATOM 2858 C C . PRO B 1 111 ? 3.787 26.156 16.656 1 96.81 111 PRO B C 1
ATOM 2860 O O . PRO B 1 111 ? 4.91 26.266 16.156 1 96.81 111 PRO B O 1
ATOM 2863 N N . GLU B 1 112 ? 3.449 25.109 17.234 1 96 112 GLU B N 1
ATOM 2864 C CA . GLU B 1 112 ? 4.355 23.984 17.406 1 96 112 GLU B CA 1
ATOM 2865 C C . GLU B 1 112 ? 4.387 23.109 16.141 1 96 112 GLU B C 1
ATOM 2867 O O . GLU B 1 112 ? 5.266 22.266 15.984 1 96 112 GLU B O 1
ATOM 2872 N N . LEU B 1 113 ? 3.41 23.281 15.32 1 98 113 LEU B N 1
ATOM 2873 C CA . LEU B 1 113 ? 3.283 22.438 14.141 1 98 113 LEU B CA 1
ATOM 2874 C C . LEU B 1 113 ? 3.803 23.156 12.898 1 98 113 LEU B C 1
ATOM 2876 O O . LEU B 1 113 ? 3.559 24.359 12.719 1 98 113 LEU B O 1
ATOM 2880 N N . THR B 1 114 ? 4.508 22.438 12.125 1 98.06 114 THR B N 1
ATOM 2881 C CA . THR B 1 114 ? 4.988 22.953 10.852 1 98.06 114 THR B CA 1
ATOM 2882 C C . THR B 1 114 ? 4.211 22.328 9.695 1 98.06 114 THR B C 1
ATOM 2884 O O . THR B 1 114 ? 4.16 21.109 9.555 1 98.06 114 THR B O 1
ATOM 2887 N N . GLU B 1 115 ? 3.635 23.172 8.906 1 98.56 115 GLU B N 1
ATOM 2888 C CA . GLU B 1 115 ? 2.852 22.75 7.754 1 98.56 115 GLU B CA 1
ATOM 2889 C C . GLU B 1 115 ? 3.74 22.531 6.531 1 98.56 115 GLU B C 1
ATOM 2891 O O . GLU B 1 115 ? 4.645 23.328 6.273 1 98.56 115 GLU B O 1
ATOM 2896 N N . SER B 1 116 ? 3.494 21.547 5.805 1 98.25 116 SER B N 1
ATOM 2897 C CA . SER B 1 116 ? 4.141 21.297 4.52 1 98.25 116 SER B CA 1
ATOM 2898 C C . SER B 1 116 ? 3.33 20.328 3.666 1 98.25 116 SER B C 1
ATOM 2900 O O . SER B 1 116 ? 2.314 19.797 4.117 1 98.25 116 SER B O 1
ATOM 2902 N N . ARG B 1 117 ? 3.637 20.234 2.424 1 98.12 117 ARG B N 1
ATOM 2903 C CA . ARG B 1 117 ? 3.359 19.078 1.572 1 98.12 117 ARG B CA 1
ATOM 2904 C C . ARG B 1 117 ? 4.621 18.25 1.34 1 98.12 117 ARG B C 1
ATOM 2906 O O . ARG B 1 117 ? 5.371 18.516 0.395 1 98.12 117 ARG B O 1
ATOM 2913 N N . PRO B 1 118 ? 4.758 17.234 2.074 1 96.25 118 PRO B N 1
ATOM 2914 C CA . PRO B 1 118 ? 6.059 16.562 2.107 1 96.25 118 PRO B CA 1
ATOM 2915 C C . PRO B 1 118 ? 6.516 16.094 0.728 1 96.25 118 PRO B C 1
ATOM 2917 O O . PRO B 1 118 ? 7.688 16.25 0.377 1 96.25 118 PRO B O 1
ATOM 2920 N N . HIS B 1 119 ? 5.668 15.617 -0.074 1 95.25 119 HIS B N 1
ATOM 2921 C CA . HIS B 1 119 ? 6.051 15.094 -1.382 1 95.25 119 HIS B CA 1
ATOM 2922 C C . HIS B 1 119 ? 6.457 16.219 -2.326 1 95.25 119 HIS B C 1
ATOM 2924 O O . HIS B 1 119 ? 7.227 16.016 -3.264 1 95.25 119 HIS B O 1
ATOM 2930 N N . MET B 1 120 ? 5.988 17.375 -2.07 1 95.81 120 MET B N 1
ATOM 2931 C CA . MET B 1 120 ? 6.305 18.531 -2.914 1 95.81 120 MET B CA 1
ATOM 2932 C C . MET B 1 120 ? 7.664 19.125 -2.547 1 95.81 120 MET B C 1
ATOM 2934 O O . MET B 1 120 ? 8.172 20 -3.244 1 95.81 120 MET B O 1
ATOM 2938 N N . LYS B 1 121 ? 8.203 18.641 -1.478 1 94.31 121 LYS B N 1
ATOM 2939 C CA . LYS B 1 121 ? 9.57 19.047 -1.147 1 94.31 121 LYS B CA 1
ATOM 2940 C C . LYS B 1 121 ? 10.586 18.344 -2.043 1 94.31 121 LYS B C 1
ATOM 2942 O O . LYS B 1 121 ? 11.719 18.797 -2.186 1 94.31 121 LYS B O 1
ATOM 2947 N N . MET B 1 122 ? 10.133 17.281 -2.598 1 90.75 122 MET B N 1
ATOM 2948 C CA . MET B 1 122 ? 11.023 16.469 -3.439 1 90.75 122 MET B CA 1
ATOM 2949 C C . MET B 1 122 ? 11.18 17.109 -4.82 1 90.75 122 MET B C 1
ATOM 2951 O O . MET B 1 122 ? 10.211 17.625 -5.383 1 90.75 122 MET B O 1
ATOM 2955 N N . PRO B 1 123 ? 12.375 16.984 -5.371 1 89.19 123 PRO B N 1
ATOM 2956 C CA . PRO B 1 123 ? 12.484 17.328 -6.793 1 89.19 123 PRO B CA 1
ATOM 2957 C C . PRO B 1 123 ? 11.562 16.484 -7.676 1 89.19 123 PRO B C 1
ATOM 2959 O O . PRO B 1 123 ? 11.32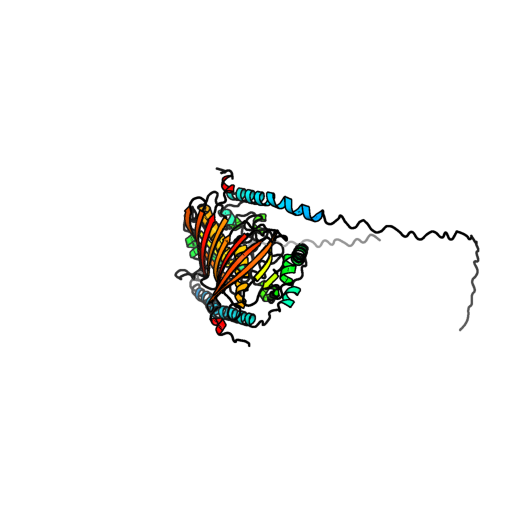 15.305 -7.379 1 89.19 123 PRO B O 1
ATOM 2962 N N . ALA B 1 124 ? 11.125 17.094 -8.773 1 88.69 124 ALA B N 1
ATOM 2963 C CA . ALA B 1 124 ? 10.125 16.469 -9.641 1 88.69 124 ALA B CA 1
ATOM 2964 C C . ALA B 1 124 ? 10.633 15.141 -10.18 1 88.69 124 ALA B C 1
ATOM 2966 O O . ALA B 1 124 ? 9.867 14.18 -10.305 1 88.69 124 ALA B O 1
ATOM 2967 N N . SER B 1 125 ? 11.859 15.078 -10.578 1 86.5 125 SER B N 1
ATOM 2968 C CA . SER B 1 125 ? 12.438 13.867 -11.148 1 86.5 125 SER B CA 1
ATOM 2969 C C . SER B 1 125 ? 12.383 12.711 -10.156 1 86.5 125 SER B C 1
ATOM 2971 O O . SER B 1 125 ? 12.164 11.562 -10.547 1 86.5 125 SER B O 1
ATOM 2973 N N . TYR B 1 126 ? 12.5 13.031 -8.898 1 87.44 126 TYR B N 1
ATOM 2974 C CA . TYR B 1 126 ? 12.438 12.031 -7.848 1 87.44 126 TYR B CA 1
ATOM 2975 C C . TYR B 1 126 ? 10.992 11.68 -7.512 1 87.44 126 TYR B C 1
ATOM 2977 O O . TYR B 1 126 ? 10.641 10.508 -7.402 1 87.44 126 TYR B O 1
ATOM 2985 N N . ARG B 1 127 ? 10.234 12.648 -7.418 1 90.25 127 ARG B N 1
ATOM 2986 C CA . ARG B 1 127 ? 8.844 12.477 -7.027 1 90.25 127 ARG B CA 1
ATOM 2987 C C . ARG B 1 127 ? 8.102 11.602 -8.031 1 90.25 127 ARG B C 1
ATOM 2989 O O . ARG B 1 127 ? 7.301 10.742 -7.637 1 90.25 127 ARG B O 1
ATOM 2996 N N . SER B 1 128 ? 8.438 11.75 -9.281 1 90.56 128 SER B N 1
ATOM 2997 C CA . SER B 1 128 ? 7.73 11.039 -10.336 1 90.56 128 SER B CA 1
ATOM 2998 C C . SER B 1 128 ? 8.039 9.547 -10.305 1 90.56 128 SER B C 1
ATOM 3000 O O . SER B 1 128 ? 7.316 8.742 -10.891 1 90.56 128 SER B O 1
ATOM 3002 N N . ARG B 1 129 ? 9.07 9.211 -9.602 1 92.69 129 ARG B N 1
ATOM 3003 C CA . ARG B 1 129 ? 9.477 7.816 -9.531 1 92.69 129 ARG B CA 1
ATOM 3004 C C . ARG B 1 129 ? 9.25 7.246 -8.133 1 92.69 129 ARG B C 1
ATOM 3006 O O . ARG B 1 129 ? 10.055 6.453 -7.641 1 92.69 129 ARG B O 1
ATOM 3013 N N . SER B 1 130 ? 8.266 7.738 -7.508 1 96.19 130 SER B N 1
ATOM 3014 C CA . SER B 1 130 ? 7.953 7.277 -6.16 1 96.19 130 SER B CA 1
ATOM 3015 C C . SER B 1 130 ? 6.504 6.816 -6.051 1 96.19 130 SER B C 1
ATOM 3017 O O . SER B 1 130 ? 5.645 7.273 -6.809 1 96.19 130 SER B O 1
ATOM 3019 N N . LEU B 1 131 ? 6.242 5.957 -5.129 1 98.31 131 LEU B N 1
ATOM 3020 C CA . LEU B 1 131 ? 4.902 5.422 -4.906 1 98.31 131 LEU B CA 1
ATOM 3021 C C . LEU B 1 131 ? 3.953 6.516 -4.426 1 98.31 131 LEU B C 1
ATOM 3023 O O . LEU B 1 131 ? 3.002 6.871 -5.125 1 98.31 131 LEU B O 1
ATOM 3027 N N . THR B 1 132 ? 4.27 7.191 -3.322 1 97.88 132 THR B N 1
ATOM 3028 C CA . THR B 1 132 ? 3.324 8.078 -2.654 1 97.88 132 THR B CA 1
ATOM 3029 C C . THR B 1 132 ? 3.414 9.492 -3.223 1 97.88 132 THR B C 1
ATOM 3031 O O . THR B 1 132 ? 2.492 10.297 -3.059 1 97.88 132 THR B O 1
ATOM 3034 N N . GLY B 1 133 ? 4.496 9.789 -3.891 1 96.69 133 GLY B N 1
ATOM 3035 C CA . GLY B 1 133 ? 4.637 11.109 -4.48 1 96.69 133 GLY B CA 1
ATOM 3036 C C . GLY B 1 133 ? 4.328 11.141 -5.965 1 96.69 133 GLY B C 1
ATOM 3037 O O . GLY B 1 133 ? 4.234 12.211 -6.566 1 96.69 133 GLY B O 1
ATOM 3038 N N . GLY B 1 134 ? 4.141 9.977 -6.566 1 96.69 134 GLY B N 1
ATOM 3039 C CA . GLY B 1 134 ? 3.936 9.898 -8.008 1 96.69 134 GLY B CA 1
ATOM 3040 C C . GLY B 1 134 ? 2.838 8.93 -8.398 1 96.69 134 GLY B C 1
ATOM 3041 O O . GLY B 1 134 ? 1.72 9.344 -8.711 1 96.69 134 GLY B O 1
ATOM 3042 N N . ALA B 1 135 ? 3.047 7.684 -8.211 1 97.94 135 ALA B N 1
ATOM 3043 C CA . ALA B 1 135 ? 2.184 6.621 -8.719 1 97.94 135 ALA B CA 1
ATOM 3044 C C . ALA B 1 135 ? 0.768 6.754 -8.164 1 97.94 135 ALA B C 1
ATOM 3046 O O . ALA B 1 135 ? -0.207 6.449 -8.859 1 97.94 135 ALA B O 1
ATOM 3047 N N . LEU B 1 136 ? 0.676 7.223 -6.902 1 98.5 136 LEU B N 1
ATOM 3048 C CA . LEU B 1 136 ? -0.62 7.219 -6.234 1 98.5 136 LEU B CA 1
ATOM 3049 C C . LEU B 1 136 ? -1.249 8.609 -6.262 1 98.5 136 LEU B C 1
ATOM 3051 O O . LEU B 1 136 ? -2.346 8.812 -5.734 1 98.5 136 LEU B O 1
ATOM 3055 N N . ILE B 1 137 ? -0.588 9.562 -6.871 1 97.31 137 ILE B N 1
ATOM 3056 C CA . ILE B 1 137 ? -1.089 10.938 -6.91 1 97.31 137 ILE B CA 1
ATOM 3057 C C . ILE B 1 137 ? -1.8 11.188 -8.234 1 97.31 137 ILE B C 1
ATOM 3059 O O . ILE B 1 137 ? -1.312 10.781 -9.297 1 97.31 137 ILE B O 1
ATOM 3063 N N . GLY B 1 138 ? -3.006 11.836 -8.195 1 95.5 138 GLY B N 1
ATOM 3064 C CA . GLY B 1 138 ? -3.715 12.234 -9.406 1 95.5 138 GLY B CA 1
ATOM 3065 C C . GLY B 1 138 ? -5.219 12.086 -9.289 1 95.5 138 GLY B C 1
ATOM 3066 O O . GLY B 1 138 ? -5.727 11.625 -8.266 1 95.5 138 GLY B O 1
ATOM 3067 N N . GLU B 1 139 ? -5.871 12.438 -10.383 1 95 139 GLU B N 1
ATOM 3068 C CA . GLU B 1 139 ? -7.324 12.32 -10.422 1 95 139 GLU B CA 1
ATOM 3069 C C . GLU B 1 139 ? -7.77 10.883 -10.148 1 95 139 GLU B C 1
ATOM 3071 O O . GLU B 1 139 ? -7.195 9.938 -10.695 1 95 139 GLU B O 1
ATOM 3076 N N . GLY B 1 140 ? -8.742 10.711 -9.25 1 96.19 140 GLY B N 1
ATOM 3077 C CA . GLY B 1 140 ? -9.266 9.398 -8.898 1 96.19 140 GLY B CA 1
ATOM 3078 C C . GLY B 1 140 ? -8.438 8.688 -7.852 1 96.19 140 GLY B C 1
ATOM 3079 O O . GLY B 1 140 ? -8.844 7.641 -7.332 1 96.19 140 GLY B O 1
ATOM 3080 N N . LYS B 1 141 ? -7.27 9.164 -7.559 1 98.12 141 LYS B N 1
ATOM 3081 C CA . LYS B 1 141 ? -6.371 8.617 -6.547 1 98.12 141 LYS B CA 1
ATOM 3082 C C . LYS B 1 141 ? -6.207 9.586 -5.375 1 98.12 141 LYS B C 1
ATOM 3084 O O . LYS B 1 141 ? -7.199 10.062 -4.816 1 98.12 141 LYS B O 1
ATOM 3089 N N . VAL B 1 142 ? -5.008 9.789 -4.926 1 98.56 142 VAL B N 1
ATOM 3090 C CA . VAL B 1 142 ? -4.77 10.93 -4.043 1 98.56 142 VAL B CA 1
ATOM 3091 C C . VAL B 1 142 ? -4.742 12.219 -4.855 1 98.56 142 VAL B C 1
ATOM 3093 O O . VAL B 1 142 ? -3.711 12.57 -5.434 1 98.56 142 VAL B O 1
ATOM 3096 N N . THR B 1 143 ? -5.836 12.891 -4.902 1 97.69 143 THR B N 1
ATOM 3097 C CA . THR B 1 143 ? -6.148 13.898 -5.902 1 97.69 143 THR B CA 1
ATOM 3098 C C . THR B 1 143 ? -5.199 15.094 -5.781 1 97.69 143 THR B C 1
ATOM 3100 O O . THR B 1 143 ? -4.852 15.719 -6.781 1 97.69 143 THR B O 1
ATOM 3103 N N . VAL B 1 144 ? -4.844 15.406 -4.602 1 97.88 144 VAL B N 1
ATOM 3104 C CA . VAL B 1 144 ? -3.898 16.484 -4.305 1 97.88 144 VAL B CA 1
ATOM 3105 C C . VAL B 1 144 ? -2.818 15.961 -3.355 1 97.88 144 VAL B C 1
ATOM 3107 O O . VAL B 1 144 ? -3.098 15.148 -2.473 1 97.88 144 VAL B O 1
ATOM 3110 N N . PRO B 1 145 ? -1.564 16.422 -3.586 1 98 145 PRO B N 1
ATOM 3111 C CA . PRO B 1 145 ? -0.57 16.016 -2.594 1 98 145 PRO B CA 1
ATOM 3112 C C . PRO B 1 145 ? -0.994 16.328 -1.162 1 98 145 PRO B C 1
ATOM 3114 O O . PRO B 1 145 ? -1.39 17.469 -0.872 1 98 145 PRO B O 1
ATOM 3117 N N . PRO B 1 146 ? -0.91 15.406 -0.268 1 98.62 146 PRO B N 1
ATOM 3118 C CA . PRO B 1 146 ? -1.422 15.586 1.092 1 98.62 146 PRO B CA 1
ATOM 3119 C C . PRO B 1 146 ? -0.691 16.688 1.857 1 98.62 146 PRO B C 1
ATOM 3121 O O . PRO B 1 146 ? 0.496 16.922 1.62 1 98.62 146 PRO B O 1
ATOM 3124 N N . TYR B 1 147 ? -1.416 17.344 2.777 1 98.69 147 TYR B N 1
ATOM 3125 C CA . TYR B 1 147 ? -0.834 18.219 3.789 1 98.69 147 TYR B CA 1
ATOM 3126 C C . TYR B 1 147 ? -0.326 17.422 4.98 1 98.69 147 TYR B C 1
ATOM 3128 O O . TYR B 1 147 ? -0.881 16.359 5.309 1 98.69 147 TYR B O 1
ATOM 3136 N N . ALA B 1 148 ? 0.653 17.969 5.574 1 98.75 148 ALA B N 1
ATOM 3137 C CA . ALA B 1 148 ? 1.12 17.422 6.848 1 98.75 148 ALA B CA 1
ATOM 3138 C C . ALA B 1 148 ? 1.49 18.547 7.816 1 98.75 148 ALA B C 1
ATOM 3140 O O . ALA B 1 148 ? 2.053 19.562 7.414 1 98.75 148 ALA B O 1
ATOM 3141 N N . TRP B 1 149 ? 1.17 18.391 9.016 1 98.81 149 TRP B N 1
ATOM 3142 C CA . TRP B 1 149 ? 1.607 19.203 10.148 1 98.81 149 TRP B CA 1
ATOM 3143 C C . TRP B 1 149 ? 2.428 18.359 11.125 1 98.81 149 TRP B C 1
ATOM 3145 O O . TRP B 1 149 ? 1.938 17.359 11.656 1 98.81 149 TRP B O 1
ATOM 3155 N N . VAL B 1 150 ? 3.631 18.75 11.328 1 98 150 VAL B N 1
ATOM 3156 C CA . VAL B 1 150 ? 4.555 17.906 12.086 1 98 150 VAL B CA 1
ATOM 3157 C C . VAL B 1 150 ? 5.113 18.703 13.266 1 98 150 VAL B C 1
ATOM 3159 O O . VAL B 1 150 ? 5.52 19.859 13.109 1 98 150 VAL B O 1
ATOM 3162 N N . ALA B 1 151 ? 5.129 18.094 14.43 1 97.75 151 ALA B N 1
ATOM 3163 C CA . ALA B 1 151 ? 5.77 18.656 15.617 1 97.75 151 ALA B CA 1
ATOM 3164 C C . ALA B 1 151 ? 7.242 18.266 15.68 1 97.75 151 ALA B C 1
ATOM 3166 O O . ALA B 1 151 ? 7.664 17.297 15.055 1 97.75 151 ALA B O 1
ATOM 3167 N N . PRO B 1 152 ? 7.961 19.047 16.406 1 93.81 152 PRO B N 1
ATOM 3168 C CA . PRO B 1 152 ? 9.367 18.688 16.578 1 93.81 152 PRO B CA 1
ATOM 3169 C C . PRO B 1 152 ? 9.555 17.328 17.266 1 93.81 152 PRO B C 1
ATOM 3171 O O . PRO B 1 152 ? 8.672 16.891 18.016 1 93.81 152 PRO B O 1
ATOM 3174 N N . GLU B 1 153 ? 10.625 16.656 16.984 1 90.62 153 GLU B N 1
ATOM 3175 C CA . GLU B 1 153 ? 11.086 15.445 17.656 1 90.62 153 GLU B CA 1
ATOM 3176 C C . GLU B 1 153 ? 10.078 14.305 17.469 1 90.62 153 GLU B C 1
ATOM 3178 O O . GLU B 1 153 ? 10.008 13.398 18.297 1 90.62 153 GLU B O 1
ATOM 3183 N N . GLY B 1 154 ? 9.266 14.438 16.438 1 88.75 154 GLY B N 1
ATOM 3184 C CA . GLY B 1 154 ? 8.359 13.336 16.141 1 88.75 154 GLY B CA 1
ATOM 3185 C C . GLY B 1 154 ? 7.203 13.242 17.125 1 88.75 154 GLY B C 1
ATOM 3186 O O . GLY B 1 154 ? 6.555 12.195 17.219 1 88.75 154 GLY B O 1
ATOM 3187 N N . LYS B 1 155 ? 6.891 14.242 17.797 1 92.75 155 LYS B N 1
ATOM 3188 C CA . LYS B 1 155 ? 5.883 14.203 18.844 1 92.75 155 LYS B CA 1
ATOM 3189 C C . LYS B 1 155 ? 4.484 13.984 18.266 1 92.75 155 LYS B C 1
ATOM 3191 O O . LYS B 1 155 ? 3.629 13.375 18.906 1 92.75 155 LYS B O 1
ATOM 3196 N N . GLN B 1 156 ? 4.367 14.57 17.141 1 97.69 156 GLN B N 1
ATOM 3197 C CA . GLN B 1 156 ? 3.047 14.477 16.531 1 97.69 156 GLN B CA 1
ATOM 3198 C C . GLN B 1 156 ? 3.117 14.711 15.023 1 97.69 156 GLN B C 1
ATOM 3200 O O . GLN B 1 156 ? 3.934 15.508 14.555 1 97.69 156 GLN B O 1
ATOM 3205 N N . LEU B 1 157 ? 2.256 14.055 14.32 1 98.69 157 LEU B N 1
ATOM 3206 C CA . LEU B 1 157 ? 2 14.328 12.914 1 98.69 157 LEU B CA 1
ATOM 3207 C C . LEU B 1 157 ? 0.513 14.211 12.594 1 98.69 157 LEU B C 1
ATOM 3209 O O . LEU B 1 157 ? -0.154 13.281 13.062 1 98.69 157 LEU B O 1
ATOM 3213 N N . VAL B 1 158 ? -0.023 15.172 11.93 1 98.88 158 VAL B N 1
ATOM 3214 C CA . VAL B 1 158 ? -1.357 15.117 11.336 1 98.88 158 VAL B CA 1
ATOM 3215 C C . VAL B 1 158 ? -1.266 15.32 9.828 1 98.88 158 VAL B C 1
ATOM 3217 O O . VAL B 1 158 ? -0.622 16.266 9.359 1 98.88 158 VAL B O 1
ATOM 3220 N N . SER B 1 159 ? -1.824 14.461 9.102 1 98.88 159 SER B N 1
ATOM 3221 C CA . SER B 1 159 ? -1.862 14.578 7.645 1 98.88 159 SER B CA 1
ATOM 3222 C C . SER B 1 159 ? -3.291 14.484 7.121 1 98.88 159 SER B C 1
ATOM 3224 O O . SER B 1 159 ? -4.102 13.711 7.645 1 98.88 159 SER B O 1
ATOM 3226 N N . VAL B 1 160 ? -3.627 15.234 6.121 1 98.88 160 VAL B N 1
ATOM 3227 C CA . VAL B 1 160 ? -4.961 15.266 5.527 1 98.88 160 VAL B CA 1
ATOM 3228 C C . VAL B 1 160 ? -4.867 14.961 4.035 1 98.88 160 VAL B C 1
ATOM 3230 O O . VAL B 1 160 ? -4.059 15.562 3.322 1 98.88 160 VAL B O 1
ATOM 3233 N N . ALA B 1 161 ? -5.711 14.07 3.566 1 98.81 161 ALA B N 1
ATOM 3234 C CA . ALA B 1 161 ? -5.738 13.656 2.168 1 98.81 161 ALA B CA 1
ATOM 3235 C C . ALA B 1 161 ? -7.16 13.352 1.711 1 98.81 161 ALA B C 1
ATOM 3237 O O . ALA B 1 161 ? -8.023 13.031 2.527 1 98.81 161 ALA B O 1
ATOM 3238 N N . TYR B 1 162 ? -7.387 13.539 0.456 1 98.81 162 TYR B N 1
ATOM 3239 C CA . TYR B 1 162 ? -8.578 13.047 -0.223 1 98.81 162 TYR B CA 1
ATOM 3240 C C . TYR B 1 162 ? -8.25 11.82 -1.071 1 98.81 162 TYR B C 1
ATOM 3242 O O . TYR B 1 162 ? -7.266 11.82 -1.812 1 98.81 162 TYR B O 1
ATOM 3250 N N . VAL B 1 163 ? -9.086 10.781 -0.967 1 98.75 163 VAL B N 1
ATOM 3251 C CA . VAL B 1 163 ? -8.789 9.531 -1.658 1 98.75 163 VAL B CA 1
ATOM 3252 C C . VAL B 1 163 ? -9.945 9.156 -2.578 1 98.75 163 VAL B C 1
ATOM 3254 O O . VAL B 1 163 ? -11.102 9.102 -2.141 1 98.75 163 VAL B O 1
ATOM 3257 N N . GLY B 1 164 ? -9.617 8.891 -3.822 1 97.94 164 GLY B N 1
ATOM 3258 C CA . GLY B 1 164 ? -10.625 8.656 -4.84 1 97.94 164 GLY B CA 1
ATOM 3259 C C . GLY B 1 164 ? -10.867 7.18 -5.105 1 97.94 164 GLY B C 1
ATOM 3260 O O . GLY B 1 164 ? -10.367 6.32 -4.375 1 97.94 164 GLY B O 1
ATOM 3261 N N . GLU B 1 165 ? -11.602 6.914 -6.141 1 97.12 165 GLU B N 1
ATOM 3262 C CA . GLU B 1 165 ? -12.156 5.59 -6.418 1 97.12 165 GLU B CA 1
ATOM 3263 C C . GLU B 1 165 ? -11.109 4.672 -7.039 1 97.12 165 GLU B C 1
ATOM 3265 O O . GLU B 1 165 ? -11.281 3.449 -7.043 1 97.12 165 GLU B O 1
ATOM 3270 N N . ASP B 1 166 ? -10.078 5.234 -7.566 1 97.62 166 ASP B N 1
ATOM 3271 C CA . ASP B 1 166 ? -9.078 4.402 -8.242 1 97.62 166 ASP B CA 1
ATOM 3272 C C . ASP B 1 166 ? -8.195 3.674 -7.227 1 97.62 166 ASP B C 1
ATOM 3274 O O . ASP B 1 166 ? -7.34 2.875 -7.609 1 97.62 166 ASP B O 1
ATOM 3278 N N . LEU B 1 167 ? -8.43 3.918 -5.93 1 98.44 167 LEU B N 1
ATOM 3279 C CA . LEU B 1 167 ? -7.633 3.314 -4.867 1 98.44 167 LEU B CA 1
ATOM 3280 C C . LEU B 1 167 ? -8.414 2.209 -4.168 1 98.44 167 LEU B C 1
ATOM 3282 O O . LEU B 1 167 ? -8.031 1.77 -3.078 1 98.44 167 LEU B O 1
ATOM 3286 N N . CYS B 1 168 ? -9.461 1.735 -4.789 1 96.81 168 CYS B N 1
ATOM 3287 C CA . CYS B 1 168 ? -10.398 0.801 -4.168 1 96.81 168 CYS B CA 1
ATOM 3288 C C . CYS B 1 168 ? -9.875 -0.629 -4.266 1 96.81 168 CYS B C 1
ATOM 3290 O O . CYS B 1 168 ? -9.109 -0.958 -5.172 1 96.81 168 CYS B O 1
ATOM 3292 N N . GLY B 1 169 ? -10.211 -1.418 -3.268 1 93.5 169 GLY B N 1
ATOM 3293 C CA . GLY B 1 169 ? -10.094 -2.867 -3.32 1 93.5 169 GLY B CA 1
ATOM 3294 C C . GLY B 1 169 ? -11.383 -3.555 -3.721 1 93.5 169 GLY B C 1
ATOM 3295 O O . GLY B 1 169 ? -11.359 -4.594 -4.387 1 93.5 169 GLY B O 1
ATOM 3296 N N . HIS B 1 170 ? -12.406 -3.035 -3.256 1 88.62 170 HIS B N 1
ATOM 3297 C CA . HIS B 1 170 ? -13.789 -3.303 -3.637 1 88.62 170 HIS B CA 1
ATOM 3298 C C . HIS B 1 170 ? -14.492 -2.027 -4.098 1 88.62 170 HIS B C 1
ATOM 3300 O O . HIS B 1 170 ? -14.07 -0.923 -3.744 1 88.62 170 HIS B O 1
ATOM 3306 N N . PRO B 1 171 ? -15.445 -2.186 -4.895 1 88.38 171 PRO B N 1
ATOM 3307 C CA . PRO B 1 171 ? -16.109 -0.96 -5.34 1 88.38 171 PRO B CA 1
ATOM 3308 C C . PRO B 1 171 ? -16.547 -0.071 -4.18 1 88.38 171 PRO B C 1
ATOM 3310 O O . PRO B 1 171 ? -17.297 -0.518 -3.305 1 88.38 171 PRO B O 1
ATOM 3313 N N . GLY B 1 172 ? -16.016 1.126 -4.223 1 93.19 172 GLY B N 1
ATOM 3314 C CA . GLY B 1 172 ? -16.422 2.133 -3.258 1 93.19 172 GLY B CA 1
ATOM 3315 C C . GLY B 1 172 ? -15.672 2.047 -1.944 1 93.19 172 GLY B C 1
ATOM 3316 O O . GLY B 1 172 ? -15.836 2.898 -1.069 1 93.19 172 GLY B O 1
ATOM 3317 N N . ILE B 1 173 ? -14.891 1.011 -1.805 1 95.81 173 ILE B N 1
ATOM 3318 C CA . ILE B 1 173 ? -14.141 0.819 -0.564 1 95.81 173 ILE B CA 1
ATOM 3319 C C . ILE B 1 173 ? -12.641 0.841 -0.853 1 95.81 173 I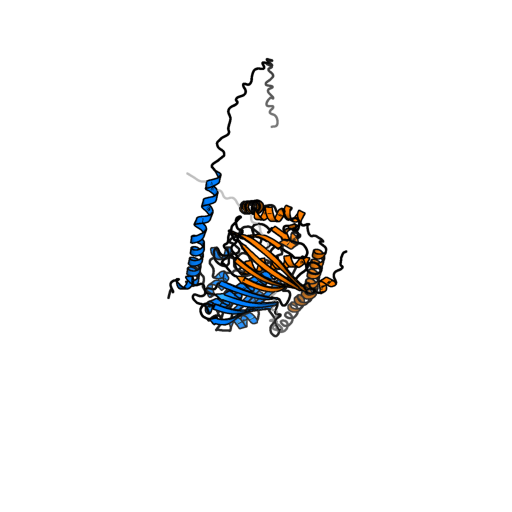LE B C 1
ATOM 3321 O O . ILE B 1 173 ? -12.141 0.024 -1.63 1 95.81 173 ILE B O 1
ATOM 3325 N N . VAL B 1 174 ? -11.961 1.71 -0.209 1 98 174 VAL B N 1
ATOM 3326 C CA . VAL B 1 174 ? -10.523 1.87 -0.395 1 98 174 VAL B CA 1
ATOM 3327 C C . VAL B 1 174 ? -9.797 0.588 0.017 1 98 174 VAL B C 1
ATOM 3329 O O . VAL B 1 174 ? -10.148 -0.033 1.022 1 98 174 VAL B O 1
ATOM 3332 N N . HIS B 1 175 ? -8.859 0.216 -0.744 1 98.19 175 HIS B N 1
ATOM 3333 C CA . HIS B 1 175 ? -8.086 -0.998 -0.503 1 98.19 175 HIS B CA 1
ATOM 3334 C C . HIS B 1 175 ? -7.344 -0.923 0.826 1 98.19 175 HIS B C 1
ATOM 3336 O O . HIS B 1 175 ? -6.715 0.091 1.133 1 98.19 175 HIS B O 1
ATOM 3342 N N . GLY B 1 176 ? -7.371 -1.98 1.598 1 98.5 176 GLY B N 1
ATOM 3343 C CA . GLY B 1 176 ? -6.629 -2.012 2.848 1 98.5 176 GLY B CA 1
ATOM 3344 C C . GLY B 1 176 ? -5.141 -1.783 2.666 1 98.5 176 GLY B C 1
ATOM 3345 O O . GLY B 1 176 ? -4.48 -1.219 3.541 1 98.5 176 GLY B O 1
ATOM 3346 N N . GLY B 1 177 ? -4.59 -2.25 1.611 1 98.81 177 GLY B N 1
ATOM 3347 C CA . GLY B 1 177 ? -3.189 -2.016 1.293 1 98.81 177 GLY B CA 1
ATOM 3348 C C . GLY B 1 177 ? -2.85 -0.543 1.151 1 98.81 177 GLY B C 1
ATOM 3349 O O . GLY B 1 177 ? -1.758 -0.114 1.528 1 98.81 177 GLY B O 1
ATOM 3350 N N . PHE B 1 178 ? -3.773 0.228 0.569 1 98.88 178 PHE B N 1
ATOM 3351 C CA . PHE B 1 178 ? -3.553 1.667 0.489 1 98.88 178 PHE B CA 1
ATOM 3352 C C . PHE B 1 178 ? -3.486 2.283 1.881 1 98.88 178 PHE B C 1
ATOM 3354 O O . PHE B 1 178 ? -2.633 3.131 2.15 1 98.88 178 PHE B O 1
ATOM 3361 N N . LEU B 1 179 ? -4.375 1.845 2.742 1 98.94 179 LEU B N 1
ATOM 3362 C CA . LEU B 1 179 ? -4.359 2.35 4.109 1 98.94 179 LEU B CA 1
ATOM 3363 C C . LEU B 1 179 ? -3.053 1.988 4.809 1 98.94 179 LEU B C 1
ATOM 3365 O O . LEU B 1 179 ? -2.494 2.803 5.547 1 98.94 179 LEU B O 1
ATOM 3369 N N . ALA B 1 180 ? -2.59 0.761 4.59 1 98.94 180 ALA B N 1
ATOM 3370 C CA . ALA B 1 180 ? -1.289 0.371 5.129 1 98.94 180 ALA B CA 1
ATOM 3371 C C . ALA B 1 180 ? -0.183 1.28 4.602 1 98.94 180 ALA B C 1
ATOM 3373 O O . ALA B 1 180 ? 0.728 1.654 5.344 1 98.94 180 ALA B O 1
ATOM 3374 N N . THR B 1 181 ? -0.236 1.607 3.336 1 98.88 181 THR B N 1
ATOM 3375 C CA . THR B 1 181 ? 0.736 2.502 2.717 1 98.88 181 THR B CA 1
ATOM 3376 C C . THR B 1 181 ? 0.706 3.877 3.379 1 98.88 181 THR B C 1
ATOM 3378 O O . THR B 1 181 ? 1.754 4.438 3.705 1 98.88 181 THR B O 1
ATOM 3381 N N . MET B 1 182 ? -0.514 4.387 3.574 1 98.81 182 MET B N 1
ATOM 3382 C CA . MET B 1 182 ? -0.672 5.68 4.234 1 98.81 182 MET B CA 1
ATOM 3383 C C . MET B 1 182 ? -0.076 5.652 5.637 1 98.81 182 MET B C 1
ATOM 3385 O O . MET B 1 182 ? 0.631 6.578 6.035 1 98.81 182 MET B O 1
ATOM 3389 N N . LEU B 1 183 ? -0.374 4.605 6.324 1 98.94 183 LEU B N 1
ATOM 3390 C CA . LEU B 1 183 ? 0.11 4.477 7.691 1 98.94 183 LEU B CA 1
ATOM 3391 C C . LEU B 1 183 ? 1.626 4.309 7.719 1 98.94 183 LEU B C 1
ATOM 3393 O O . LEU B 1 183 ? 2.309 4.93 8.531 1 98.94 183 LEU B O 1
ATOM 3397 N N . ASP B 1 184 ? 2.166 3.494 6.859 1 98.88 184 ASP B N 1
ATOM 3398 C CA . ASP B 1 184 ? 3.611 3.33 6.758 1 98.88 184 ASP B CA 1
ATOM 3399 C C . ASP B 1 184 ? 4.305 4.672 6.531 1 98.88 184 ASP B C 1
ATOM 3401 O O . ASP B 1 184 ? 5.246 5.02 7.246 1 98.88 184 ASP B O 1
ATOM 3405 N N . GLU B 1 185 ? 3.791 5.418 5.59 1 97.88 185 GLU B N 1
ATOM 3406 C CA . GLU B 1 185 ? 4.363 6.711 5.219 1 97.88 185 GLU B CA 1
ATOM 3407 C C . GLU B 1 185 ? 4.227 7.723 6.352 1 97.88 185 GLU B C 1
ATOM 3409 O O . GLU B 1 185 ? 5.199 8.391 6.719 1 97.88 185 GLU B O 1
ATOM 3414 N N . GLY B 1 186 ? 3.031 7.828 6.895 1 98.38 186 GLY B N 1
ATOM 3415 C CA . GLY B 1 186 ? 2.766 8.82 7.926 1 98.38 186 GLY B CA 1
ATOM 3416 C C . GLY B 1 186 ? 3.514 8.547 9.219 1 98.38 186 GLY B C 1
ATOM 3417 O O . GLY B 1 186 ? 4.102 9.461 9.797 1 98.38 186 GLY B O 1
ATOM 3418 N N . LEU B 1 187 ? 3.475 7.285 9.656 1 98.75 187 LEU B N 1
ATOM 3419 C CA . LEU B 1 187 ? 4.184 6.93 10.883 1 98.75 187 LEU B CA 1
ATOM 3420 C C . LEU B 1 187 ? 5.691 7.066 10.695 1 98.75 187 LEU B C 1
ATOM 3422 O O . LEU B 1 187 ? 6.398 7.496 11.609 1 98.75 187 LEU B O 1
ATOM 3426 N N . GLY B 1 188 ? 6.164 6.652 9.539 1 97.62 188 GLY B N 1
ATOM 3427 C CA . GLY B 1 188 ? 7.574 6.859 9.25 1 97.62 188 GLY B CA 1
ATOM 3428 C C . GLY B 1 188 ? 7.996 8.312 9.328 1 97.62 188 GLY B C 1
ATOM 3429 O O . GLY B 1 188 ? 8.953 8.648 10.031 1 97.62 188 GLY B O 1
ATOM 3430 N N . ARG B 1 189 ? 7.27 9.172 8.672 1 96.62 189 ARG B N 1
ATOM 3431 C CA . ARG B 1 189 ? 7.57 10.594 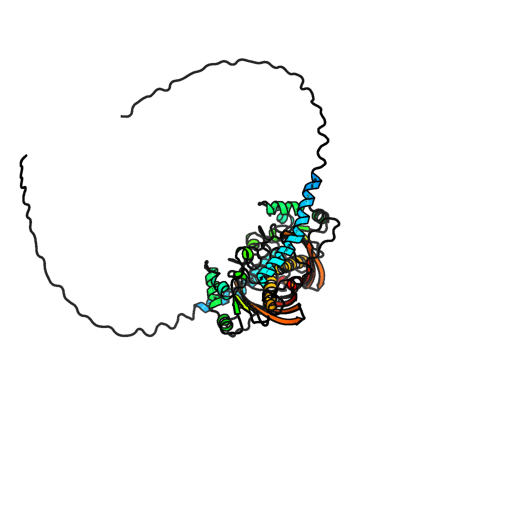8.68 1 96.62 189 ARG B CA 1
ATOM 3432 C C . ARG B 1 189 ? 7.52 11.164 10.094 1 96.62 189 ARG B C 1
ATOM 3434 O O . ARG B 1 189 ? 8.336 12.016 10.453 1 96.62 189 ARG B O 1
ATOM 3441 N N . CYS B 1 190 ? 6.594 10.719 10.852 1 97.94 190 CYS B N 1
ATOM 3442 C CA . CYS B 1 190 ? 6.473 11.172 12.234 1 97.94 190 CYS B CA 1
ATOM 3443 C C . CYS B 1 190 ? 7.746 10.883 13.016 1 97.94 190 CYS B C 1
ATOM 3445 O O . CYS B 1 190 ? 8.125 11.656 13.891 1 97.94 190 CYS B O 1
ATOM 3447 N N . SER B 1 191 ? 8.414 9.859 12.672 1 97.25 191 SER B N 1
ATOM 3448 C CA . SER B 1 191 ? 9.547 9.398 13.461 1 97.25 191 SER B CA 1
ATOM 3449 C C . SER B 1 191 ? 10.828 10.141 13.07 1 97.25 191 SER B C 1
ATOM 3451 O O . SER B 1 191 ? 11.828 10.078 13.789 1 97.25 191 SER B O 1
ATOM 3453 N N . PHE B 1 192 ? 10.836 10.836 11.961 1 92.94 192 PHE B N 1
ATOM 3454 C CA . PHE B 1 192 ? 12.055 11.406 11.406 1 92.94 192 PHE B CA 1
ATOM 3455 C C . PHE B 1 192 ? 12.734 12.32 12.422 1 92.94 192 PHE B C 1
ATOM 3457 O O . PHE B 1 192 ? 13.938 12.195 12.664 1 92.94 192 PHE B O 1
ATOM 3464 N N . GLY B 1 193 ? 11.945 13.141 13.07 1 91.44 193 GLY B N 1
ATOM 3465 C CA . GLY B 1 193 ? 12.516 14.109 13.984 1 91.44 193 GLY B CA 1
ATOM 3466 C C . GLY B 1 193 ? 13.047 13.492 15.266 1 91.44 193 GLY B C 1
ATOM 3467 O O . GLY B 1 193 ? 13.789 14.125 16 1 91.44 193 GLY B O 1
ATOM 3468 N N . ALA B 1 194 ? 12.703 12.258 15.492 1 94.25 194 ALA B N 1
ATOM 3469 C CA . ALA B 1 194 ? 13.094 11.578 16.719 1 94.25 194 ALA B CA 1
ATOM 3470 C C . ALA B 1 194 ? 14.336 10.727 16.5 1 94.25 194 ALA B C 1
ATOM 3472 O O . ALA B 1 194 ? 14.938 10.227 17.469 1 94.25 194 ALA B O 1
ATOM 3473 N N . LEU B 1 195 ? 14.711 10.562 15.266 1 93.38 195 LEU B N 1
ATOM 3474 C CA . LEU B 1 195 ? 15.773 9.617 14.945 1 93.38 195 LEU B CA 1
ATOM 3475 C C . LEU B 1 195 ? 16.984 10.344 14.375 1 93.38 195 LEU B C 1
ATOM 3477 O O . LEU B 1 195 ? 16.859 11.445 13.828 1 93.38 195 LEU B O 1
ATOM 3481 N N . PRO B 1 196 ? 18.125 9.672 14.484 1 86.75 196 PRO B N 1
ATOM 3482 C CA . PRO B 1 196 ? 19.312 10.289 13.914 1 86.75 196 PRO B CA 1
ATOM 3483 C C . PRO B 1 196 ? 19.188 10.539 12.406 1 86.75 196 PRO B C 1
ATOM 3485 O O . PRO B 1 196 ? 18.609 9.719 11.695 1 86.75 196 PRO B O 1
ATOM 3488 N N . HIS B 1 197 ? 19.562 11.695 11.93 1 81.38 197 HIS B N 1
ATOM 3489 C CA . HIS B 1 197 ? 19.719 12.086 10.531 1 81.38 197 HIS B CA 1
ATOM 3490 C C . HIS B 1 197 ? 18.359 12.188 9.844 1 81.38 197 HIS B C 1
ATOM 3492 O O . HIS B 1 197 ? 18.281 12.219 8.609 1 81.38 197 HIS B O 1
ATOM 3498 N N . ASN B 1 198 ? 17.297 12 10.57 1 83 198 ASN B N 1
ATOM 3499 C CA . ASN B 1 198 ? 15.938 12.172 10.062 1 83 198 ASN B CA 1
ATOM 3500 C C . ASN B 1 198 ? 15.617 11.156 8.969 1 83 198 ASN B C 1
ATOM 3502 O O . ASN B 1 198 ? 15.008 11.5 7.953 1 83 198 ASN B O 1
ATOM 3506 N N . ILE B 1 199 ? 16.188 9.992 9.125 1 83.69 199 ILE B N 1
ATOM 3507 C CA . ILE B 1 199 ? 15.938 8.906 8.188 1 83.69 199 ILE B CA 1
ATOM 3508 C C . ILE B 1 199 ? 15.492 7.66 8.945 1 83.69 199 ILE B C 1
ATOM 3510 O O . ILE B 1 199 ? 16.031 7.352 10.016 1 83.69 199 ILE B O 1
ATOM 3514 N N . ALA B 1 200 ? 14.578 7 8.375 1 91.31 200 ALA B N 1
ATOM 3515 C CA . ALA B 1 200 ? 14.055 5.797 9.016 1 91.31 200 ALA B CA 1
ATOM 3516 C C . ALA B 1 200 ? 13.602 4.773 7.98 1 91.31 200 ALA B C 1
ATOM 3518 O O . ALA B 1 200 ? 13.109 5.145 6.914 1 91.31 200 ALA B O 1
ATOM 3519 N N . VAL B 1 201 ? 13.844 3.557 8.266 1 93.56 201 VAL B N 1
ATOM 3520 C CA . VAL B 1 201 ? 13.266 2.451 7.504 1 93.56 201 VAL B CA 1
ATOM 3521 C C . VAL B 1 201 ? 12.297 1.666 8.383 1 93.56 201 VAL B C 1
ATOM 3523 O O . VAL B 1 201 ? 12.484 1.568 9.594 1 93.56 201 VAL B O 1
ATOM 3526 N N . THR B 1 202 ? 11.305 1.146 7.766 1 97.69 202 THR B N 1
ATOM 3527 C CA . THR B 1 202 ? 10.305 0.387 8.508 1 97.69 202 THR B CA 1
ATOM 3528 C C . THR B 1 202 ? 10.82 -1.007 8.844 1 97.69 202 THR B C 1
ATOM 3530 O O . THR B 1 202 ? 11.25 -1.751 7.953 1 97.69 202 THR B O 1
ATOM 3533 N N . ALA B 1 203 ? 10.828 -1.308 10.094 1 98.62 203 ALA B N 1
ATOM 3534 C CA . ALA B 1 203 ? 11.188 -2.65 10.539 1 98.62 203 ALA B CA 1
ATOM 3535 C C . ALA B 1 203 ? 9.945 -3.51 10.758 1 98.62 203 ALA B C 1
ATOM 3537 O O . ALA B 1 203 ? 9.938 -4.699 10.43 1 98.62 203 ALA B O 1
ATOM 3538 N N . ASN B 1 204 ? 8.945 -2.93 11.312 1 98.88 204 ASN B N 1
ATOM 3539 C CA . ASN B 1 204 ? 7.664 -3.598 11.539 1 98.88 204 ASN B CA 1
ATOM 3540 C C . ASN B 1 204 ? 6.492 -2.637 11.375 1 98.88 204 ASN B C 1
ATOM 3542 O O . ASN B 1 204 ? 6.574 -1.474 11.773 1 98.88 204 ASN B O 1
ATOM 3546 N N . LEU B 1 205 ? 5.43 -3.082 10.781 1 98.94 205 LEU B N 1
ATOM 3547 C CA . LEU B 1 205 ? 4.156 -2.381 10.664 1 98.94 205 LEU B CA 1
ATOM 3548 C C . LEU B 1 205 ? 2.994 -3.299 11.031 1 98.94 205 LEU B C 1
ATOM 3550 O O . LEU B 1 205 ? 2.797 -4.34 10.398 1 98.94 205 LEU B O 1
ATOM 3554 N N . ASN B 1 206 ? 2.264 -2.941 12.062 1 98.94 206 ASN B N 1
ATOM 3555 C CA . ASN B 1 206 ? 1.081 -3.67 12.508 1 98.94 206 ASN B CA 1
ATOM 3556 C C . ASN B 1 206 ? -0.183 -2.828 12.359 1 98.94 206 ASN B C 1
ATOM 3558 O O . ASN B 1 206 ? -0.313 -1.781 13 1 98.94 206 ASN B O 1
ATOM 3562 N N . VAL B 1 207 ? -1.109 -3.291 11.547 1 98.94 207 VAL B N 1
ATOM 3563 C CA . VAL B 1 207 ? -2.301 -2.51 11.234 1 98.94 207 VAL B CA 1
ATOM 3564 C C . VAL B 1 207 ? -3.549 -3.268 11.688 1 98.94 207 VAL B C 1
ATOM 3566 O O . VAL B 1 207 ? -3.729 -4.438 11.344 1 98.94 207 VAL B O 1
ATOM 3569 N N . ASP B 1 208 ? -4.387 -2.602 12.438 1 98.94 208 ASP B N 1
ATOM 3570 C CA . ASP B 1 208 ? -5.73 -3.07 12.766 1 98.94 208 ASP B CA 1
ATOM 3571 C C . ASP B 1 208 ? -6.789 -2.297 11.977 1 98.94 208 ASP B C 1
ATOM 3573 O O . ASP B 1 208 ? -6.953 -1.091 12.172 1 98.94 208 ASP B O 1
ATOM 3577 N N . TYR B 1 209 ? -7.484 -3.029 11.148 1 98.75 209 TYR B N 1
ATOM 3578 C CA . TYR B 1 209 ? -8.555 -2.414 10.367 1 98.75 209 TYR B CA 1
ATOM 3579 C C . TYR B 1 209 ? -9.867 -2.422 11.141 1 98.75 209 TYR B C 1
ATOM 3581 O O . TYR B 1 209 ? -10.297 -3.465 11.641 1 98.75 209 TYR B O 1
ATOM 3589 N N . ARG B 1 210 ? -10.516 -1.256 11.172 1 98.44 210 ARG B N 1
ATOM 3590 C CA . ARG B 1 210 ? -11.648 -1.104 12.07 1 98.44 210 ARG B CA 1
ATOM 3591 C C . ARG B 1 210 ? -12.953 -0.991 11.289 1 98.44 210 ARG B C 1
ATOM 3593 O O . ARG B 1 210 ? -13.953 -1.631 11.641 1 98.44 210 ARG B O 1
ATOM 3600 N N . LYS B 1 211 ? -12.969 -0.178 10.242 1 97.25 211 LYS B N 1
ATOM 3601 C CA . LYS B 1 211 ? -14.156 0.039 9.414 1 97.25 211 LYS B CA 1
ATOM 3602 C C . LYS B 1 211 ? -13.781 0.162 7.941 1 97.25 211 LYS B C 1
ATOM 3604 O O . LYS B 1 211 ? -12.68 0.605 7.609 1 97.25 211 LYS B O 1
ATOM 3609 N N . PRO B 1 212 ? -14.766 -0.25 7.07 1 96.12 212 PRO B N 1
ATOM 3610 C CA . PRO B 1 212 ? -14.5 0.026 5.656 1 96.12 212 PRO B CA 1
ATOM 3611 C C . PRO B 1 212 ? -14.297 1.513 5.371 1 96.12 212 PRO B C 1
ATOM 3613 O O . PRO B 1 212 ? -15 2.355 5.938 1 96.12 212 PRO B O 1
ATOM 3616 N N . THR B 1 213 ? -13.312 1.788 4.574 1 97.94 213 THR B N 1
ATOM 3617 C CA . THR B 1 213 ? -13.031 3.17 4.203 1 97.94 213 THR B CA 1
ATOM 3618 C C . THR B 1 213 ? -13.711 3.527 2.885 1 97.94 213 THR B C 1
ATOM 3620 O O . THR B 1 213 ? -13.367 2.98 1.834 1 97.94 213 THR B O 1
ATOM 3623 N N . PRO B 1 214 ? -14.617 4.477 2.891 1 97.56 214 PRO B N 1
ATOM 3624 C CA . PRO B 1 214 ? -15.266 4.852 1.632 1 97.56 214 PRO B CA 1
ATOM 3625 C C . PRO B 1 214 ? -14.344 5.633 0.699 1 97.56 214 PRO B C 1
ATOM 3627 O O . PRO B 1 214 ? -13.57 6.477 1.156 1 97.56 214 PRO B O 1
ATOM 3630 N N . ALA B 1 215 ? -14.422 5.312 -0.54 1 97.69 215 ALA B N 1
ATOM 3631 C CA . ALA B 1 215 ? -13.781 6.18 -1.526 1 97.69 215 ALA B CA 1
ATOM 3632 C C . ALA B 1 215 ? -14.5 7.523 -1.614 1 97.69 215 ALA B C 1
ATOM 3634 O O . ALA B 1 215 ? -15.648 7.652 -1.188 1 97.69 215 ALA B O 1
ATOM 3635 N N . GLY B 1 216 ? -13.75 8.469 -2.131 1 97.88 216 GLY B N 1
ATOM 3636 C CA . GLY B 1 216 ? -14.328 9.797 -2.172 1 97.88 216 GLY B CA 1
ATOM 3637 C C . GLY B 1 216 ? -14.438 10.453 -0.805 1 97.88 216 GLY B C 1
ATOM 3638 O O . GLY B 1 216 ? -15.43 11.117 -0.501 1 97.88 216 GLY B O 1
ATOM 3639 N N . SER B 1 217 ? -13.477 10.18 0.027 1 98.19 217 SER B N 1
ATOM 3640 C CA . SER B 1 217 ? -13.516 10.703 1.39 1 98.19 217 SER B CA 1
ATOM 3641 C C . SER B 1 217 ? -12.242 11.484 1.717 1 98.19 217 SER B C 1
ATOM 3643 O O . SER B 1 217 ? -11.195 11.266 1.11 1 98.19 217 SER B O 1
ATOM 3645 N N . PHE B 1 218 ? -12.391 12.398 2.604 1 98.75 218 PHE B N 1
ATOM 3646 C CA . PHE B 1 218 ? -11.273 13.078 3.248 1 98.75 218 PHE B CA 1
ATOM 3647 C C . PHE B 1 218 ? -10.805 12.305 4.477 1 98.75 218 PHE B C 1
ATOM 3649 O O . PHE B 1 218 ? -11.609 12 5.363 1 98.75 218 PHE B O 1
ATOM 3656 N N . LEU B 1 219 ? -9.523 12.023 4.48 1 98.94 219 LEU B N 1
ATOM 3657 C CA . LEU B 1 219 ? -8.953 11.234 5.566 1 98.94 219 LEU B CA 1
ATOM 3658 C C . LEU B 1 219 ? -7.965 12.07 6.379 1 98.94 219 LEU B C 1
ATOM 3660 O O . LEU B 1 219 ? -7.223 12.883 5.816 1 98.94 219 LEU B O 1
ATOM 3664 N N . VAL B 1 220 ? -7.988 11.828 7.676 1 98.94 220 VAL B N 1
ATOM 3665 C CA . VAL B 1 220 ? -7.008 12.406 8.594 1 98.94 220 VAL B CA 1
ATOM 3666 C C . VAL B 1 220 ? -6.16 11.305 9.211 1 98.94 220 VAL B C 1
ATOM 3668 O O . VAL B 1 220 ? -6.691 10.352 9.789 1 98.94 220 VAL B O 1
ATOM 3671 N N . LEU B 1 221 ? -4.855 11.398 9.016 1 98.94 221 LEU B N 1
ATOM 3672 C CA . LEU B 1 221 ? -3.91 10.508 9.688 1 98.94 221 LEU B CA 1
ATOM 3673 C C . LEU B 1 221 ? -3.258 11.203 10.875 1 98.94 221 LEU B C 1
ATOM 3675 O O . LEU B 1 221 ? -2.723 12.305 10.734 1 98.94 221 LEU B O 1
ATOM 3679 N N . ARG B 1 222 ? -3.336 10.609 12.008 1 98.88 222 ARG B N 1
ATOM 3680 C CA . ARG B 1 222 ? -2.674 11.102 13.211 1 98.88 222 ARG B CA 1
ATOM 3681 C C . ARG B 1 222 ? -1.641 10.102 13.719 1 98.88 222 ARG B C 1
ATOM 3683 O O . ARG B 1 222 ? -1.9 8.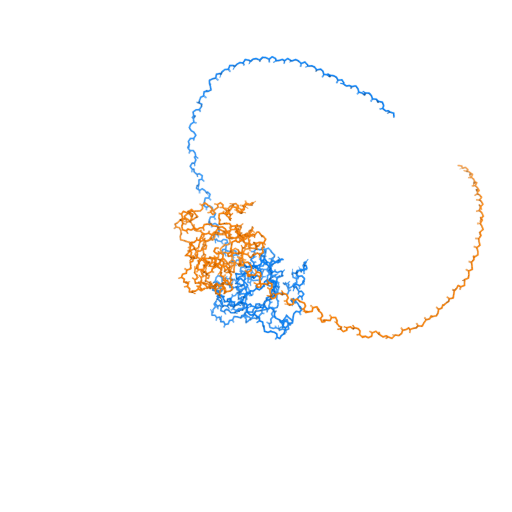898 13.758 1 98.88 222 ARG B O 1
ATOM 3690 N N . ALA B 1 223 ? -0.494 10.633 14.086 1 98.88 223 ALA B N 1
ATOM 3691 C CA . ALA B 1 223 ? 0.583 9.758 14.539 1 98.88 223 ALA B CA 1
ATOM 3692 C C . ALA B 1 223 ? 1.378 10.406 15.672 1 98.88 223 ALA B C 1
ATOM 3694 O O . ALA B 1 223 ? 1.402 11.633 15.797 1 98.88 223 ALA B O 1
ATOM 3695 N N . GLU B 1 224 ? 1.997 9.578 16.484 1 98.75 224 GLU B N 1
ATOM 3696 C CA . GLU B 1 224 ? 2.9 10.016 17.547 1 98.75 224 GLU B CA 1
ATOM 3697 C C . GLU B 1 224 ? 4.027 9.016 17.766 1 98.75 224 GLU B C 1
ATOM 3699 O O . GLU B 1 224 ? 3.791 7.801 17.781 1 98.75 224 GLU B O 1
ATOM 3704 N N . THR B 1 225 ? 5.223 9.523 17.891 1 98.62 225 THR B N 1
ATOM 3705 C CA . THR B 1 225 ? 6.332 8.711 18.375 1 98.62 225 THR B CA 1
ATOM 3706 C C . THR B 1 225 ? 6.305 8.609 19.891 1 98.62 225 THR B C 1
ATOM 3708 O O . THR B 1 225 ? 6.551 9.594 20.594 1 98.62 225 THR B O 1
ATOM 3711 N N . TYR B 1 226 ? 6.129 7.398 20.406 1 98.31 226 TYR B N 1
ATOM 3712 C CA . TYR B 1 226 ? 5.859 7.328 21.844 1 98.31 226 TYR B CA 1
ATOM 3713 C C . TYR B 1 226 ? 7.035 6.707 22.594 1 98.31 226 TYR B C 1
ATOM 3715 O O . TYR B 1 226 ? 7.059 6.695 23.812 1 98.31 226 TYR B O 1
ATOM 3723 N N . LYS B 1 227 ? 8.016 6.141 21.844 1 98.31 227 LYS B N 1
ATOM 3724 C CA . LYS B 1 227 ? 9.211 5.551 22.453 1 98.31 227 LYS B CA 1
ATOM 3725 C C . LYS B 1 227 ? 10.398 5.617 21.5 1 98.31 227 LYS B C 1
ATOM 3727 O O . LYS B 1 227 ? 10.25 5.383 20.297 1 98.31 227 LYS B O 1
ATOM 3732 N N . VAL B 1 228 ? 11.562 6.016 22.016 1 97.69 228 VAL B N 1
ATOM 3733 C CA . VAL B 1 228 ? 12.805 6.047 21.25 1 97.69 228 VAL B CA 1
ATOM 3734 C C . VAL B 1 228 ? 13.922 5.395 22.047 1 97.69 228 VAL B C 1
ATOM 3736 O O . VAL B 1 228 ? 14.094 5.691 23.234 1 97.69 228 VAL B O 1
ATOM 3739 N N . GLU B 1 229 ? 14.594 4.516 21.469 1 97.62 229 GLU B N 1
ATOM 3740 C CA . GLU B 1 229 ? 15.781 3.877 22.031 1 97.62 229 GLU B CA 1
ATOM 3741 C C . GLU B 1 229 ? 16.906 3.793 21 1 97.62 229 GLU B C 1
ATOM 3743 O O . GLU B 1 229 ? 16.922 2.885 20.172 1 97.62 229 GLU B O 1
ATOM 3748 N N . GLY B 1 230 ? 17.859 4.723 21.125 1 94.69 230 GLY B N 1
ATOM 3749 C CA . GLY B 1 230 ? 18.922 4.758 20.141 1 94.69 230 GLY B CA 1
ATOM 3750 C C . GLY B 1 230 ? 18.422 5.078 18.734 1 94.69 230 GLY B C 1
ATOM 3751 O O . GLY B 1 230 ? 17.859 6.145 18.5 1 94.69 230 GLY B O 1
ATOM 3752 N N . ARG B 1 231 ? 18.562 4.094 17.891 1 95.62 231 ARG B N 1
ATOM 3753 C CA . ARG B 1 231 ? 18.188 4.293 16.484 1 95.62 231 ARG B CA 1
ATOM 3754 C C . ARG B 1 231 ? 16.781 3.766 16.219 1 95.62 231 ARG B C 1
ATOM 3756 O O . ARG B 1 231 ? 16.359 3.674 15.062 1 95.62 231 ARG B O 1
ATOM 3763 N N . LYS B 1 232 ? 16.125 3.402 17.281 1 97.56 232 LYS B N 1
ATOM 3764 C CA . LYS B 1 232 ? 14.789 2.809 17.125 1 97.56 232 LYS B CA 1
ATOM 3765 C C . LYS B 1 232 ? 13.703 3.76 17.609 1 97.56 232 LYS B C 1
ATOM 3767 O O . LYS B 1 232 ? 13.844 4.375 18.672 1 97.56 232 LYS B O 1
ATOM 3772 N N . ALA B 1 233 ? 12.672 3.877 16.812 1 98.44 233 ALA B N 1
ATOM 3773 C CA . ALA B 1 233 ? 11.508 4.668 17.203 1 98.44 233 ALA B CA 1
ATOM 3774 C C . ALA B 1 233 ? 10.227 3.852 17.094 1 98.44 233 ALA B C 1
ATOM 3776 O O . ALA B 1 233 ? 9.969 3.232 16.047 1 98.44 233 ALA B O 1
ATOM 3777 N N . TRP B 1 234 ? 9.477 3.783 18.172 1 98.81 234 TRP B N 1
ATOM 3778 C CA . TRP B 1 234 ? 8.141 3.207 18.172 1 98.81 234 TRP B CA 1
ATOM 3779 C C . TRP B 1 234 ? 7.082 4.289 17.969 1 98.81 234 TRP B C 1
ATOM 3781 O O . TRP B 1 234 ? 7.039 5.273 18.703 1 98.81 234 TRP B O 1
ATOM 3791 N N . VAL B 1 235 ? 6.273 4.078 16.938 1 98.88 235 VAL B N 1
ATOM 3792 C CA . VAL B 1 235 ? 5.285 5.062 16.516 1 98.88 235 VAL B CA 1
ATOM 3793 C C . VAL B 1 235 ? 3.9 4.426 16.484 1 98.88 235 VAL B C 1
ATOM 3795 O O . VAL B 1 235 ? 3.754 3.264 16.094 1 98.88 235 VAL B O 1
ATOM 3798 N N . ARG B 1 236 ? 2.891 5.105 16.906 1 98.88 236 ARG B N 1
ATOM 3799 C CA . ARG B 1 236 ? 1.506 4.668 16.766 1 98.88 236 ARG B CA 1
ATOM 3800 C C . ARG B 1 236 ? 0.655 5.75 16.109 1 98.88 236 ARG B C 1
ATOM 3802 O O . ARG B 1 236 ? 1.017 6.93 16.125 1 98.88 236 ARG B O 1
ATOM 3809 N N . GLY B 1 237 ? -0.426 5.355 15.445 1 98.88 237 GLY B N 1
ATOM 3810 C CA . GLY B 1 237 ? -1.317 6.289 14.773 1 98.88 237 GLY B CA 1
ATOM 3811 C C . GLY B 1 237 ? -2.568 5.629 14.227 1 98.88 237 GLY B C 1
ATOM 3812 O O . GLY B 1 237 ? -2.803 4.438 14.461 1 98.88 237 GLY B O 1
ATOM 3813 N N . HIS B 1 238 ? -3.381 6.469 13.648 1 98.94 238 HIS B N 1
ATOM 3814 C CA . HIS B 1 238 ? -4.617 5.973 13.055 1 98.94 238 HIS B CA 1
ATOM 3815 C C . HIS B 1 238 ? -5.074 6.867 11.914 1 98.94 238 HIS B C 1
ATOM 3817 O O . HIS B 1 238 ? -4.578 7.984 11.75 1 98.94 238 HIS B O 1
ATOM 3823 N N . ILE B 1 239 ? -5.91 6.305 11.094 1 98.94 239 ILE B N 1
ATOM 3824 C CA . ILE B 1 239 ? -6.621 7.027 10.047 1 98.94 239 ILE B CA 1
ATOM 3825 C C . ILE B 1 239 ? -8.086 7.188 10.438 1 98.94 239 ILE B C 1
ATOM 3827 O O . ILE B 1 239 ? -8.727 6.238 10.898 1 98.94 239 ILE B O 1
ATOM 3831 N N . GLU B 1 240 ? -8.609 8.383 10.25 1 98.94 240 GLU B N 1
ATOM 3832 C CA . GLU B 1 240 ? -10.008 8.68 10.523 1 98.94 240 GLU B CA 1
ATOM 3833 C C . GLU B 1 240 ? -10.633 9.492 9.391 1 98.94 240 GLU B C 1
ATOM 3835 O O . GLU B 1 240 ? -9.922 10.102 8.594 1 98.94 240 GLU B O 1
ATOM 3840 N N . LEU B 1 241 ? -11.938 9.414 9.312 1 98.75 241 LEU B N 1
ATOM 3841 C CA . LEU B 1 241 ? -12.656 10.336 8.43 1 98.75 241 LEU B CA 1
ATOM 3842 C C . LEU B 1 241 ? -12.562 11.766 8.945 1 98.75 241 LEU B C 1
ATOM 3844 O O . LEU B 1 241 ? -12.625 12.008 10.148 1 98.75 241 LEU B O 1
ATOM 3848 N N . LEU B 1 242 ? -12.352 12.695 8.047 1 98.44 242 LEU B N 1
ATOM 3849 C CA . LEU B 1 242 ? -12.453 14.094 8.43 1 98.44 242 LEU B CA 1
ATOM 3850 C C . LEU B 1 242 ? -13.844 14.414 8.969 1 98.44 242 LEU B C 1
ATOM 3852 O O . LEU B 1 242 ? -14.828 14.352 8.234 1 98.44 242 LEU B O 1
ATOM 3856 N N . ALA B 1 243 ? -13.898 14.781 10.188 1 97.12 243 ALA B N 1
ATOM 3857 C CA . ALA B 1 243 ? -15.18 15.031 10.844 1 97.12 243 ALA B CA 1
ATOM 3858 C C . ALA B 1 243 ? -15.477 16.531 10.93 1 97.12 243 ALA B C 1
ATOM 3860 O O . ALA B 1 243 ? -14.547 17.344 10.961 1 97.12 243 ALA B O 1
ATOM 3861 N N . ASN B 1 244 ? -16.719 16.766 10.961 1 93 244 ASN B N 1
ATOM 3862 C CA . ASN B 1 244 ? -17.109 18.141 11.258 1 93 244 ASN B CA 1
ATOM 3863 C C . ASN B 1 244 ? -16.859 18.5 12.719 1 93 244 ASN B C 1
ATOM 3865 O O . ASN B 1 244 ? -16.766 17.609 13.57 1 93 244 ASN B O 1
ATOM 3869 N N . PRO B 1 245 ? -16.75 19.797 12.867 1 90.81 245 PRO B N 1
ATOM 3870 C CA . PRO B 1 245 ? -16.547 20.203 14.266 1 90.81 245 PRO B CA 1
ATOM 3871 C C . PRO B 1 245 ? -17.609 19.656 15.203 1 90.81 245 PRO B C 1
ATOM 3873 O O . PRO B 1 245 ? -18.812 19.672 14.875 1 90.81 245 PRO B O 1
ATOM 3876 N N . GLY B 1 246 ? -17.188 19.141 16.328 1 92.19 246 GLY B N 1
ATOM 3877 C CA . GLY B 1 246 ? -18.094 18.625 17.328 1 92.19 246 GLY B CA 1
ATOM 3878 C C . GLY B 1 246 ? -18.453 17.172 17.141 1 92.19 246 GLY B C 1
ATOM 3879 O O . GLY B 1 246 ? -19.016 16.531 18.031 1 92.19 246 GLY B O 1
ATOM 3880 N N . GLU B 1 247 ? -18.156 16.594 15.992 1 94.75 247 GLU B N 1
ATOM 3881 C CA . GLU B 1 247 ? -18.438 15.18 15.719 1 94.75 247 GLU B CA 1
ATOM 3882 C C . GLU B 1 247 ? -17.234 14.305 16.062 1 94.75 247 GLU B C 1
ATOM 3884 O O . GLU B 1 247 ? -16.078 14.695 15.828 1 94.75 247 GLU B O 1
ATOM 3889 N N . LYS B 1 248 ? -17.594 13.211 16.641 1 95.81 248 LYS B N 1
ATOM 3890 C CA . LYS B 1 248 ? -16.531 12.242 16.891 1 95.81 248 LYS B CA 1
ATOM 3891 C C . LYS B 1 248 ? -16.078 11.594 15.578 1 95.81 248 LYS B C 1
ATOM 3893 O O . LYS B 1 248 ? -16.906 11.047 14.836 1 95.81 248 LYS B O 1
ATOM 3898 N N . PRO B 1 249 ? -14.852 11.625 15.289 1 96.94 249 PRO B N 1
ATOM 3899 C CA . PRO B 1 249 ? -14.391 11.039 14.023 1 96.94 249 PRO B CA 1
ATOM 3900 C C . PRO B 1 249 ? -14.523 9.523 13.992 1 96.94 249 PRO B C 1
ATOM 3902 O O . PRO B 1 249 ? -14.359 8.859 15.023 1 96.94 249 PRO B O 1
ATOM 3905 N N . THR B 1 250 ? -14.828 8.953 12.859 1 98.31 250 THR B N 1
ATOM 3906 C CA . THR B 1 250 ? -14.828 7.512 12.625 1 98.31 250 THR B CA 1
ATOM 3907 C C . THR B 1 250 ? -13.406 7.008 12.383 1 98.31 250 THR B C 1
ATOM 3909 O O . THR B 1 250 ? -12.742 7.43 11.438 1 98.31 250 THR B O 1
ATOM 3912 N N . ILE B 1 251 ? -12.945 6.07 13.266 1 98.81 251 ILE B N 1
ATOM 3913 C CA . ILE B 1 251 ? -11.625 5.477 13.102 1 98.81 251 ILE B CA 1
ATOM 3914 C C . ILE B 1 251 ? -11.695 4.336 12.086 1 98.81 251 ILE B C 1
ATOM 3916 O O . ILE B 1 251 ? -12.523 3.428 12.219 1 98.81 251 ILE B O 1
ATOM 3920 N N . LEU B 1 252 ? -10.883 4.402 11.086 1 98.88 252 LEU B N 1
ATOM 3921 C CA . LEU B 1 252 ? -10.93 3.449 9.984 1 98.88 252 LEU B CA 1
ATOM 3922 C C . LEU B 1 252 ? -9.859 2.377 10.148 1 98.88 252 LEU B C 1
ATOM 3924 O O . LEU B 1 252 ? -10.094 1.205 9.844 1 98.88 252 LEU B O 1
ATOM 3928 N N . ALA B 1 253 ? -8.68 2.721 10.586 1 98.94 253 ALA B N 1
ATOM 3929 C CA . ALA B 1 253 ? -7.559 1.817 10.82 1 98.94 253 ALA B CA 1
ATOM 3930 C C . ALA B 1 253 ? -6.586 2.406 11.836 1 98.94 253 ALA B C 1
ATOM 3932 O O . ALA B 1 253 ? -6.422 3.627 11.914 1 98.94 253 ALA B O 1
ATOM 3933 N N . GLU B 1 254 ? -5.949 1.54 12.617 1 98.88 254 GLU B N 1
ATOM 3934 C CA . GLU B 1 254 ? -4.93 1.887 13.594 1 98.88 254 GLU B CA 1
ATOM 3935 C C . GLU B 1 254 ? -3.646 1.094 13.359 1 98.88 254 GLU B C 1
ATOM 3937 O O . GLU B 1 254 ? -3.689 -0.032 12.859 1 98.88 254 GLU B O 1
ATOM 3942 N N . ALA B 1 255 ? -2.545 1.709 13.781 1 98.94 255 ALA B N 1
ATOM 3943 C CA . ALA B 1 255 ? -1.299 0.991 13.531 1 98.94 255 ALA B CA 1
ATOM 3944 C C . ALA B 1 255 ? -0.254 1.319 14.594 1 98.94 255 ALA B C 1
ATOM 3946 O O . ALA B 1 255 ? -0.295 2.391 15.203 1 98.94 255 ALA B O 1
ATOM 3947 N N . GLU B 1 256 ? 0.599 0.416 14.828 1 98.94 256 GLU B N 1
ATOM 3948 C CA . GLU B 1 256 ? 1.892 0.581 15.484 1 98.94 256 GLU B CA 1
ATOM 3949 C C . GLU B 1 256 ? 3.033 0.124 14.586 1 98.94 256 GLU B C 1
ATOM 3951 O O . GLU B 1 256 ? 2.889 -0.843 13.828 1 98.94 256 GLU B O 1
ATOM 3956 N N . ALA B 1 257 ? 4.109 0.818 14.719 1 98.94 257 ALA B N 1
ATOM 3957 C CA . ALA B 1 257 ? 5.238 0.483 13.852 1 98.94 257 ALA B CA 1
ATOM 3958 C C . ALA B 1 257 ? 6.566 0.719 14.562 1 98.94 257 ALA B C 1
ATOM 3960 O O . ALA B 1 257 ? 6.645 1.525 15.492 1 98.94 257 ALA B O 1
ATOM 3961 N N . LEU B 1 258 ? 7.523 -0.026 14.156 1 98.88 258 LEU B N 1
ATOM 3962 C CA . LEU B 1 258 ? 8.914 0.173 14.547 1 98.88 258 LEU B CA 1
ATOM 3963 C C . LEU B 1 258 ? 9.75 0.678 13.375 1 98.88 258 LEU B C 1
ATOM 3965 O O . LEU B 1 258 ? 9.766 0.056 12.312 1 98.88 258 LEU B O 1
ATOM 3969 N N . PHE B 1 259 ? 10.375 1.768 13.555 1 98.06 259 PHE B N 1
ATOM 3970 C CA . PHE B 1 259 ? 11.273 2.344 12.562 1 98.06 259 PHE B CA 1
ATOM 3971 C C . PHE B 1 259 ? 12.711 2.375 13.086 1 98.06 259 PHE B C 1
ATOM 3973 O O . PHE B 1 259 ? 12.938 2.566 14.281 1 98.06 259 PHE B O 1
ATOM 3980 N N . ILE B 1 260 ? 13.672 2.252 12.133 1 96.75 260 ILE B N 1
ATOM 3981 C CA . ILE B 1 260 ? 15.078 2.219 12.516 1 96.75 260 ILE B CA 1
ATOM 3982 C C . ILE B 1 260 ? 15.883 3.148 11.609 1 96.75 260 ILE B C 1
ATOM 3984 O O . ILE B 1 260 ? 15.734 3.109 10.391 1 96.75 260 ILE B O 1
ATOM 3988 N N . SER B 1 261 ? 16.672 3.941 12.242 1 93 261 SER B N 1
ATOM 3989 C CA . SER B 1 261 ? 17.641 4.695 11.461 1 93 261 SER B CA 1
ATOM 3990 C C . SER B 1 261 ? 18.797 3.805 11.016 1 93 261 SER B C 1
ATOM 3992 O O . SER B 1 261 ? 19.422 3.129 11.844 1 93 261 SER B O 1
ATOM 3994 N N . PRO B 1 262 ? 19.062 3.799 9.719 1 86.25 262 PRO B N 1
ATOM 3995 C CA . PRO B 1 262 ? 20.141 2.922 9.25 1 86.25 262 PRO B CA 1
ATOM 3996 C C . PRO B 1 262 ? 21.5 3.314 9.805 1 86.25 262 PRO B C 1
ATOM 3998 O O . PRO B 1 262 ? 21.766 4.5 10.016 1 86.25 262 PRO B O 1
ATOM 4001 N N . LYS B 1 263 ? 22.391 2.289 9.953 1 77 263 LYS B N 1
ATOM 4002 C CA . LYS B 1 263 ? 23.719 2.516 10.508 1 77 263 LYS B CA 1
ATOM 4003 C C . LYS B 1 263 ? 24.562 3.396 9.586 1 77 263 LYS B C 1
ATOM 4005 O O . LYS B 1 263 ? 25.328 4.234 10.055 1 77 263 LYS B O 1
ATOM 4010 N N . TYR B 1 264 ? 24.516 3.119 8.281 1 64.38 264 TYR B N 1
ATOM 4011 C CA . TYR B 1 264 ? 25.344 3.865 7.34 1 64.38 264 TYR B CA 1
ATOM 4012 C C . TYR B 1 264 ? 25 5.348 7.363 1 64.38 264 TYR B C 1
ATOM 4014 O O . TYR B 1 264 ? 25.781 6.184 6.895 1 64.38 264 TYR B O 1
ATOM 4022 N N . ALA B 1 265 ? 23.922 5.641 7.926 1 57.53 265 ALA B N 1
ATOM 4023 C CA . ALA B 1 265 ? 23.531 7.043 8.047 1 57.53 265 ALA B CA 1
ATOM 4024 C C . ALA B 1 265 ? 24.5 7.805 8.945 1 57.53 265 ALA B C 1
ATOM 4026 O O . ALA B 1 265 ? 24.703 9.008 8.766 1 57.53 265 ALA B O 1
ATOM 4027 N N . ALA B 1 266 ? 25.062 7.016 9.898 1 52.41 266 ALA B N 1
ATOM 4028 C CA . ALA B 1 266 ? 26.047 7.594 10.812 1 52.41 266 ALA B CA 1
ATOM 4029 C C . ALA B 1 266 ? 27.297 8.047 10.07 1 52.41 266 ALA B C 1
ATOM 4031 O O . ALA B 1 266 ? 28.016 8.938 10.531 1 52.41 266 ALA B O 1
ATOM 4032 N N . ALA B 1 267 ? 27.578 7.312 9.102 1 49.78 267 ALA B N 1
ATOM 4033 C CA . ALA B 1 267 ? 28.797 7.637 8.367 1 49.78 267 ALA B CA 1
ATOM 4034 C C . ALA B 1 267 ? 28.594 8.859 7.477 1 49.78 267 ALA B C 1
ATOM 4036 O O . ALA B 1 267 ? 29.547 9.367 6.875 1 49.78 267 ALA B O 1
ATOM 4037 N N . MET B 1 268 ? 27.453 9.305 7.488 1 50.47 268 MET B N 1
ATOM 4038 C CA . MET B 1 268 ? 27.156 10.453 6.633 1 50.47 268 MET B CA 1
ATOM 4039 C C . MET B 1 268 ? 27.562 11.758 7.312 1 50.47 268 MET B C 1
ATOM 4041 O O . MET B 1 268 ? 27.422 11.891 8.531 1 50.47 268 MET B O 1
ATOM 4045 N N . PRO B 1 269 ? 28.469 12.477 6.754 1 43.03 269 PRO B N 1
ATOM 4046 C CA . PRO B 1 269 ? 28.922 13.719 7.387 1 43.03 269 PRO B CA 1
ATOM 4047 C C . PRO B 1 269 ? 27.766 14.57 7.902 1 43.03 269 PRO B C 1
ATOM 4049 O O . PRO B 1 269 ? 26.719 14.648 7.258 1 43.03 269 PRO B O 1
ATOM 4052 N N . LYS B 1 270 ? 27.75 14.75 9.305 1 39.75 270 LYS B N 1
ATOM 4053 C CA . LYS B 1 270 ? 26.859 15.781 9.852 1 39.75 270 LYS B CA 1
ATOM 4054 C C . LYS B 1 270 ? 27.094 17.125 9.164 1 39.75 270 LYS B C 1
ATOM 4056 O O . LYS B 1 270 ? 28.219 17.594 9.086 1 39.75 270 LYS B O 1
ATOM 4061 N N . ILE B 1 271 ? 26.516 17.422 8.141 1 32.88 271 ILE B N 1
ATOM 4062 C CA . ILE B 1 271 ? 26.828 18.781 7.727 1 32.88 271 ILE B CA 1
ATOM 4063 C C . ILE B 1 271 ? 26.297 19.766 8.773 1 32.88 271 ILE B C 1
ATOM 4065 O O . ILE B 1 271 ? 25.094 19.875 8.984 1 32.88 271 ILE B O 1
ATOM 4069 N N . GLY B 1 272 ? 26.812 19.766 9.938 1 27.75 272 GLY B N 1
ATOM 4070 C CA . GLY B 1 272 ? 26.75 21 10.719 1 27.75 272 GLY B CA 1
ATOM 4071 C C . GLY B 1 272 ? 27.172 22.219 9.945 1 27.75 272 GLY B C 1
ATOM 4072 O O . GLY B 1 272 ? 27.938 22.125 8.977 1 27.75 272 GLY B O 1
#

Foldseek 3Di:
DPDDDPDDDDPDDDDDDDDDDDDDDDPPDPDDDPPDDPPDDPPPPPPPPPPPPPVVVVVVVLVVLLCVLVLPQFADQVVQVVQDDQDDDVSVVFVVCQCPAVVNVVLVPDPQWGKHLVLSRHDPVVLCPDVLSHVQEPPQGQNTRKMWIAGALLAKIKIKTAGGQVQCPDGQFGDVVVVQVVCLVRQLQSNQRNAPSSHKDWPDKDKDFDATDGHGFMKMKMKGFDDDDHFKTKMKIFIWTDDHPPDDTHTGMIMITMIGDDPVSVVRDPPD/DDDDDDDDDDDDDDDDDDDDDDDDDDDDDDDDDPPDDPPPDPPPPPPPPPPPPPPVVVVVVLVVLLCVLVLPQFADQVVQVVQDDQDDDVSVVVVVCQCPAVVNVVLVPDPQWGKHLVLSRHDPVVLCPDVLSHVQEPPQGQNTRKMWIAGALLAKIKIKTAGGQVQCPDGQFGDVVVVQVVCLVRQLQSNQRNAPSSHKDWPDKDKDFDATDGHGFMKMKMKGFDDDDHFKTKMKIFIWTDDHPPDDTHTGMIMITMIGDDPVSVVRDPPD

Secondary structure (DSSP, 8-state):
-----------------------------------GGGSGGGTHHHHHHHHTHHHHHHHHHHHHHHHHHTTTTPPPHHHHTTS----SHHHHHHHHHHHHSHHHHHHHH-TT-EEE-GGGGS-HHHHTTBIIIIITBSTTSB-SPPEEEE-GGGS-EEEEEEE-GGGEEETTEE-HHHHHHHHHHHHHHHHHTTSGGG--EEEEEEEEE-SPPBSSEEEEEEEEEEEEETTEEEEEEEEEEPPPTTSPPPEEEEEEEEEE--GGGGGS----/-----------------------------------GGGSGGGSSTTSHHHHTHHHHHHHHHHHHHHHHHTTTTPPPHHHHTTS----SHHHHHHHHHHHHSHHHHHHHH-TT-EEE-GGGGS-HHHHTTBIIIIITBSTTSB-SPPEEEE-GGGS-EEEEEEE-GGGEEETTEE-HHHHHHHHHHHHHHHHHTTSGGG--EEEEEEEEE-SPPBSSEEEEEEEEEEEEETTEEEEEEEEEEPPPTTSPPPEEEEEEEEEE--GGGGGS----